Protein AF-A0A8J2NCC2-F1 (afdb_monomer)

Sequence (632 aa):
MDQHWTREHFDKNLDCQYCGQIFTTTHARRKHEFRHEYPFECHKPCCYQRFKTLSEALTHSAGDDGHDFAENPVFICPLQNCRAAVIERPMPEGKLRQHWERHVSNGHIVPGTELTLIPATIPPLHLFPLFERIAKYEANRISDPAGEETDPAEEQSTSASYDMDDAEQDYNEEFEEMDPAEEYSFSESDDMDDAEQDNEEFEEDLGQIQGTEEELERLQEEFYAELVIDDPKDFFFREKPLGVRDWIFEPCRWQSRIDLDTAYIKRTPICQGKKLPNTLSNVCAGCEPVKKGRLVVAKWSGFAKMADFHFRTLEKHFLESAKRTWKASQAYDEVRRRMTEIEQGSRRGTDLIVLDTEFTMVTAQVMEVAAVERLSGKTVINTLLKHSKGISHVSSTRKTSRFETIRSQIHAAGVYAASRTIDRMNVREFAASIVESGITPDTMILVWHWYDRDLELIRRYLASAKQGYEDLLPPKENCIPLIKFFNATLGHIRIQVDGKKRRYPLKLEILFQVMFPRSALVGRNHQALVDSEQTRLVMTAFDWLCEPVEHRGSEWKPDQFEKPIYPSIVDFYGPKSSAEADPSKAQIDSPNAGGEPSTASSVTVNKKRSPQTMDEYPSEPIGKRVRFSHES

Secondary structure (DSSP, 8-state):
--HHHHHHHS----B-TTT--B-SSHHHHHHHHHHHHS-EEPSSTT---EESSHHHHHHHHHSSTT--TTTS-EEE-S-TTSHHHHTT--EEHHHHHHHHHHHHHTTSS-TTPPPP-EEPPPPSSSS-HHHHHHHHHHHHHHT--TT------------------------------------------------SSSSSSSSSS-S-----HHHHHHHHHHHHHTT--S-TTTT---PPP----PEE----TT---EETTT--EE----STT-----EEPSS-TTTHHHHHHHHHHHHHSSHHHHTT-BHHHHHHHHHHHHTSPPPPPHHHHHHHHHHHHHHTTSS-GGGEEEEEEEE-TTT--EEEEEEEETTT--EEEEEEEPPTT----S-SSS---HHHHHHHHHHHHHHT-TT----EE-HHHHHHHHHHTT--TT-EEEESSSSSHHHHHHHHHHHTSSS--GGGSPPGGGEEETHHHHHHHHTTPEEEETTEEEEPP--HHHHHHHH-TT-TTTT--S-HHHHHHHHHHHHHHHHHHTS-GGGS-GGGSTTTPPPPS-SBHHHHTS--------GGG------------------------PPP----PPPPP-----------

Mean predicted aligned error: 19.2 Å

Solvent-accessible surface area (backbone atoms only — not comparable to full-atom values): 39905 Å² total; per-residue (Å²): 135,61,71,64,56,56,68,74,74,52,84,74,83,35,42,27,95,85,49,62,53,75,44,98,43,68,68,63,25,50,61,50,48,50,43,66,65,23,62,27,58,34,42,35,77,95,47,84,55,60,20,73,40,66,64,56,16,49,54,48,46,73,42,73,74,89,66,61,46,85,85,54,56,34,24,27,53,73,51,72,88,37,71,51,26,68,68,54,43,67,26,47,60,74,56,44,50,59,54,47,50,52,36,34,76,71,64,77,37,67,82,88,66,79,85,66,85,39,78,38,78,78,58,87,48,68,51,62,79,63,52,54,50,50,50,50,49,51,52,52,57,71,70,53,83,84,74,80,82,81,79,84,85,85,90,79,90,84,88,84,88,79,89,82,81,89,80,90,80,90,79,90,78,88,81,83,88,81,87,89,82,81,92,81,89,85,87,85,82,87,89,84,93,86,88,86,78,93,80,83,83,80,81,77,82,85,76,81,83,85,72,52,72,68,57,53,50,49,52,49,51,54,55,53,61,72,61,66,71,83,68,99,66,87,84,69,86,76,70,77,63,80,77,72,90,55,75,47,84,56,94,46,100,76,76,56,78,46,49,63,70,71,59,60,68,40,76,66,74,70,68,66,72,45,85,68,76,75,41,71,59,97,49,56,84,84,49,41,62,54,50,53,45,50,53,50,42,57,74,64,68,52,49,68,75,41,42,64,45,39,41,61,60,55,37,52,55,47,42,60,58,49,71,45,62,45,78,78,51,76,76,48,51,54,51,53,51,53,49,54,35,31,77,72,62,78,41,58,59,46,43,37,27,22,42,30,56,35,56,29,85,57,56,54,50,57,40,29,43,11,29,24,21,52,84,85,59,49,75,64,43,68,35,32,50,53,51,96,87,53,86,63,49,61,37,92,88,47,92,60,51,74,63,56,27,50,53,28,49,54,50,49,51,61,73,67,31,86,88,57,95,60,54,74,31,40,62,67,57,43,54,49,49,43,53,76,50,56,43,36,51,83,19,33,37,36,28,92,29,88,48,58,58,57,60,53,35,52,47,53,53,33,54,68,43,101,52,95,46,69,73,54,54,39,53,74,90,37,39,45,35,47,44,58,60,52,36,74,71,42,43,79,43,67,45,78,42,95,90,40,77,38,63,49,72,80,50,62,81,54,44,47,36,57,77,42,44,82,44,92,64,64,91,50,65,97,33,23,56,51,45,18,52,51,48,39,52,54,49,57,50,48,56,46,40,43,34,56,70,89,75,33,59,70,70,69,31,63,92,52,54,74,74,59,79,49,69,28,51,46,66,70,68,41,86,80,75,91,67,87,72,71,79,88,73,80,74,83,88,75,92,79,83,89,85,86,89,82,85,88,81,90,83,91,78,93,76,92,79,81,90,79,85,85,79,83,82,85,81,81,81,85,82,83,84,84,83,86,80,84,87,134

Nearest PDB structures (foldseek):
  8ssu-assembly1_A  TM=2.458E-01  e=2.927E-02  Homo sapiens

Structure (mmCIF, N/CA/C/O backbone):
data_AF-A0A8J2NCC2-F1
#
_entry.id   AF-A0A8J2NCC2-F1
#
loop_
_atom_site.group_PDB
_atom_site.id
_atom_site.type_symbol
_atom_site.label_atom_id
_atom_site.label_alt_id
_atom_site.label_comp_id
_atom_site.label_asym_id
_atom_site.label_entity_id
_atom_site.label_seq_id
_atom_site.pdbx_PDB_ins_code
_atom_site.Cartn_x
_atom_site.Cartn_y
_atom_site.Cartn_z
_atom_site.occupancy
_atom_site.B_iso_or_equiv
_atom_site.auth_seq_id
_atom_site.auth_comp_id
_atom_site.auth_asym_id
_atom_site.auth_atom_id
_atom_site.pdbx_PDB_model_num
ATOM 1 N N . MET A 1 1 ? -0.842 45.279 -33.300 1.00 49.09 1 MET A N 1
ATOM 2 C CA . MET A 1 1 ? 0.046 44.101 -33.381 1.00 49.09 1 MET A CA 1
ATOM 3 C C . MET A 1 1 ? 1.169 44.458 -34.323 1.00 49.09 1 MET A C 1
ATOM 5 O O . MET A 1 1 ? 0.896 44.909 -35.429 1.00 49.09 1 MET A O 1
ATOM 9 N N . ASP A 1 2 ? 2.385 44.407 -33.803 1.00 60.56 2 ASP A N 1
ATOM 10 C CA . ASP A 1 2 ? 3.553 45.108 -34.322 1.00 60.56 2 ASP A CA 1
ATOM 11 C C . ASP A 1 2 ? 4.180 44.368 -35.515 1.00 60.56 2 ASP A C 1
ATOM 13 O O . ASP A 1 2 ? 4.437 43.166 -35.434 1.00 60.56 2 ASP A O 1
ATOM 17 N N . GLN A 1 3 ? 4.430 45.069 -36.626 1.00 57.09 3 GLN A N 1
ATOM 18 C CA . GLN A 1 3 ? 4.996 44.482 -37.855 1.00 57.09 3 GLN A CA 1
ATOM 19 C C . GLN A 1 3 ? 6.423 43.943 -37.646 1.00 57.09 3 GLN A C 1
ATOM 21 O O . GLN A 1 3 ? 6.880 43.100 -38.419 1.00 57.09 3 GLN A O 1
ATOM 26 N N . HIS A 1 4 ? 7.102 44.387 -36.584 1.00 64.88 4 HIS A N 1
ATOM 27 C CA . HIS A 1 4 ? 8.379 43.838 -36.135 1.00 64.88 4 HIS A CA 1
ATOM 28 C C . HIS A 1 4 ? 8.238 42.388 -35.653 1.00 64.88 4 HIS A C 1
ATOM 30 O O . HIS A 1 4 ? 9.049 41.537 -36.010 1.00 64.88 4 HIS A O 1
ATOM 36 N N . TRP A 1 5 ? 7.178 42.068 -34.900 1.00 55.81 5 TRP A N 1
ATOM 37 C CA . TRP A 1 5 ? 6.979 40.720 -34.363 1.00 55.81 5 TRP A CA 1
ATOM 38 C C . TRP A 1 5 ? 6.757 39.706 -35.490 1.00 55.81 5 TRP A C 1
ATOM 40 O O . TRP A 1 5 ? 7.332 38.623 -35.490 1.00 55.81 5 TRP A O 1
ATOM 50 N N . THR A 1 6 ? 5.985 40.082 -36.511 1.00 59.69 6 THR A N 1
ATOM 51 C CA . THR A 1 6 ? 5.725 39.214 -37.667 1.00 59.69 6 THR A CA 1
ATOM 52 C C . THR A 1 6 ? 6.920 39.117 -38.624 1.00 59.69 6 THR A C 1
ATOM 54 O O . THR A 1 6 ? 7.069 38.098 -39.283 1.00 59.69 6 THR A O 1
ATOM 57 N N . ARG A 1 7 ? 7.797 40.128 -38.718 1.00 57.47 7 ARG A N 1
ATOM 58 C CA . ARG A 1 7 ? 9.012 40.036 -39.560 1.00 57.47 7 ARG A CA 1
ATOM 59 C C . ARG A 1 7 ? 10.167 39.296 -38.893 1.00 57.47 7 ARG A C 1
ATOM 61 O O . ARG A 1 7 ? 10.974 38.718 -39.612 1.00 57.47 7 ARG A O 1
ATOM 68 N N . GLU A 1 8 ? 10.247 39.302 -37.564 1.00 56.97 8 GLU A N 1
ATOM 69 C CA . GLU A 1 8 ? 11.369 38.686 -36.840 1.00 56.97 8 GLU A CA 1
ATOM 70 C C . GLU A 1 8 ? 11.044 37.314 -36.232 1.00 56.97 8 GLU A C 1
ATOM 72 O O . GLU A 1 8 ? 11.956 36.518 -36.003 1.00 56.97 8 GLU A O 1
ATOM 77 N N . HIS A 1 9 ? 9.763 36.990 -36.016 1.00 57.88 9 HIS A N 1
ATOM 78 C CA . HIS A 1 9 ? 9.350 35.726 -35.387 1.00 57.88 9 HIS A CA 1
ATOM 79 C C . HIS A 1 9 ? 8.479 34.824 -36.271 1.00 57.88 9 HIS A C 1
ATOM 81 O O . HIS A 1 9 ? 8.140 33.718 -35.850 1.00 57.88 9 HIS A O 1
ATOM 87 N N . PHE A 1 10 ? 8.147 35.250 -37.492 1.00 54.50 10 PHE A N 1
ATOM 88 C CA . PHE A 1 10 ? 7.401 34.446 -38.460 1.00 54.50 10 PHE A CA 1
ATOM 89 C C . PHE A 1 10 ? 8.332 33.985 -39.595 1.00 54.50 10 PHE A C 1
ATOM 91 O O . PHE A 1 10 ? 8.971 34.792 -40.264 1.00 54.50 10 PHE A O 1
ATOM 98 N N . ASP A 1 11 ? 8.402 32.666 -39.780 1.00 53.97 11 ASP A N 1
ATOM 99 C CA . ASP A 1 11 ? 9.029 31.943 -40.893 1.00 53.97 11 ASP A CA 1
ATOM 100 C C . ASP A 1 11 ? 10.552 32.030 -41.078 1.00 53.97 11 ASP A C 1
ATOM 102 O O . ASP A 1 11 ? 11.087 32.414 -42.119 1.00 53.97 11 ASP A O 1
ATOM 106 N N . LYS A 1 12 ? 11.271 31.401 -40.146 1.00 59.41 12 LYS A N 1
ATOM 107 C CA . LYS A 1 12 ? 12.227 30.383 -40.599 1.00 59.41 12 LYS A CA 1
ATOM 108 C C . LYS A 1 12 ? 11.679 29.041 -40.173 1.00 59.41 12 LYS A C 1
ATOM 110 O O . LYS A 1 12 ? 11.634 28.756 -38.986 1.00 59.41 12 LYS A O 1
ATOM 115 N N . ASN A 1 13 ? 11.269 28.246 -41.150 1.00 71.62 13 ASN A N 1
ATOM 116 C CA . ASN A 1 13 ? 10.997 26.825 -41.002 1.00 71.62 13 ASN A CA 1
ATOM 117 C C . ASN A 1 13 ? 12.128 26.188 -40.160 1.00 71.62 13 ASN A C 1
ATOM 119 O O . ASN A 1 13 ? 13.284 26.068 -40.587 1.00 71.62 13 ASN A O 1
ATOM 123 N N . LEU A 1 14 ? 11.834 25.949 -38.875 1.00 87.44 14 LEU A N 1
ATOM 124 C CA . LEU A 1 14 ? 12.762 25.366 -37.901 1.00 87.44 14 LEU A CA 1
ATOM 125 C C . LEU A 1 14 ? 12.674 23.836 -37.912 1.00 87.44 14 LEU A C 1
ATOM 127 O O . LEU A 1 14 ? 13.119 23.180 -36.972 1.00 87.44 14 LEU A O 1
ATOM 131 N N . ASP A 1 15 ? 12.096 23.261 -38.958 1.00 91.00 15 ASP A N 1
ATOM 132 C CA . ASP A 1 15 ? 12.148 21.845 -39.253 1.00 91.00 15 ASP A CA 1
ATOM 133 C C . ASP A 1 15 ? 13.527 21.461 -39.794 1.00 91.00 15 ASP A C 1
ATOM 135 O O . ASP A 1 15 ? 14.147 22.166 -40.585 1.00 91.00 15 ASP A O 1
ATOM 139 N N . CYS A 1 16 ? 14.053 20.335 -39.322 1.00 90.38 16 CYS A N 1
ATOM 140 C CA . CYS A 1 16 ? 15.276 19.771 -39.872 1.00 90.38 16 CYS A CA 1
ATOM 141 C C . CYS A 1 16 ? 15.051 19.334 -41.322 1.00 90.38 16 CYS A C 1
ATOM 143 O O . CYS A 1 16 ? 14.192 18.486 -41.573 1.00 90.38 16 CYS A O 1
ATOM 145 N N . GLN A 1 17 ? 15.912 19.786 -42.235 1.00 91.25 17 GLN A N 1
ATOM 146 C CA . GLN A 1 17 ? 15.827 19.439 -43.661 1.00 91.25 17 GLN A CA 1
ATOM 147 C C . GLN A 1 17 ? 15.919 17.930 -43.967 1.00 91.25 17 GLN A C 1
ATOM 149 O O . GLN A 1 17 ? 15.466 17.479 -45.014 1.00 91.25 17 GLN A O 1
ATOM 154 N N . TYR A 1 18 ? 16.491 17.134 -43.057 1.00 90.00 18 TYR A N 1
ATOM 155 C CA . TYR A 1 18 ? 16.682 15.693 -43.242 1.00 90.00 18 TYR A CA 1
ATOM 156 C C . TYR A 1 18 ? 15.531 14.839 -42.695 1.00 90.00 18 TYR A C 1
ATOM 158 O O . TYR A 1 18 ? 15.293 13.742 -43.195 1.00 90.00 18 TYR A O 1
ATOM 166 N N . CYS A 1 19 ? 14.835 15.282 -41.640 1.00 87.94 19 CYS A N 1
ATOM 167 C CA . CYS A 1 19 ? 13.831 14.444 -40.968 1.00 87.94 19 CYS A CA 1
ATOM 168 C C . CYS A 1 19 ? 12.530 15.145 -40.563 1.00 87.94 19 CYS A C 1
ATOM 170 O O . CYS A 1 19 ? 11.679 14.510 -39.937 1.00 87.94 19 CYS A O 1
ATOM 172 N N . GLY A 1 20 ? 12.376 16.435 -40.869 1.00 90.00 20 GLY A N 1
ATOM 173 C CA . GLY A 1 20 ? 11.175 17.216 -40.568 1.00 90.00 20 GLY A CA 1
ATOM 174 C C . GLY A 1 20 ? 10.938 17.484 -39.076 1.00 90.00 20 GLY A C 1
ATOM 175 O O . GLY A 1 20 ? 9.870 17.957 -38.697 1.00 90.00 20 GLY A O 1
ATOM 176 N N . GLN A 1 21 ? 11.894 17.166 -38.191 1.00 86.56 21 GLN A N 1
ATOM 177 C CA . GLN A 1 21 ? 11.752 17.444 -36.759 1.00 86.56 21 GLN A CA 1
ATOM 178 C C . GLN A 1 21 ? 11.760 18.961 -36.523 1.00 86.56 21 GLN A C 1
ATOM 180 O O . GLN A 1 21 ? 12.728 19.616 -36.892 1.00 86.56 21 GLN A O 1
ATOM 185 N N . ILE A 1 22 ? 10.721 19.495 -35.875 1.00 88.44 22 ILE A N 1
ATOM 186 C CA . ILE A 1 22 ? 10.568 20.930 -35.583 1.00 88.44 22 ILE A CA 1
ATOM 187 C C . ILE A 1 22 ? 11.352 21.304 -34.314 1.00 88.44 22 ILE A C 1
ATOM 189 O O . ILE A 1 22 ? 11.255 20.618 -33.291 1.00 88.44 22 ILE A O 1
ATOM 193 N N . PHE A 1 23 ? 12.117 22.396 -34.372 1.00 87.19 23 PHE A N 1
ATOM 194 C CA . PHE A 1 23 ? 12.907 22.937 -33.262 1.00 87.19 23 PHE A CA 1
ATOM 195 C C . PHE A 1 23 ? 12.400 24.307 -32.814 1.00 87.19 23 PHE A C 1
ATOM 197 O O . PHE A 1 23 ? 11.795 25.044 -33.581 1.00 87.19 23 PHE A O 1
ATOM 204 N N . THR A 1 24 ? 12.680 24.663 -31.561 1.00 85.69 24 THR A N 1
ATOM 205 C CA . THR A 1 24 ? 12.348 25.983 -31.001 1.00 85.69 24 THR A CA 1
ATOM 206 C C . THR A 1 24 ? 13.416 27.039 -31.283 1.00 85.69 24 THR A C 1
ATOM 208 O O . THR A 1 24 ? 13.147 28.224 -31.135 1.00 85.69 24 THR A O 1
ATOM 211 N N . THR A 1 25 ? 14.631 26.635 -31.683 1.00 86.69 25 THR A N 1
ATOM 212 C CA . THR A 1 25 ? 15.733 27.554 -32.009 1.00 86.69 25 THR A CA 1
ATOM 213 C C . THR A 1 25 ? 16.543 27.074 -33.218 1.00 86.69 25 THR A C 1
ATOM 215 O O . THR A 1 25 ? 16.772 25.874 -33.401 1.00 86.69 25 THR A O 1
ATOM 218 N N . THR A 1 26 ? 17.052 28.017 -34.020 1.00 88.12 26 THR A N 1
ATOM 219 C CA . THR A 1 26 ? 17.931 27.741 -35.176 1.00 88.12 26 THR A CA 1
ATOM 220 C C . THR A 1 26 ? 19.206 27.000 -34.770 1.00 88.12 26 THR A C 1
ATOM 222 O O . THR A 1 26 ? 19.658 26.110 -35.487 1.00 88.12 26 THR A O 1
ATOM 225 N N . HIS A 1 27 ? 19.777 27.322 -33.604 1.00 89.69 27 HIS A N 1
ATOM 226 C CA . HIS A 1 27 ? 20.968 26.641 -33.088 1.00 89.69 27 HIS A CA 1
ATOM 227 C C . HIS A 1 27 ? 20.699 25.153 -32.814 1.00 89.69 27 HIS A C 1
ATOM 229 O O . HIS A 1 27 ? 21.484 24.297 -33.224 1.00 89.69 27 HIS A O 1
ATOM 235 N N . ALA A 1 28 ? 19.571 24.821 -32.172 1.00 86.12 28 ALA A N 1
ATOM 236 C CA . ALA A 1 28 ? 19.197 23.432 -31.915 1.00 86.12 28 ALA A CA 1
ATOM 237 C C . ALA A 1 28 ? 18.952 22.653 -33.217 1.00 86.12 28 ALA A C 1
ATOM 239 O O . ALA A 1 28 ? 19.395 21.506 -33.324 1.00 86.12 28 ALA A O 1
ATOM 240 N N . ARG A 1 29 ? 18.320 23.293 -34.213 1.00 93.50 29 ARG A N 1
ATOM 241 C CA . ARG A 1 29 ? 18.125 22.729 -35.555 1.00 93.50 29 ARG A CA 1
ATOM 242 C C . ARG A 1 29 ? 19.458 22.440 -36.247 1.00 93.50 29 ARG A C 1
ATOM 244 O O . ARG A 1 29 ? 19.704 21.293 -36.596 1.00 93.50 29 ARG A O 1
ATOM 251 N N . ARG A 1 30 ? 20.358 23.427 -36.355 1.00 92.75 30 ARG A N 1
ATOM 252 C CA . ARG A 1 30 ? 21.686 23.259 -36.981 1.00 92.75 30 ARG A CA 1
ATOM 253 C C . ARG A 1 30 ? 22.509 22.168 -36.300 1.00 92.75 30 ARG A C 1
ATOM 255 O O . ARG A 1 30 ? 23.064 21.298 -36.958 1.00 92.75 30 ARG A O 1
ATOM 262 N N . LYS A 1 31 ? 22.536 22.155 -34.963 1.00 90.81 31 LYS A N 1
ATOM 263 C CA . LYS A 1 31 ? 23.226 21.115 -34.184 1.00 90.81 31 LYS A CA 1
ATOM 264 C C . LYS A 1 31 ? 22.644 19.723 -34.427 1.00 90.81 31 LYS A C 1
ATOM 266 O O . LYS A 1 31 ? 23.360 18.731 -34.318 1.00 90.81 31 LYS A O 1
ATOM 271 N N . HIS A 1 32 ? 21.348 19.633 -34.703 1.00 91.31 32 HIS A N 1
ATOM 272 C CA . HIS A 1 32 ? 20.704 18.390 -35.092 1.00 91.31 32 HIS A CA 1
ATOM 273 C C . HIS A 1 32 ? 21.033 18.003 -36.541 1.00 91.31 32 HIS A C 1
ATOM 275 O O . HIS A 1 32 ? 21.371 16.847 -36.775 1.00 91.31 32 HIS A O 1
ATOM 281 N N . GLU A 1 33 ? 20.966 18.943 -37.485 1.00 93.12 33 GLU A N 1
ATOM 282 C CA . GLU A 1 33 ? 21.312 18.758 -38.905 1.00 93.12 33 GLU A CA 1
ATOM 283 C C . GLU A 1 33 ? 22.751 18.262 -39.068 1.00 93.12 33 GLU A C 1
ATOM 285 O O . GLU A 1 33 ? 22.985 17.277 -39.764 1.00 93.12 33 GLU A O 1
ATOM 290 N N . PHE A 1 34 ? 23.682 18.815 -38.289 1.00 92.94 34 PHE A N 1
ATOM 291 C CA . PHE A 1 34 ? 25.067 18.348 -38.209 1.00 92.94 34 PHE A CA 1
ATOM 292 C C . PHE A 1 34 ? 25.187 16.850 -37.870 1.00 92.94 34 PHE A C 1
ATOM 294 O O . PHE A 1 34 ? 26.102 16.173 -38.325 1.00 92.94 34 PHE A O 1
ATOM 301 N N . ARG A 1 35 ? 24.253 16.281 -37.095 1.00 89.81 35 ARG A N 1
ATOM 302 C CA . ARG A 1 35 ? 24.268 14.842 -36.765 1.00 89.81 35 ARG A CA 1
ATOM 303 C C . ARG A 1 35 ? 23.764 13.955 -37.898 1.00 89.81 35 ARG A C 1
ATOM 305 O O . ARG A 1 35 ? 23.967 12.749 -37.818 1.00 89.81 35 ARG A O 1
ATOM 312 N N . HIS A 1 36 ? 23.078 14.512 -38.893 1.00 87.00 36 HIS A N 1
ATOM 313 C CA . HIS A 1 36 ? 22.722 13.782 -40.110 1.00 87.00 36 HIS A CA 1
ATOM 314 C C . HIS A 1 36 ? 23.883 13.772 -41.095 1.00 87.00 36 HIS A C 1
ATOM 316 O O . HIS A 1 36 ? 24.173 12.727 -41.665 1.00 87.00 36 HIS A O 1
ATOM 322 N N . GLU A 1 37 ? 24.573 14.904 -41.241 1.00 91.38 37 GLU A N 1
ATOM 323 C CA . GLU A 1 37 ? 25.755 15.026 -42.106 1.00 91.38 37 GLU A CA 1
ATOM 324 C C . GLU A 1 37 ? 26.941 14.213 -41.585 1.00 91.38 37 GLU A C 1
ATOM 326 O O . GLU A 1 37 ? 27.664 13.599 -42.365 1.00 91.38 37 GLU A O 1
ATOM 331 N N . TYR A 1 38 ? 27.096 14.158 -40.261 1.00 93.69 38 TYR A N 1
ATOM 332 C CA . TYR A 1 38 ? 28.166 13.432 -39.585 1.00 93.69 38 TYR A CA 1
ATOM 333 C C . TYR A 1 38 ? 27.559 12.428 -38.593 1.00 93.69 38 TYR A C 1
ATOM 335 O O . TYR A 1 38 ? 27.524 12.676 -37.381 1.00 93.69 38 TYR A O 1
ATOM 343 N N . PRO A 1 39 ? 26.991 11.307 -39.069 1.00 86.94 39 PRO A N 1
ATOM 344 C CA . PRO A 1 39 ? 26.219 10.414 -38.212 1.00 86.94 39 PRO A CA 1
ATOM 345 C C . PRO A 1 39 ? 27.085 9.592 -37.252 1.00 86.94 39 PRO A C 1
ATOM 347 O O . PRO A 1 39 ? 26.582 9.173 -36.205 1.00 86.94 39 PRO A O 1
ATOM 350 N N . PHE A 1 40 ? 28.372 9.404 -37.548 1.00 86.12 40 PHE A N 1
ATOM 351 C CA . PHE A 1 40 ? 29.271 8.554 -36.768 1.00 86.12 40 PHE A CA 1
ATOM 352 C C . PHE A 1 40 ? 30.064 9.382 -35.754 1.00 86.12 40 PHE A C 1
ATOM 354 O O . PHE A 1 40 ? 30.745 10.322 -36.130 1.00 86.12 40 PHE A O 1
ATOM 361 N N . GLU A 1 41 ? 29.969 9.063 -34.465 1.00 88.81 41 GLU A N 1
ATOM 362 C CA . GLU A 1 41 ? 30.757 9.712 -33.403 1.00 88.81 41 GLU A CA 1
ATOM 363 C C . GLU A 1 41 ? 32.065 8.954 -33.172 1.00 88.81 41 GLU A C 1
ATOM 365 O O . GLU A 1 41 ? 32.112 7.735 -33.349 1.00 88.81 41 GLU A O 1
ATOM 370 N N . CYS A 1 42 ? 33.108 9.657 -32.726 1.00 87.94 42 CYS A N 1
ATOM 371 C CA . CYS A 1 42 ? 34.312 8.998 -32.239 1.00 87.94 42 CYS A CA 1
ATOM 372 C C . CYS A 1 42 ? 33.976 8.000 -31.120 1.00 87.94 42 CYS A C 1
ATOM 374 O O . CYS A 1 42 ? 33.215 8.289 -30.196 1.00 87.94 42 CYS A O 1
ATOM 376 N N . HIS A 1 43 ? 34.592 6.821 -31.176 1.00 81.25 43 HIS A N 1
ATOM 377 C CA . HIS A 1 43 ? 34.434 5.788 -30.160 1.00 81.25 43 HIS A CA 1
ATOM 378 C C . HIS A 1 43 ? 35.350 5.968 -28.946 1.00 81.25 43 HIS A C 1
ATOM 380 O O . HIS A 1 43 ? 35.382 5.072 -28.114 1.00 81.25 43 HIS A O 1
ATOM 386 N N . LYS A 1 44 ? 36.110 7.054 -28.798 1.00 81.00 44 LYS A N 1
ATOM 387 C CA . LYS A 1 44 ? 36.886 7.301 -27.574 1.00 81.00 44 LYS A CA 1
ATOM 388 C C . LYS A 1 44 ? 36.058 8.131 -26.579 1.00 81.00 44 LYS A C 1
ATOM 390 O O . LYS A 1 44 ? 35.429 9.115 -26.976 1.00 81.00 44 LYS A O 1
ATOM 395 N N . PRO A 1 45 ? 36.020 7.762 -25.283 1.00 71.06 45 PRO A N 1
ATOM 396 C CA . PRO A 1 45 ? 35.352 8.559 -24.258 1.00 71.06 45 PRO A CA 1
ATOM 397 C C . PRO A 1 45 ? 35.798 10.020 -24.281 1.00 71.06 45 PRO A C 1
ATOM 399 O O . PRO A 1 45 ? 36.984 10.304 -24.375 1.00 71.06 45 PRO A O 1
ATOM 402 N N . CYS A 1 46 ? 34.838 10.936 -24.156 1.00 74.12 46 CYS A N 1
ATOM 403 C CA . CYS A 1 46 ? 35.056 12.388 -24.150 1.00 74.12 46 CYS A CA 1
ATOM 404 C C . CYS A 1 46 ? 35.498 13.012 -25.485 1.00 74.12 46 CYS A C 1
ATOM 406 O O . CYS A 1 46 ? 35.648 14.231 -25.534 1.00 74.12 46 CYS A O 1
ATOM 408 N N . CYS A 1 47 ? 35.609 12.239 -26.570 1.00 84.44 47 CYS A N 1
ATOM 409 C CA . CYS A 1 47 ? 35.716 12.798 -27.911 1.00 84.44 47 CYS A CA 1
ATOM 410 C C . CYS A 1 47 ? 34.319 13.006 -28.507 1.00 84.44 47 CYS A C 1
ATOM 412 O O . CYS A 1 47 ? 33.537 12.068 -28.641 1.00 84.44 47 CYS A O 1
ATOM 414 N N . TYR A 1 48 ? 33.997 14.251 -28.858 1.00 85.50 48 TYR A N 1
ATOM 415 C CA . TYR A 1 48 ? 32.709 14.615 -29.463 1.00 85.50 48 TYR A CA 1
ATOM 416 C C . TYR A 1 48 ? 32.802 14.828 -30.977 1.00 85.50 48 TYR A C 1
ATOM 418 O O . TYR A 1 48 ? 31.836 15.300 -31.584 1.00 85.50 48 TYR A O 1
ATOM 426 N N . GLN A 1 49 ? 33.952 14.506 -31.580 1.00 90.31 49 GLN A N 1
ATOM 427 C CA . GLN A 1 49 ? 34.122 14.594 -33.023 1.00 90.31 49 GLN A CA 1
ATOM 428 C C . GLN A 1 49 ? 33.175 13.622 -33.728 1.00 90.31 49 GLN A C 1
ATOM 430 O O . GLN A 1 49 ? 32.888 12.523 -33.236 1.00 90.31 49 GLN A O 1
ATOM 435 N N . ARG A 1 50 ? 32.655 14.063 -34.873 1.00 91.50 50 ARG A N 1
ATOM 436 C CA . ARG A 1 50 ? 31.738 13.295 -35.708 1.00 91.50 50 ARG A CA 1
ATOM 437 C C . ARG A 1 50 ? 32.264 13.230 -37.132 1.00 91.50 50 ARG A C 1
ATOM 439 O O . ARG A 1 50 ? 32.904 14.165 -37.596 1.00 91.50 50 ARG A O 1
ATOM 446 N N . PHE A 1 51 ? 31.922 12.153 -37.819 1.00 92.56 51 PHE A N 1
ATOM 447 C CA . PHE A 1 51 ? 32.461 11.784 -39.116 1.00 92.56 51 PHE A CA 1
ATOM 448 C C . PHE A 1 51 ? 31.341 11.409 -40.079 1.00 92.56 51 PHE A C 1
ATOM 450 O O . PHE A 1 51 ? 30.270 10.947 -39.658 1.00 92.56 51 PHE A O 1
ATOM 457 N N . LYS A 1 52 ? 31.592 11.612 -41.376 1.00 91.38 52 LYS A N 1
ATOM 458 C CA . LYS A 1 52 ? 30.633 11.284 -42.439 1.00 91.38 52 LYS A CA 1
ATOM 459 C C . LYS A 1 52 ? 30.529 9.778 -42.611 1.00 91.38 52 LYS A C 1
ATOM 461 O O . LYS A 1 52 ? 29.449 9.259 -42.888 1.00 91.38 52 LYS A O 1
ATOM 466 N N . THR A 1 53 ? 31.639 9.070 -42.399 1.00 86.50 53 THR A N 1
ATOM 467 C CA . THR A 1 53 ? 31.718 7.614 -42.532 1.00 86.50 53 THR A CA 1
ATOM 468 C C . THR A 1 53 ? 32.170 6.935 -41.238 1.00 86.50 53 THR A C 1
ATOM 470 O O . THR A 1 53 ? 32.864 7.514 -40.402 1.00 86.50 53 THR A O 1
ATOM 473 N N . LEU A 1 54 ? 31.778 5.668 -41.060 1.00 77.06 54 LEU A N 1
ATOM 474 C CA . LEU A 1 54 ? 32.238 4.853 -39.932 1.00 77.06 54 LEU A CA 1
ATOM 475 C C . LEU A 1 54 ? 33.756 4.628 -39.988 1.00 77.06 54 LEU A C 1
ATOM 477 O O . LEU A 1 54 ? 34.400 4.580 -38.946 1.00 77.06 54 LEU A O 1
ATOM 481 N N . SER A 1 55 ? 34.318 4.506 -41.195 1.00 81.62 55 SER A N 1
ATOM 482 C CA . SER A 1 55 ? 35.757 4.311 -41.389 1.00 81.62 55 SER A CA 1
ATOM 483 C C . SER A 1 55 ? 36.551 5.497 -40.851 1.00 81.62 55 SER A C 1
ATOM 485 O O . SER A 1 55 ? 37.482 5.288 -40.088 1.00 81.62 55 SER A O 1
ATOM 487 N N . GLU A 1 56 ? 36.147 6.729 -41.170 1.00 87.88 56 GLU A N 1
ATOM 488 C CA . GLU A 1 56 ? 36.767 7.946 -40.628 1.00 87.88 56 GLU A CA 1
ATOM 489 C C . GLU A 1 56 ? 36.713 7.985 -39.095 1.00 87.88 56 GLU A C 1
ATOM 491 O O . GLU A 1 56 ? 37.723 8.262 -38.451 1.00 87.88 56 GLU A O 1
ATOM 496 N N . ALA A 1 57 ? 35.563 7.642 -38.500 1.00 85.62 57 ALA A N 1
ATOM 497 C CA . ALA A 1 57 ? 35.417 7.593 -37.045 1.00 85.62 57 ALA A CA 1
ATOM 498 C C . ALA A 1 57 ? 36.343 6.553 -36.398 1.00 85.62 57 ALA A C 1
ATOM 500 O O . ALA A 1 57 ? 36.925 6.811 -35.342 1.00 85.62 57 ALA A O 1
ATOM 501 N N . LEU A 1 58 ? 36.494 5.385 -37.033 1.00 81.19 58 LEU A N 1
ATOM 502 C CA . LEU A 1 58 ? 37.390 4.327 -36.574 1.00 81.19 58 LEU A CA 1
ATOM 503 C C . LEU A 1 58 ? 38.858 4.732 -36.723 1.00 81.19 58 LEU A C 1
ATOM 505 O O . LEU A 1 58 ? 39.605 4.602 -35.755 1.00 81.19 58 LEU A O 1
ATOM 509 N N . THR A 1 59 ? 39.253 5.274 -37.875 1.00 84.38 59 THR A N 1
ATOM 510 C CA . THR A 1 59 ? 40.610 5.779 -38.123 1.00 84.38 59 THR A CA 1
ATOM 511 C C . THR A 1 59 ? 40.978 6.872 -37.126 1.00 84.38 59 THR A C 1
ATOM 513 O O . THR A 1 59 ? 42.033 6.789 -36.506 1.00 84.38 59 THR A O 1
ATOM 516 N N . HIS A 1 60 ? 40.088 7.837 -36.887 1.00 87.94 60 HIS A N 1
ATOM 517 C CA . HIS A 1 60 ? 40.297 8.862 -35.868 1.00 87.94 60 HIS A CA 1
ATOM 518 C C . HIS A 1 60 ? 40.431 8.255 -34.466 1.00 87.94 60 HIS A C 1
ATOM 520 O O . HIS A 1 60 ? 41.348 8.603 -33.731 1.00 87.94 60 HIS A O 1
ATOM 526 N N . SER A 1 61 ? 39.561 7.308 -34.092 1.00 83.94 61 SER A N 1
ATOM 527 C CA . SER A 1 61 ? 39.645 6.654 -32.778 1.00 83.94 61 SER A CA 1
ATOM 528 C C . SER A 1 61 ? 40.932 5.843 -32.585 1.00 83.94 61 SER A C 1
ATOM 530 O O . SER A 1 61 ? 41.433 5.755 -31.464 1.00 83.94 61 SER A O 1
ATOM 532 N N . ALA A 1 62 ? 41.469 5.272 -33.667 1.00 81.94 62 ALA A N 1
ATOM 533 C CA . ALA A 1 62 ? 42.712 4.510 -33.671 1.00 81.94 62 ALA A CA 1
ATOM 534 C C . ALA A 1 62 ? 43.957 5.410 -33.665 1.00 81.94 62 ALA A C 1
ATOM 536 O O . ALA A 1 62 ? 44.993 4.988 -33.159 1.00 81.94 62 ALA A O 1
ATOM 537 N N . GLY A 1 63 ? 43.853 6.633 -34.192 1.00 82.56 63 GLY A N 1
ATOM 538 C CA . GLY A 1 63 ? 44.905 7.639 -34.109 1.00 82.56 63 GLY A CA 1
ATOM 539 C C . GLY A 1 63 ? 45.098 8.178 -32.687 1.00 82.56 63 GLY A C 1
ATOM 540 O O . GLY A 1 63 ? 44.154 8.266 -31.886 1.00 82.56 63 GLY A O 1
ATOM 541 N N . ASP A 1 64 ? 46.339 8.563 -32.385 1.00 69.88 64 ASP A N 1
ATOM 542 C CA . ASP A 1 64 ? 46.670 9.378 -31.207 1.00 69.88 64 ASP A CA 1
ATOM 543 C C . ASP A 1 64 ? 46.341 10.867 -31.433 1.00 69.88 64 ASP A C 1
ATOM 545 O O . ASP A 1 64 ? 46.246 11.649 -30.488 1.00 69.88 64 ASP A O 1
ATOM 549 N N . ASP A 1 65 ? 46.057 11.244 -32.679 1.00 67.44 65 ASP A N 1
ATOM 550 C CA . ASP A 1 65 ? 45.810 12.617 -33.098 1.00 67.44 65 ASP A CA 1
ATOM 551 C C . ASP A 1 65 ? 44.432 13.098 -32.596 1.00 67.44 65 ASP A C 1
ATOM 553 O O . ASP A 1 65 ? 43.375 12.671 -33.069 1.00 67.44 65 ASP A O 1
ATOM 557 N N . GLY A 1 66 ? 44.431 13.993 -31.605 1.00 67.44 66 GLY A N 1
ATOM 558 C CA . GLY A 1 66 ? 43.225 14.663 -31.095 1.00 67.44 66 GLY A CA 1
ATOM 559 C C . GLY A 1 66 ? 42.557 14.009 -29.880 1.00 67.44 66 GLY A C 1
ATOM 560 O O . GLY A 1 66 ? 41.518 14.489 -29.427 1.00 67.44 66 GLY A O 1
ATOM 561 N N . HIS A 1 67 ? 43.159 12.956 -29.321 1.00 76.06 67 HIS A N 1
ATOM 562 C CA . HIS A 1 67 ? 42.721 12.311 -28.079 1.00 76.06 67 HIS A CA 1
ATOM 563 C C . HIS A 1 67 ? 43.711 12.544 -26.941 1.00 76.06 67 HIS A C 1
ATOM 565 O O . HIS A 1 67 ? 44.026 11.612 -26.201 1.00 76.06 67 HIS A O 1
ATOM 571 N N . ASP A 1 68 ? 44.231 13.767 -26.819 1.00 71.56 68 ASP A N 1
ATOM 572 C CA . ASP A 1 68 ? 45.215 14.071 -25.789 1.00 71.56 68 ASP A CA 1
ATOM 573 C C . ASP A 1 68 ? 44.562 14.115 -24.398 1.00 71.56 68 ASP A C 1
ATOM 575 O O . ASP A 1 68 ? 44.096 15.136 -23.884 1.00 71.56 68 ASP A O 1
ATOM 579 N N . PHE A 1 69 ? 44.500 12.938 -23.786 1.00 71.25 69 PHE A N 1
ATOM 580 C CA . PHE A 1 69 ? 44.071 12.757 -22.409 1.00 71.25 69 PHE A CA 1
ATOM 581 C C . PHE A 1 69 ? 45.144 13.188 -21.403 1.00 71.25 69 PHE A C 1
ATOM 583 O O . PHE A 1 69 ? 44.864 13.177 -20.204 1.00 71.25 69 PHE A O 1
ATOM 590 N N . ALA A 1 70 ? 46.347 13.573 -21.854 1.00 74.00 70 ALA A N 1
ATOM 591 C CA . ALA A 1 70 ? 47.318 14.243 -21.000 1.00 74.00 70 ALA A CA 1
ATOM 592 C C . ALA A 1 70 ? 46.883 15.689 -20.721 1.00 74.00 70 ALA A C 1
ATOM 594 O O . ALA A 1 70 ? 47.005 16.144 -19.585 1.00 74.00 70 ALA A O 1
ATOM 595 N N . GLU A 1 71 ? 46.300 16.380 -21.707 1.00 79.00 71 GLU A N 1
ATOM 596 C CA . GLU A 1 71 ? 45.731 17.723 -21.516 1.00 79.00 71 GLU A CA 1
ATOM 597 C C . GLU A 1 71 ? 44.363 17.694 -20.819 1.00 79.00 71 GLU A C 1
ATOM 599 O O . GLU A 1 71 ? 44.026 18.603 -20.062 1.00 79.00 71 GLU A O 1
ATOM 604 N N . ASN A 1 72 ? 43.578 16.633 -21.036 1.00 82.69 72 ASN A N 1
ATOM 605 C CA . ASN A 1 72 ? 42.244 16.475 -20.454 1.00 82.69 72 ASN A CA 1
ATOM 606 C C . ASN A 1 72 ? 42.107 15.140 -19.702 1.00 82.69 72 ASN A C 1
ATOM 608 O O . ASN A 1 72 ? 41.461 14.210 -20.205 1.00 82.69 72 ASN A O 1
ATOM 612 N N . PRO A 1 73 ? 42.685 15.021 -18.491 1.00 88.94 73 PRO A N 1
ATOM 613 C CA . PRO A 1 73 ? 42.618 13.791 -17.721 1.00 88.94 73 PRO A CA 1
ATOM 614 C C . PRO A 1 73 ? 41.174 13.456 -17.341 1.00 88.94 73 PRO A C 1
ATOM 616 O O . PRO A 1 73 ? 40.356 14.311 -16.981 1.00 88.94 73 PRO A O 1
ATOM 619 N N . VAL A 1 74 ? 40.864 12.165 -17.403 1.00 91.56 74 VAL A N 1
ATOM 620 C CA . VAL A 1 74 ? 39.578 11.607 -16.987 1.00 91.56 74 VAL A CA 1
ATOM 621 C C . VAL A 1 74 ? 39.754 10.755 -15.742 1.00 91.56 74 VAL A C 1
ATOM 623 O O . VAL A 1 74 ? 40.796 10.143 -15.514 1.00 91.56 74 VAL A O 1
ATOM 626 N N . PHE A 1 75 ? 38.705 10.709 -14.934 1.00 94.81 75 PHE A N 1
ATOM 627 C CA . PHE A 1 75 ? 38.717 10.134 -13.599 1.00 94.81 75 PHE A CA 1
ATOM 628 C C . PHE A 1 75 ? 37.524 9.199 -13.393 1.00 94.81 75 PHE A C 1
ATOM 630 O O . PHE A 1 75 ? 36.474 9.367 -14.019 1.00 94.81 75 PHE A O 1
ATOM 637 N N . ILE A 1 76 ? 37.669 8.229 -12.492 1.00 93.62 76 ILE A N 1
ATOM 638 C CA . ILE A 1 76 ? 36.568 7.378 -12.025 1.00 93.62 76 ILE A CA 1
ATOM 639 C C . ILE A 1 76 ? 36.048 7.854 -10.668 1.00 93.62 76 ILE A C 1
ATOM 641 O O . ILE A 1 76 ? 36.730 8.548 -9.915 1.00 93.62 76 ILE A O 1
ATOM 645 N N . CYS A 1 77 ? 34.812 7.474 -10.340 1.00 94.94 77 CYS A N 1
ATOM 646 C CA . CYS A 1 77 ? 34.258 7.737 -9.015 1.00 94.94 77 CYS A CA 1
ATOM 647 C C . CYS A 1 77 ? 35.025 6.928 -7.952 1.00 94.94 77 CYS A C 1
ATOM 649 O O . CYS A 1 77 ? 35.129 5.712 -8.109 1.00 94.94 77 CYS A O 1
ATOM 651 N N . PRO A 1 78 ? 35.516 7.544 -6.858 1.00 95.94 78 PRO A N 1
ATOM 652 C CA . PRO A 1 78 ? 36.270 6.812 -5.838 1.00 95.94 78 PRO A CA 1
ATOM 653 C C . PRO A 1 78 ? 35.376 5.986 -4.899 1.00 95.94 78 PRO A C 1
ATOM 655 O O . PRO A 1 78 ? 35.866 5.162 -4.129 1.00 95.94 78 PRO A O 1
ATOM 658 N N . LEU A 1 79 ? 34.054 6.172 -4.951 1.00 88.06 79 LEU A N 1
ATOM 659 C CA . LEU A 1 79 ? 33.118 5.421 -4.127 1.00 88.06 79 LEU A CA 1
ATOM 660 C C . LEU A 1 79 ? 32.887 4.020 -4.727 1.00 88.06 79 LEU A C 1
ATOM 662 O O . LEU A 1 79 ? 32.133 3.876 -5.686 1.00 88.06 79 LEU A O 1
ATOM 666 N N . GLN A 1 80 ? 33.503 2.983 -4.148 1.00 82.00 80 GLN A N 1
ATOM 667 C CA . GLN A 1 80 ? 33.551 1.622 -4.722 1.00 82.00 80 GLN A CA 1
ATOM 668 C C . GLN A 1 80 ? 32.184 0.974 -4.997 1.00 82.00 80 GLN A C 1
ATOM 670 O O . GLN A 1 80 ? 32.058 0.164 -5.911 1.00 82.00 80 GLN A O 1
ATOM 675 N N . ASN A 1 81 ? 31.144 1.323 -4.237 1.00 73.25 81 ASN A N 1
ATOM 676 C CA . ASN A 1 81 ? 29.788 0.806 -4.451 1.00 73.25 81 ASN A CA 1
ATOM 677 C C . ASN A 1 81 ? 28.970 1.640 -5.458 1.00 73.25 81 ASN A C 1
ATOM 679 O O . ASN A 1 81 ? 27.830 1.292 -5.776 1.00 73.25 81 ASN A O 1
ATOM 683 N N . CYS A 1 82 ? 29.524 2.736 -5.985 1.00 77.12 82 CYS A N 1
ATOM 684 C CA . CYS A 1 82 ? 28.887 3.507 -7.038 1.00 77.12 82 CYS A CA 1
ATOM 685 C C . CYS A 1 82 ? 28.922 2.725 -8.351 1.00 77.12 82 CYS A C 1
ATOM 687 O O . CYS A 1 82 ? 29.974 2.285 -8.804 1.00 77.12 82 CYS A O 1
ATOM 689 N N . ARG A 1 83 ? 27.782 2.641 -9.045 1.00 72.62 83 ARG A N 1
ATOM 690 C CA . ARG A 1 83 ? 27.707 1.997 -10.365 1.00 72.62 83 ARG A CA 1
ATOM 691 C C . ARG A 1 83 ? 28.739 2.545 -11.357 1.00 72.62 83 ARG A C 1
ATOM 693 O O . ARG A 1 83 ? 29.236 1.774 -12.164 1.00 72.62 83 ARG A O 1
ATOM 700 N N . ALA A 1 84 ? 29.026 3.849 -11.329 1.00 74.88 84 ALA A N 1
ATOM 701 C CA . ALA A 1 84 ? 30.017 4.462 -12.214 1.00 74.88 84 ALA A CA 1
ATOM 702 C C . ALA A 1 84 ? 31.446 3.994 -11.897 1.00 74.88 84 ALA A C 1
ATOM 704 O O . ALA A 1 84 ? 32.216 3.795 -12.828 1.00 74.88 84 ALA A O 1
ATOM 705 N N . ALA A 1 85 ? 31.765 3.776 -10.616 1.00 79.88 85 ALA A N 1
ATOM 706 C CA . ALA A 1 85 ? 33.031 3.189 -10.184 1.00 79.88 85 ALA A CA 1
ATOM 707 C C . ALA A 1 85 ? 33.129 1.713 -10.594 1.00 79.88 85 ALA A C 1
ATOM 709 O O . ALA A 1 85 ? 34.120 1.306 -11.181 1.00 79.88 85 ALA A O 1
ATOM 710 N N . VAL A 1 86 ? 32.062 0.934 -10.368 1.00 71.62 86 VAL A N 1
ATOM 711 C CA . VAL A 1 86 ? 32.006 -0.508 -10.680 1.00 71.62 86 VAL A CA 1
ATOM 712 C C . VAL A 1 86 ? 32.212 -0.801 -12.168 1.00 71.62 86 VAL A C 1
ATOM 714 O O . VAL A 1 86 ? 32.784 -1.826 -12.514 1.00 71.62 86 VAL A O 1
ATOM 717 N N . ILE A 1 87 ? 31.731 0.077 -13.052 1.00 75.25 87 ILE A N 1
ATOM 718 C CA . ILE A 1 87 ? 31.933 -0.059 -14.505 1.00 75.25 87 ILE A CA 1
ATOM 719 C C . ILE A 1 87 ? 33.148 0.731 -15.012 1.00 75.25 87 ILE A C 1
ATOM 721 O O . ILE A 1 87 ? 33.282 0.893 -16.221 1.00 75.25 87 ILE A O 1
ATOM 725 N N . GLU A 1 88 ? 33.955 1.288 -14.102 1.00 85.38 88 GLU A N 1
ATOM 726 C CA . GLU A 1 88 ? 35.142 2.102 -14.394 1.00 85.38 88 GLU A CA 1
ATOM 727 C C . GLU A 1 88 ? 34.871 3.225 -15.405 1.00 85.38 88 GLU A C 1
ATOM 729 O O . GLU A 1 88 ? 35.656 3.496 -16.310 1.00 85.38 88 GLU A O 1
ATOM 734 N N . ARG A 1 89 ? 33.717 3.892 -15.280 1.00 83.62 89 ARG A N 1
ATOM 735 C CA . ARG A 1 89 ? 33.294 4.915 -16.241 1.00 83.62 89 ARG A CA 1
ATOM 736 C C . ARG A 1 89 ? 34.218 6.140 -16.160 1.00 83.62 89 ARG A C 1
ATOM 738 O O . ARG A 1 89 ? 34.144 6.846 -15.150 1.00 83.62 89 ARG A O 1
ATOM 745 N N . PRO A 1 90 ? 34.971 6.478 -17.224 1.00 89.19 90 PRO A N 1
ATOM 746 C CA . PRO A 1 90 ? 35.793 7.681 -17.242 1.00 89.19 90 PRO A CA 1
ATOM 747 C C . PRO A 1 90 ? 34.912 8.935 -17.313 1.00 89.19 90 PRO A C 1
ATOM 749 O O . PRO A 1 90 ? 33.927 8.989 -18.059 1.00 89.19 90 PRO A O 1
ATOM 752 N N . MET A 1 91 ? 35.256 9.951 -16.523 1.00 91.62 91 MET A N 1
ATOM 753 C CA . MET A 1 91 ? 34.567 11.240 -16.470 1.00 91.62 91 MET A CA 1
ATOM 754 C C . MET A 1 91 ? 35.581 12.390 -16.412 1.00 91.62 91 MET A C 1
ATOM 756 O O . MET A 1 91 ? 36.524 12.309 -15.628 1.00 91.62 91 MET A O 1
ATOM 760 N N . PRO A 1 92 ? 35.375 13.492 -17.154 1.00 91.94 92 PRO A N 1
ATOM 761 C CA . PRO A 1 92 ? 36.137 14.719 -16.936 1.00 91.94 92 PRO A CA 1
ATOM 762 C C . PRO A 1 92 ? 35.954 15.225 -15.501 1.00 91.94 92 PRO A C 1
ATOM 764 O O . PRO A 1 92 ? 34.882 15.035 -14.915 1.00 91.94 92 PRO A O 1
ATOM 767 N N . GLU A 1 93 ? 36.950 15.922 -14.955 1.00 94.38 93 GLU A N 1
ATOM 768 C CA . GLU A 1 93 ? 36.952 16.368 -13.553 1.00 94.38 93 GLU A CA 1
ATOM 769 C C . GLU A 1 93 ? 35.665 17.107 -13.150 1.00 94.38 93 GLU A C 1
ATOM 771 O O . GLU A 1 93 ? 35.023 16.757 -12.159 1.00 94.38 93 GLU A O 1
ATOM 776 N N . GLY A 1 94 ? 35.215 18.074 -13.959 1.00 92.50 94 GLY A N 1
ATOM 777 C CA . GLY A 1 94 ? 33.989 18.829 -13.680 1.00 92.50 94 GLY A CA 1
ATOM 778 C C . GLY A 1 94 ? 32.733 17.949 -13.608 1.00 92.50 94 GLY A C 1
ATOM 779 O O . GLY A 1 94 ? 31.844 18.186 -12.790 1.00 92.50 94 GLY A O 1
ATOM 780 N N . LYS A 1 95 ? 32.665 16.878 -14.413 1.00 89.94 95 LYS A N 1
ATOM 781 C CA . LYS A 1 95 ? 31.570 15.896 -14.356 1.00 89.94 95 LYS A CA 1
ATOM 782 C C . LYS A 1 95 ? 31.686 14.986 -13.140 1.00 89.94 95 LYS A C 1
ATOM 784 O O . LYS A 1 95 ? 30.657 14.659 -12.549 1.00 89.94 95 LYS A O 1
ATOM 789 N N . LEU A 1 96 ? 32.904 14.607 -12.753 1.00 95.38 96 LEU A N 1
ATOM 790 C CA . LEU A 1 96 ? 33.133 13.835 -11.537 1.00 95.38 96 LEU A CA 1
ATOM 791 C C . LEU A 1 96 ? 32.756 14.645 -10.283 1.00 95.38 96 LEU A C 1
ATOM 793 O O . LEU A 1 96 ? 32.094 14.095 -9.409 1.00 95.38 96 LEU A O 1
ATOM 797 N N . ARG A 1 97 ? 33.068 15.948 -10.224 1.00 96.88 97 ARG A N 1
ATOM 798 C CA . ARG A 1 97 ? 32.644 16.845 -9.129 1.00 96.88 97 ARG A CA 1
ATOM 799 C C . ARG A 1 97 ? 31.120 16.925 -9.006 1.00 96.88 97 ARG A C 1
ATOM 801 O O . ARG A 1 97 ? 30.589 16.622 -7.943 1.00 96.88 97 ARG A O 1
ATOM 808 N N . GLN A 1 98 ? 30.406 17.183 -10.106 1.00 92.06 98 GLN A N 1
ATOM 809 C CA . GLN A 1 98 ? 28.929 17.177 -10.126 1.00 92.06 98 GLN A CA 1
ATOM 810 C C . GLN A 1 98 ? 28.339 15.823 -9.695 1.00 92.06 98 GLN A C 1
ATOM 812 O O . GLN A 1 98 ? 27.298 15.741 -9.040 1.00 92.06 98 GLN A O 1
ATOM 817 N N . HIS A 1 99 ? 28.982 14.726 -10.096 1.00 91.88 99 HIS A N 1
ATOM 818 C CA . HIS A 1 99 ? 28.580 13.385 -9.691 1.00 91.88 99 HIS A CA 1
ATOM 819 C C . HIS A 1 99 ? 28.817 13.141 -8.192 1.00 91.88 99 HIS A C 1
ATOM 821 O O . HIS A 1 99 ? 27.951 12.570 -7.530 1.00 91.88 99 HIS A O 1
ATOM 827 N N . TRP A 1 100 ? 29.948 13.598 -7.652 1.00 95.19 100 TRP A N 1
ATOM 828 C CA . TRP A 1 100 ? 30.302 13.511 -6.234 1.00 95.19 100 TRP A CA 1
ATOM 829 C C . TRP A 1 100 ? 29.358 14.316 -5.343 1.00 95.19 100 TRP A C 1
ATOM 831 O O . TRP A 1 100 ? 28.872 13.795 -4.343 1.00 95.19 100 TRP A O 1
ATOM 841 N N . GLU A 1 101 ? 29.007 15.540 -5.740 1.00 90.38 101 GLU A N 1
ATOM 842 C CA . GLU A 1 101 ? 28.020 16.371 -5.037 1.00 90.38 101 GLU A CA 1
ATOM 843 C C . GLU A 1 101 ? 26.675 15.659 -4.887 1.00 90.38 101 GLU A C 1
ATOM 845 O O . GLU A 1 101 ? 26.034 15.771 -3.847 1.00 90.38 101 GLU A O 1
ATOM 850 N N . ARG A 1 102 ? 26.279 14.842 -5.872 1.00 80.88 102 ARG A N 1
ATOM 851 C CA . ARG A 1 102 ? 25.078 14.001 -5.771 1.00 80.88 102 ARG A CA 1
ATOM 852 C C . ARG A 1 102 ? 25.212 12.900 -4.718 1.00 80.88 102 ARG A C 1
ATOM 854 O O . ARG A 1 102 ? 24.231 12.530 -4.082 1.00 80.88 102 ARG A O 1
ATOM 861 N N . HIS A 1 103 ? 26.406 12.342 -4.530 1.00 85.94 103 HIS A N 1
ATOM 862 C CA . HIS A 1 103 ? 26.645 11.403 -3.433 1.00 85.94 103 HIS A CA 1
ATOM 863 C C . HIS A 1 103 ? 26.584 12.106 -2.072 1.00 85.94 103 HIS A C 1
ATOM 865 O O . HIS A 1 103 ? 26.001 11.549 -1.142 1.00 85.94 103 HIS A O 1
ATOM 871 N N . VAL A 1 104 ? 27.106 13.331 -1.974 1.00 83.50 104 VAL A N 1
ATOM 872 C CA . VAL A 1 104 ? 27.004 14.161 -0.764 1.00 83.50 104 VAL A CA 1
ATOM 873 C C . VAL A 1 104 ? 25.546 14.532 -0.467 1.00 83.50 104 VAL A C 1
ATOM 875 O O . VAL A 1 104 ? 25.080 14.318 0.648 1.00 83.50 104 VAL A O 1
ATOM 878 N N . SER A 1 105 ? 24.787 15.010 -1.461 1.00 70.88 105 SER A N 1
ATOM 879 C CA . SER A 1 105 ? 23.377 15.399 -1.291 1.00 70.88 105 SER A CA 1
ATOM 880 C C . SER A 1 105 ? 22.490 14.232 -0.864 1.00 70.88 105 SER A C 1
ATOM 882 O O . SER A 1 105 ? 21.536 14.418 -0.117 1.00 70.88 105 SER A O 1
ATOM 884 N N . ASN A 1 106 ? 22.820 13.024 -1.325 1.00 66.75 106 ASN A N 1
ATOM 885 C CA . ASN A 1 106 ? 22.081 11.806 -1.009 1.00 66.75 106 ASN A CA 1
ATOM 886 C C . ASN A 1 106 ? 22.537 11.154 0.307 1.00 66.75 106 ASN A C 1
ATOM 888 O O . ASN A 1 106 ? 22.052 10.079 0.648 1.00 66.75 106 ASN A O 1
ATOM 892 N N . GLY A 1 107 ? 23.489 11.757 1.028 1.00 75.62 107 GLY A N 1
ATOM 893 C CA . GLY A 1 107 ? 24.005 11.222 2.288 1.00 75.62 107 GLY A CA 1
ATOM 894 C C . GLY A 1 107 ? 24.849 9.954 2.135 1.00 75.62 107 GLY A C 1
ATOM 895 O O . GLY A 1 107 ? 25.128 9.285 3.124 1.00 75.62 107 GLY A O 1
ATOM 896 N N . HIS A 1 108 ? 25.283 9.615 0.916 1.00 76.19 108 HIS A N 1
ATOM 897 C CA . HIS A 1 108 ? 26.229 8.517 0.696 1.00 76.19 108 HIS A CA 1
ATOM 898 C C . HIS A 1 108 ? 27.635 8.868 1.205 1.00 76.19 108 HIS A C 1
ATOM 900 O O . HIS A 1 108 ? 28.453 7.977 1.415 1.00 76.19 108 HIS A O 1
ATOM 906 N N . ILE A 1 109 ? 27.925 10.165 1.346 1.00 86.06 109 ILE A N 1
ATOM 907 C CA . ILE A 1 109 ? 29.216 10.719 1.751 1.00 86.06 109 ILE A CA 1
ATOM 908 C C . ILE A 1 109 ? 28.952 11.866 2.724 1.00 86.06 109 ILE A C 1
ATOM 910 O O . ILE A 1 109 ? 28.035 12.660 2.514 1.00 86.06 109 ILE A O 1
ATOM 914 N N . VAL A 1 110 ? 29.759 11.961 3.780 1.00 89.88 110 VAL A N 1
ATOM 915 C CA . VAL A 1 110 ? 29.654 13.033 4.775 1.00 89.88 110 VAL A CA 1
ATOM 916 C C . VAL A 1 110 ? 29.915 14.394 4.100 1.00 89.88 110 VAL A C 1
ATOM 918 O O . VAL A 1 110 ? 30.917 14.531 3.389 1.00 89.88 110 VAL A O 1
ATOM 921 N N . PRO A 1 111 ? 29.056 15.414 4.292 1.00 93.44 111 PRO A N 1
ATOM 922 C CA . PRO A 1 111 ? 29.301 16.761 3.780 1.00 93.44 111 PRO A CA 1
ATOM 923 C C . PRO A 1 111 ? 30.670 17.311 4.197 1.00 93.44 111 PRO A C 1
ATOM 925 O O . PRO A 1 111 ? 31.081 17.154 5.343 1.00 93.44 111 PRO A O 1
ATOM 928 N N . GLY A 1 112 ? 31.373 17.952 3.261 1.00 94.12 112 GLY A N 1
ATOM 929 C CA . GLY A 1 112 ? 32.739 18.452 3.467 1.00 94.12 112 GLY A CA 1
ATOM 930 C C . GLY A 1 112 ? 33.848 17.436 3.164 1.00 94.12 112 GLY A C 1
ATOM 931 O O . GLY A 1 112 ? 35.015 17.814 3.163 1.00 94.12 112 GLY A O 1
ATOM 932 N N . THR A 1 113 ? 33.514 16.176 2.855 1.00 95.44 113 THR A N 1
ATOM 933 C CA . THR A 1 113 ? 34.503 15.195 2.371 1.00 95.44 113 THR A CA 1
ATOM 934 C C . THR A 1 113 ? 35.041 15.607 0.999 1.00 95.44 113 THR A C 1
ATOM 936 O O . THR A 1 113 ? 34.277 15.727 0.034 1.00 95.44 113 THR A O 1
ATOM 939 N N . GLU A 1 114 ? 36.356 15.789 0.900 1.00 97.12 114 GLU A N 1
ATOM 940 C CA . GLU A 1 114 ? 37.024 16.157 -0.349 1.00 97.12 114 GLU A CA 1
ATOM 941 C C . GLU A 1 114 ? 37.003 15.002 -1.368 1.00 97.12 114 GLU A C 1
ATOM 943 O O . GLU A 1 114 ? 37.166 13.831 -1.023 1.00 97.12 114 GLU A O 1
ATOM 948 N N . LEU A 1 115 ? 36.773 15.332 -2.642 1.00 97.31 115 LEU A N 1
ATOM 949 C CA . LEU A 1 115 ? 36.788 14.367 -3.740 1.00 97.31 115 LEU A CA 1
ATOM 950 C C . LEU A 1 115 ? 38.230 13.949 -4.057 1.00 97.31 115 LEU A C 1
ATOM 952 O O . LEU A 1 115 ? 39.020 14.759 -4.535 1.00 97.31 115 LEU A O 1
ATOM 956 N N . THR A 1 116 ? 38.547 12.665 -3.892 1.00 97.62 116 THR A N 1
ATOM 957 C CA . THR A 1 116 ? 39.800 12.091 -4.403 1.00 97.62 116 THR A CA 1
ATOM 958 C C . THR A 1 116 ? 39.693 11.821 -5.904 1.00 97.62 116 THR A C 1
ATOM 960 O O . THR A 1 116 ? 38.820 11.074 -6.350 1.00 97.62 116 THR A O 1
ATOM 963 N N . LEU A 1 117 ? 40.598 12.405 -6.688 1.00 97.44 117 LEU A N 1
ATOM 964 C CA . LEU A 1 117 ? 40.679 12.188 -8.130 1.00 97.44 117 LEU A CA 1
ATOM 965 C C . LEU A 1 117 ? 41.471 10.908 -8.427 1.00 97.44 117 LEU A C 1
ATOM 967 O O . LEU A 1 117 ? 42.682 10.863 -8.230 1.00 97.44 117 LEU A O 1
ATOM 971 N N . ILE A 1 118 ? 40.784 9.864 -8.898 1.00 96.00 118 ILE A N 1
ATOM 972 C CA . ILE A 1 118 ? 41.409 8.604 -9.323 1.00 96.00 118 ILE A CA 1
ATOM 973 C C . ILE A 1 118 ? 41.472 8.591 -10.853 1.00 96.00 118 ILE A C 1
ATOM 975 O O . ILE A 1 118 ? 40.403 8.552 -11.472 1.00 96.00 118 ILE A O 1
ATOM 979 N N . PRO A 1 119 ? 42.666 8.638 -11.476 1.00 95.06 119 PRO A N 1
ATOM 980 C CA . PRO A 1 119 ? 42.798 8.585 -12.929 1.00 95.06 119 PRO A CA 1
ATOM 981 C C . PRO A 1 119 ? 42.127 7.336 -13.503 1.00 95.06 119 PRO A C 1
ATOM 983 O O . PRO A 1 119 ? 42.294 6.235 -12.978 1.00 95.06 119 PRO A O 1
ATOM 986 N N . ALA A 1 120 ? 41.356 7.506 -14.573 1.00 90.06 120 ALA A N 1
ATOM 987 C CA . ALA A 1 120 ? 40.721 6.401 -15.275 1.00 90.06 120 ALA A CA 1
ATOM 988 C C . ALA A 1 120 ? 41.637 5.888 -16.389 1.00 90.06 120 ALA A C 1
ATOM 990 O O . ALA A 1 120 ? 42.176 6.675 -17.168 1.00 90.06 120 ALA A O 1
ATOM 991 N N . THR A 1 121 ? 41.757 4.569 -16.526 1.00 85.44 121 THR A N 1
ATOM 992 C CA . THR A 1 121 ? 42.287 3.978 -17.756 1.00 85.44 121 THR A CA 1
ATOM 993 C C . THR A 1 121 ? 41.199 4.035 -18.815 1.00 85.44 121 THR A C 1
ATOM 995 O O . THR A 1 121 ? 40.083 3.564 -18.604 1.00 85.44 121 THR A O 1
ATOM 998 N N . ILE A 1 122 ? 41.505 4.645 -19.954 1.00 75.56 122 ILE A N 1
ATOM 999 C CA . ILE A 1 122 ? 40.527 4.816 -21.021 1.00 75.56 122 ILE A CA 1
ATOM 1000 C C . ILE A 1 122 ? 40.500 3.529 -21.832 1.00 75.56 122 ILE A C 1
ATOM 1002 O O . ILE A 1 122 ? 41.523 3.167 -22.418 1.00 75.56 122 ILE A O 1
ATOM 1006 N N . PRO A 1 123 ? 39.363 2.821 -21.875 1.00 68.56 123 PRO A N 1
ATOM 1007 C CA . PRO A 1 123 ? 39.258 1.667 -22.742 1.00 68.56 123 PRO A CA 1
ATOM 1008 C C . PRO A 1 123 ? 39.411 2.126 -24.200 1.00 68.56 123 PRO A C 1
ATOM 1010 O O . PRO A 1 123 ? 38.927 3.204 -24.556 1.00 68.56 123 PRO A O 1
ATOM 1013 N N . PRO A 1 124 ? 40.038 1.312 -25.066 1.00 62.72 124 PRO A N 1
ATOM 1014 C CA . PRO A 1 124 ? 40.281 1.671 -26.464 1.00 62.72 124 PRO A CA 1
ATOM 1015 C C . PRO A 1 124 ? 38.990 1.965 -27.247 1.00 62.72 124 PRO A C 1
ATOM 1017 O O . PRO A 1 124 ? 39.043 2.612 -28.289 1.00 62.72 124 PRO A O 1
ATOM 1020 N N . LEU A 1 125 ? 37.826 1.528 -26.745 1.00 60.69 125 LEU A N 1
ATOM 1021 C CA . LEU A 1 125 ? 36.508 1.794 -27.316 1.00 60.69 125 LEU A CA 1
ATOM 1022 C C . LEU A 1 125 ? 35.488 2.158 -26.219 1.00 60.69 125 LEU A C 1
ATOM 1024 O O . LEU A 1 125 ? 35.488 1.608 -25.121 1.00 60.69 125 LEU A O 1
ATOM 1028 N N . HIS A 1 126 ? 34.563 3.056 -26.556 1.00 52.81 126 HIS A N 1
ATOM 1029 C CA . HIS A 1 126 ? 33.522 3.645 -25.701 1.00 52.81 126 HIS A CA 1
ATOM 1030 C C . HIS A 1 126 ? 32.455 2.635 -25.245 1.00 52.81 126 HIS A C 1
ATOM 1032 O O . HIS A 1 126 ? 31.604 2.951 -24.411 1.00 52.81 126 HIS A O 1
ATOM 1038 N N . LEU A 1 127 ? 32.451 1.415 -25.781 1.00 51.16 127 LEU A N 1
ATOM 1039 C CA . LEU A 1 127 ? 31.427 0.420 -25.495 1.00 51.16 127 LEU A CA 1
ATOM 1040 C C . LEU A 1 127 ? 32.083 -0.908 -25.141 1.00 51.16 127 LEU A C 1
ATOM 1042 O O . LEU A 1 127 ? 32.959 -1.349 -25.868 1.00 51.16 127 LEU A O 1
ATOM 1046 N N . PHE A 1 128 ? 31.612 -1.472 -24.021 1.00 52.38 128 PHE A N 1
ATOM 1047 C CA . PHE A 1 128 ? 31.744 -2.830 -23.476 1.00 52.38 128 PHE A CA 1
ATOM 1048 C C . PHE A 1 128 ? 32.806 -3.756 -24.107 1.00 52.38 128 PHE A C 1
ATOM 1050 O O . PHE A 1 128 ? 32.835 -3.891 -25.325 1.00 52.38 128 PHE A O 1
ATOM 1057 N N . PRO A 1 129 ? 33.534 -4.568 -23.312 1.00 48.72 129 PRO A N 1
ATOM 1058 C CA . PRO A 1 129 ? 34.483 -5.584 -23.806 1.00 48.72 129 PRO A CA 1
ATOM 1059 C C . PRO A 1 129 ? 33.982 -6.460 -24.978 1.00 48.72 129 PRO A C 1
ATOM 1061 O O . PRO A 1 129 ? 34.769 -6.987 -25.761 1.00 48.72 129 PRO A O 1
ATOM 1064 N N . LEU A 1 130 ? 32.661 -6.603 -25.124 1.00 46.53 130 LEU A N 1
ATOM 1065 C CA . LEU A 1 130 ? 31.991 -7.245 -26.252 1.00 46.53 130 LEU A CA 1
ATOM 1066 C C . LEU A 1 130 ? 32.195 -6.532 -27.606 1.00 46.53 130 LEU A C 1
ATOM 1068 O O . LEU A 1 130 ? 32.465 -7.204 -28.593 1.00 46.53 130 LEU A O 1
ATOM 1072 N N . PHE A 1 131 ? 32.120 -5.201 -27.680 1.00 50.94 131 PHE A N 1
ATOM 1073 C CA . PHE A 1 131 ? 32.372 -4.463 -28.926 1.00 50.94 131 PHE A CA 1
ATOM 1074 C C . PHE A 1 131 ? 33.833 -4.541 -29.349 1.00 50.94 131 PHE A C 1
ATOM 1076 O O . PHE A 1 131 ? 34.105 -4.670 -30.534 1.00 50.94 131 PHE A O 1
ATOM 1083 N N . GLU A 1 132 ? 34.764 -4.532 -28.396 1.00 51.75 132 GLU A N 1
ATOM 1084 C CA . GLU A 1 132 ? 36.181 -4.753 -28.684 1.00 51.75 132 GLU A CA 1
ATOM 1085 C C . GLU A 1 132 ? 36.419 -6.146 -29.281 1.00 51.75 132 GLU A C 1
ATOM 1087 O O . GLU A 1 132 ? 37.197 -6.296 -30.218 1.00 51.75 132 GLU A O 1
ATOM 1092 N N . ARG A 1 133 ? 35.702 -7.169 -28.799 1.00 52.34 133 ARG A N 1
ATOM 1093 C CA . ARG A 1 133 ? 35.764 -8.524 -29.366 1.00 52.34 133 ARG A CA 1
ATOM 1094 C C . ARG A 1 133 ? 35.098 -8.626 -30.739 1.00 52.34 133 ARG A C 1
ATOM 1096 O O . ARG A 1 133 ? 35.664 -9.279 -31.607 1.00 52.34 133 ARG A O 1
ATOM 1103 N N . ILE A 1 134 ? 33.964 -7.956 -30.959 1.00 51.34 134 ILE A N 1
ATOM 1104 C CA . ILE A 1 134 ? 33.303 -7.876 -32.276 1.00 51.34 134 ILE A CA 1
ATOM 1105 C C . ILE A 1 134 ? 34.197 -7.131 -33.276 1.00 51.34 134 ILE A C 1
ATOM 1107 O O . ILE A 1 134 ? 34.399 -7.604 -34.385 1.00 51.34 134 ILE A O 1
ATOM 1111 N N . ALA A 1 135 ? 34.789 -6.007 -32.874 1.00 53.94 135 ALA A N 1
ATOM 1112 C CA . ALA A 1 135 ? 35.694 -5.228 -33.711 1.00 53.94 135 ALA A CA 1
ATOM 1113 C C . ALA A 1 135 ? 36.979 -6.000 -34.035 1.00 53.94 135 ALA A C 1
ATOM 1115 O O . ALA A 1 135 ? 37.400 -6.003 -35.185 1.00 53.94 135 ALA A O 1
ATOM 1116 N N . LYS A 1 136 ? 37.573 -6.708 -33.061 1.00 57.75 136 LYS A N 1
ATOM 1117 C CA . LYS A 1 136 ? 38.709 -7.615 -33.306 1.00 57.75 136 LYS A CA 1
ATOM 1118 C C . LYS A 1 136 ? 38.329 -8.757 -34.246 1.00 57.75 136 LYS A C 1
ATOM 1120 O O . LYS A 1 136 ? 39.115 -9.095 -35.120 1.00 57.75 136 LYS A O 1
ATOM 1125 N N . TYR A 1 137 ? 37.137 -9.331 -34.095 1.00 55.06 137 TYR A N 1
ATOM 1126 C CA . TYR A 1 137 ? 36.638 -10.377 -34.988 1.00 55.06 137 TYR A CA 1
ATOM 1127 C C . TYR A 1 137 ? 36.449 -9.866 -36.425 1.00 55.06 137 TYR A C 1
ATOM 1129 O O . TYR A 1 137 ? 36.943 -10.494 -37.354 1.00 55.06 137 TYR A O 1
ATOM 1137 N N . GLU A 1 138 ? 35.816 -8.706 -36.614 1.00 52.72 138 GLU A N 1
ATOM 1138 C CA . GLU A 1 138 ? 35.636 -8.088 -37.937 1.00 52.72 138 GLU A CA 1
ATOM 1139 C C . GLU A 1 138 ? 36.968 -7.649 -38.557 1.00 52.72 138 GLU A C 1
ATOM 1141 O O . GLU A 1 138 ? 37.204 -7.891 -39.737 1.00 52.72 138 GLU A O 1
ATOM 1146 N N . ALA A 1 139 ? 37.878 -7.073 -37.766 1.00 57.31 139 ALA A N 1
ATOM 1147 C CA . ALA A 1 139 ? 39.222 -6.731 -38.225 1.00 57.31 139 ALA A CA 1
ATOM 1148 C C . ALA A 1 139 ? 39.988 -7.984 -38.676 1.00 57.31 139 ALA A C 1
ATOM 1150 O O . ALA A 1 139 ? 40.582 -7.976 -39.752 1.00 57.31 139 ALA A O 1
ATOM 1151 N N . ASN A 1 140 ? 39.915 -9.081 -37.915 1.00 59.56 140 ASN A N 1
ATOM 1152 C CA . ASN A 1 140 ? 40.525 -10.357 -38.292 1.00 59.56 140 ASN A CA 1
ATOM 1153 C C . ASN A 1 140 ? 39.873 -10.956 -39.547 1.00 59.56 140 ASN A C 1
ATOM 1155 O O . ASN A 1 140 ? 40.580 -11.490 -40.390 1.00 59.56 140 ASN A O 1
ATOM 1159 N N . ARG A 1 141 ? 38.552 -10.811 -39.714 1.00 52.41 141 ARG A N 1
ATOM 1160 C CA . ARG A 1 141 ? 37.822 -11.260 -40.911 1.00 52.41 141 ARG A CA 1
ATOM 1161 C C . ARG A 1 141 ? 38.229 -10.490 -42.168 1.00 52.41 141 ARG A C 1
ATOM 1163 O O . ARG A 1 141 ? 38.343 -11.083 -43.230 1.00 52.41 141 ARG A O 1
ATOM 1170 N N . ILE A 1 142 ? 38.449 -9.181 -42.050 1.00 51.69 142 ILE A N 1
ATOM 1171 C CA . ILE A 1 142 ? 38.929 -8.322 -43.147 1.00 51.69 142 ILE A CA 1
ATOM 1172 C C . ILE A 1 142 ? 40.410 -8.602 -43.459 1.00 51.69 142 ILE A C 1
ATOM 1174 O O . ILE A 1 142 ? 40.847 -8.428 -44.592 1.00 51.69 142 ILE A O 1
ATOM 1178 N N . SER A 1 143 ? 41.176 -9.057 -42.464 1.00 50.69 143 SER A N 1
ATOM 1179 C CA . SER A 1 143 ? 42.607 -9.364 -42.596 1.00 50.69 143 SER A CA 1
ATOM 1180 C C . SER A 1 143 ? 42.902 -10.748 -43.183 1.00 50.69 143 SER A C 1
ATOM 1182 O O . SER A 1 143 ? 44.068 -11.032 -43.450 1.00 50.69 143 SER A O 1
ATOM 1184 N N . ASP A 1 144 ? 41.886 -11.595 -43.383 1.00 44.09 144 ASP A N 1
ATOM 1185 C CA . ASP A 1 144 ? 42.012 -12.927 -43.985 1.00 44.09 144 ASP A CA 1
ATOM 1186 C C . ASP A 1 144 ? 41.510 -12.893 -45.448 1.00 44.09 144 ASP A C 1
ATOM 1188 O O . ASP A 1 144 ? 40.333 -13.140 -45.712 1.00 44.09 144 ASP A O 1
ATOM 1192 N N . PRO A 1 145 ? 42.369 -12.601 -46.447 1.00 48.94 145 PRO A N 1
ATOM 1193 C CA . PRO A 1 145 ? 41.979 -12.580 -47.862 1.00 48.94 145 PRO A CA 1
ATOM 1194 C C . PRO A 1 145 ? 41.794 -13.985 -48.477 1.00 48.94 145 PRO A C 1
ATOM 1196 O O . PRO A 1 145 ? 41.762 -14.138 -49.696 1.00 48.94 145 PRO A O 1
ATOM 1199 N N . ALA A 1 146 ? 41.690 -15.042 -47.670 1.00 48.91 146 ALA A N 1
ATOM 1200 C CA . ALA A 1 146 ? 41.636 -16.419 -48.150 1.00 48.91 146 ALA A CA 1
ATOM 1201 C C . ALA A 1 146 ? 40.187 -16.907 -48.304 1.00 48.91 146 ALA A C 1
ATOM 1203 O O . ALA A 1 146 ? 39.683 -17.662 -47.474 1.00 48.91 146 ALA A O 1
ATOM 1204 N N . GLY A 1 147 ? 39.518 -16.492 -49.382 1.00 46.12 147 GLY A N 1
ATOM 1205 C CA . GLY A 1 147 ? 38.222 -17.073 -49.739 1.00 46.12 147 GLY A CA 1
ATOM 1206 C C . GLY A 1 147 ? 37.393 -16.341 -50.790 1.00 46.12 147 GLY A C 1
ATOM 1207 O O . GLY A 1 147 ? 36.172 -16.428 -50.722 1.00 46.12 147 GLY A O 1
ATOM 1208 N N . GLU A 1 148 ? 37.995 -15.624 -51.742 1.00 42.44 148 GLU A N 1
ATOM 1209 C CA . GLU A 1 148 ? 37.277 -15.263 -52.971 1.00 42.44 148 GLU A CA 1
ATOM 1210 C C . GLU A 1 148 ? 37.164 -16.510 -53.862 1.00 42.44 148 GLU A C 1
ATOM 1212 O O . GLU A 1 148 ? 38.047 -16.817 -54.665 1.00 42.44 148 GLU A O 1
ATOM 1217 N N . GLU A 1 149 ? 36.065 -17.254 -53.705 1.00 41.31 149 GLU A N 1
ATOM 1218 C CA . GLU A 1 149 ? 35.533 -18.049 -54.811 1.00 41.31 149 GLU A CA 1
ATOM 1219 C C . GLU A 1 149 ? 35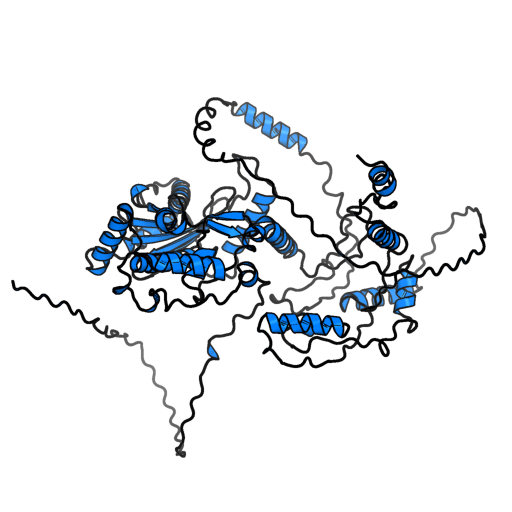.069 -17.066 -55.889 1.00 41.31 149 GLU A C 1
ATOM 1221 O O . GLU A 1 149 ? 34.142 -16.277 -55.715 1.00 41.31 149 GLU A O 1
ATOM 1226 N N . THR A 1 150 ? 35.817 -17.073 -56.984 1.00 39.03 150 THR A N 1
ATOM 1227 C CA . THR A 1 150 ? 35.604 -16.271 -58.179 1.00 39.03 150 THR A CA 1
ATOM 1228 C C . THR A 1 150 ? 34.461 -16.876 -58.989 1.00 39.03 150 THR A C 1
ATOM 1230 O O . THR A 1 150 ? 34.636 -17.922 -59.608 1.00 39.03 150 THR A O 1
ATOM 1233 N N . ASP A 1 151 ? 33.310 -16.203 -59.027 1.00 35.47 151 ASP A N 1
ATOM 1234 C CA . ASP A 1 151 ? 32.308 -16.408 -60.079 1.00 35.47 151 ASP A CA 1
ATOM 1235 C C . ASP A 1 151 ? 32.553 -15.385 -61.205 1.00 35.47 151 ASP A C 1
ATOM 1237 O O . ASP A 1 151 ? 32.724 -14.191 -60.927 1.00 35.47 151 ASP A O 1
ATOM 1241 N N . PRO A 1 152 ? 32.639 -15.811 -62.479 1.00 43.31 152 PRO A N 1
ATOM 1242 C CA . PRO A 1 152 ? 33.085 -14.944 -63.553 1.00 43.31 152 PRO A CA 1
ATOM 1243 C C . PRO A 1 152 ? 31.949 -14.099 -64.142 1.00 43.31 152 PRO A C 1
ATOM 1245 O O . PRO A 1 152 ? 30.879 -14.601 -64.467 1.00 43.31 152 PRO A O 1
ATOM 1248 N N . ALA A 1 153 ? 32.319 -12.849 -64.423 1.00 38.09 153 ALA A N 1
ATOM 1249 C CA . ALA A 1 153 ? 31.862 -12.008 -65.527 1.00 38.09 153 ALA A CA 1
ATOM 1250 C C . ALA A 1 153 ? 30.408 -11.500 -65.522 1.00 38.09 153 ALA A C 1
ATOM 1252 O O . ALA A 1 153 ? 29.493 -12.171 -65.983 1.00 38.09 153 ALA A O 1
ATOM 1253 N N . GLU A 1 154 ? 30.265 -10.201 -65.247 1.00 38.66 154 GLU A N 1
ATOM 1254 C CA . GLU A 1 154 ? 29.504 -9.329 -66.147 1.00 38.66 154 GLU A CA 1
ATOM 1255 C C . GLU A 1 154 ? 30.102 -7.910 -66.149 1.00 38.66 154 GLU A C 1
ATOM 1257 O O . GLU A 1 154 ? 30.068 -7.174 -65.164 1.00 38.66 154 GLU A O 1
ATOM 1262 N N . GLU A 1 155 ? 30.729 -7.563 -67.274 1.00 39.88 155 GLU A N 1
ATOM 1263 C CA . GLU A 1 155 ? 31.217 -6.226 -67.604 1.00 39.88 155 GLU A CA 1
ATOM 1264 C C . GLU A 1 155 ? 30.054 -5.324 -68.043 1.00 39.88 155 GLU A C 1
ATOM 1266 O O . GLU A 1 155 ? 29.300 -5.696 -68.941 1.00 39.88 155 GLU A O 1
ATOM 1271 N N . GLN A 1 156 ? 29.982 -4.107 -67.490 1.00 36.94 156 GLN A N 1
ATOM 1272 C CA . GLN A 1 156 ? 29.601 -2.854 -68.176 1.00 36.94 156 GLN A CA 1
ATOM 1273 C C . GLN A 1 156 ? 29.722 -1.694 -67.167 1.00 36.94 156 GLN A C 1
ATOM 1275 O O . GLN A 1 156 ? 28.963 -1.595 -66.213 1.00 36.94 156 GLN A O 1
ATOM 1280 N N . SER A 1 157 ? 30.820 -0.933 -67.183 1.00 38.22 157 SER A N 1
ATOM 1281 C CA . SER A 1 157 ? 31.001 0.319 -67.942 1.00 38.22 157 SER A CA 1
ATOM 1282 C C . SER A 1 157 ? 29.924 1.383 -67.679 1.00 38.22 157 SER A C 1
ATOM 1284 O O . SER A 1 157 ? 28.831 1.321 -68.228 1.00 38.22 157 SER A O 1
ATOM 1286 N N . THR A 1 158 ? 30.249 2.426 -66.908 1.00 32.16 158 THR A N 1
ATOM 1287 C CA . THR A 1 158 ? 30.541 3.765 -67.464 1.00 32.16 158 THR A CA 1
ATOM 1288 C C . THR A 1 158 ? 30.920 4.772 -66.375 1.00 32.16 158 THR A C 1
ATOM 1290 O O . THR A 1 158 ? 30.375 4.814 -65.277 1.00 32.16 158 THR A O 1
ATOM 1293 N N . SER A 1 159 ? 31.914 5.573 -66.735 1.00 36.06 159 SER A N 1
ATOM 1294 C CA . SER A 1 159 ? 32.562 6.662 -66.018 1.00 36.06 159 SER A CA 1
ATOM 1295 C C . SER A 1 159 ? 31.737 7.949 -65.973 1.00 36.06 159 SER A C 1
ATOM 1297 O O . SER A 1 159 ? 31.182 8.340 -66.999 1.00 36.06 159 SER A O 1
ATOM 1299 N N . ALA A 1 160 ? 31.824 8.695 -64.870 1.00 33.66 160 ALA A N 1
ATOM 1300 C CA . ALA A 1 160 ? 31.785 10.159 -64.897 1.00 33.66 160 ALA A CA 1
ATOM 1301 C C . ALA A 1 160 ? 32.445 10.728 -63.629 1.00 33.66 160 ALA A C 1
ATOM 1303 O O . ALA A 1 160 ? 31.888 10.667 -62.536 1.00 33.66 160 ALA A O 1
ATOM 1304 N N . SER A 1 161 ? 33.655 11.254 -63.799 1.00 36.38 161 SER A N 1
ATOM 1305 C CA . SER A 1 161 ? 34.384 12.089 -62.845 1.00 36.38 161 SER A CA 1
ATOM 1306 C C . SER A 1 161 ? 33.901 13.536 -62.947 1.00 36.38 161 SER A C 1
ATOM 1308 O O . SER A 1 161 ? 33.856 14.075 -64.053 1.00 36.38 161 SER A O 1
ATOM 1310 N N . TYR A 1 162 ? 33.622 14.176 -61.813 1.00 33.84 162 TYR A N 1
ATOM 1311 C CA . TYR A 1 162 ? 33.570 15.633 -61.715 1.00 33.84 162 TYR A CA 1
ATOM 1312 C C . TYR A 1 162 ? 34.392 16.086 -60.511 1.00 33.84 162 TYR A C 1
ATOM 1314 O O . TYR A 1 162 ? 34.025 15.826 -59.365 1.00 33.84 162 TYR A O 1
ATOM 1322 N N . ASP A 1 163 ? 35.505 16.742 -60.828 1.00 39.44 163 ASP A N 1
ATOM 1323 C CA . ASP A 1 163 ? 36.274 17.620 -59.954 1.00 39.44 163 ASP A CA 1
ATOM 1324 C C . ASP A 1 163 ? 35.440 18.862 -59.618 1.00 39.44 163 ASP A C 1
ATOM 1326 O O . ASP A 1 163 ? 34.813 19.448 -60.504 1.00 39.44 163 ASP A O 1
ATOM 1330 N N . MET A 1 164 ? 35.448 19.271 -58.351 1.00 43.31 164 MET A N 1
ATOM 1331 C CA . MET A 1 164 ? 35.006 20.596 -57.916 1.00 43.31 164 MET A CA 1
ATOM 1332 C C . MET A 1 164 ? 35.888 21.037 -56.749 1.00 43.31 164 MET A C 1
ATOM 1334 O O . MET A 1 164 ? 35.815 20.486 -55.649 1.00 43.31 164 MET A O 1
ATOM 1338 N N . ASP A 1 165 ? 36.723 22.017 -57.070 1.00 35.06 165 ASP A N 1
ATOM 1339 C CA . ASP A 1 165 ? 37.694 22.710 -56.237 1.00 35.06 165 ASP A CA 1
ATOM 1340 C C . ASP A 1 165 ? 37.079 23.523 -55.082 1.00 35.06 165 ASP A C 1
ATOM 1342 O O . ASP A 1 165 ? 35.936 23.984 -55.142 1.00 35.06 165 ASP A O 1
ATOM 1346 N N . ASP A 1 166 ? 37.919 23.698 -54.059 1.00 42.19 166 ASP A N 1
ATOM 1347 C CA . ASP A 1 166 ? 38.133 24.860 -53.187 1.00 42.19 166 ASP A CA 1
ATOM 1348 C C . ASP A 1 166 ? 37.044 25.937 -53.050 1.00 42.19 166 ASP A C 1
ATOM 1350 O O . ASP A 1 166 ? 36.761 26.712 -53.964 1.00 42.19 166 ASP A O 1
ATOM 1354 N N . ALA A 1 167 ? 36.610 26.134 -51.801 1.00 37.94 167 ALA A N 1
ATOM 1355 C CA . ALA A 1 167 ? 36.332 27.465 -51.263 1.00 37.94 167 ALA A CA 1
ATOM 1356 C C . ALA A 1 167 ? 36.426 27.449 -49.727 1.00 37.94 167 ALA A C 1
ATOM 1358 O O . ALA A 1 167 ? 35.465 27.127 -49.025 1.00 37.94 167 ALA A O 1
ATOM 1359 N N . GLU A 1 168 ? 37.597 27.820 -49.208 1.00 43.19 168 GLU A N 1
ATOM 1360 C CA . GLU A 1 168 ? 37.750 28.317 -47.842 1.00 43.19 168 GLU A CA 1
ATOM 1361 C C . GLU A 1 168 ? 36.999 29.648 -47.694 1.00 43.19 168 GLU A C 1
ATOM 1363 O O . GLU A 1 168 ? 37.233 30.580 -48.465 1.00 43.19 168 GLU A O 1
ATOM 1368 N N . GLN A 1 169 ? 36.131 29.770 -46.685 1.00 35.81 169 GLN A N 1
ATOM 1369 C CA . GLN A 1 169 ? 35.728 31.073 -46.153 1.00 35.81 169 GLN A CA 1
ATOM 1370 C C . GLN A 1 169 ? 35.706 31.045 -44.625 1.00 35.81 169 GLN A C 1
ATOM 1372 O O . GLN A 1 169 ? 34.833 30.460 -43.984 1.00 35.81 169 GLN A O 1
ATOM 1377 N N . ASP A 1 170 ? 36.731 31.705 -44.101 1.00 38.88 170 ASP A N 1
ATOM 1378 C CA . ASP A 1 170 ? 36.920 32.223 -42.756 1.00 38.88 170 ASP A CA 1
ATOM 1379 C C . ASP A 1 170 ? 35.879 33.317 -42.458 1.00 38.88 170 ASP A C 1
ATOM 1381 O O . ASP A 1 170 ? 35.747 34.270 -43.226 1.00 38.88 170 ASP A O 1
ATOM 1385 N N . TYR A 1 171 ? 35.130 33.177 -41.363 1.00 35.59 171 TYR A N 1
ATOM 1386 C CA . TYR A 1 171 ? 34.328 34.257 -40.781 1.00 35.59 171 TYR A CA 1
ATOM 1387 C C . TYR A 1 171 ? 34.306 34.110 -39.254 1.00 35.59 171 TYR A C 1
ATOM 1389 O O . TYR A 1 171 ? 33.496 33.380 -38.678 1.00 35.59 171 TYR A O 1
ATOM 1397 N N . ASN A 1 172 ? 35.230 34.829 -38.617 1.00 36.88 172 ASN A N 1
ATOM 1398 C CA . ASN A 1 172 ? 35.150 35.270 -37.229 1.00 36.88 172 ASN A CA 1
ATOM 1399 C C . ASN A 1 172 ? 34.170 36.447 -37.131 1.00 36.88 172 ASN A C 1
ATOM 1401 O O . ASN A 1 172 ? 34.415 37.474 -37.757 1.00 36.88 172 ASN A O 1
ATOM 1405 N N . GLU A 1 173 ? 33.137 36.347 -36.294 1.00 37.31 173 GLU A N 1
ATOM 1406 C CA . GLU A 1 173 ? 32.471 37.530 -35.735 1.00 37.31 173 GLU A CA 1
ATOM 1407 C C . GLU A 1 173 ? 32.236 37.346 -34.231 1.00 37.31 173 GLU A C 1
ATOM 1409 O O . GLU A 1 173 ? 31.663 36.354 -33.769 1.00 37.31 173 GLU A O 1
ATOM 1414 N N . GLU A 1 174 ? 32.766 38.321 -33.493 1.00 39.59 174 GLU A N 1
ATOM 1415 C CA . GLU A 1 174 ? 32.651 38.553 -32.059 1.00 39.59 174 GLU A CA 1
ATOM 1416 C C . GLU A 1 174 ? 31.183 38.743 -31.652 1.00 39.59 174 GLU A C 1
ATOM 1418 O O . GLU A 1 174 ? 30.402 39.381 -32.357 1.00 39.59 174 GLU A O 1
ATOM 1423 N N . PHE A 1 175 ? 30.803 38.196 -30.497 1.00 31.91 175 PHE A N 1
ATOM 1424 C CA . PHE A 1 175 ? 29.462 38.343 -29.937 1.00 31.91 175 PHE A CA 1
ATOM 1425 C C . PHE A 1 175 ? 29.538 39.203 -28.673 1.00 31.91 175 PHE A C 1
ATOM 1427 O O . PHE A 1 175 ? 30.134 38.787 -27.678 1.00 31.91 175 PHE A O 1
ATOM 1434 N N . GLU A 1 176 ? 28.950 40.398 -28.737 1.00 38.88 176 GLU A N 1
ATOM 1435 C CA . GLU A 1 176 ? 28.787 41.310 -27.604 1.00 38.88 176 GLU A CA 1
ATOM 1436 C C . GLU A 1 176 ? 27.726 40.788 -26.621 1.00 38.88 176 GLU A C 1
ATOM 1438 O O . GLU A 1 176 ? 26.657 40.301 -26.999 1.00 38.88 176 GLU A O 1
ATOM 1443 N N . GLU A 1 177 ? 28.052 40.889 -25.334 1.00 42.69 177 GLU A N 1
ATOM 1444 C CA . GLU A 1 177 ? 27.188 40.581 -24.198 1.00 42.69 177 GLU A CA 1
ATOM 1445 C C . GLU A 1 177 ? 26.002 41.556 -24.128 1.00 42.69 177 GLU A C 1
ATOM 1447 O O . GLU A 1 177 ? 26.179 42.770 -24.216 1.00 42.69 177 GLU A O 1
ATOM 1452 N N . MET A 1 178 ? 24.792 41.036 -23.902 1.00 36.97 178 MET A N 1
ATOM 1453 C CA . MET A 1 178 ? 23.626 41.857 -23.574 1.00 36.97 178 MET A CA 1
ATOM 1454 C C . MET A 1 178 ? 22.945 41.329 -22.305 1.00 36.97 178 MET A C 1
ATOM 1456 O O . MET A 1 178 ? 22.533 40.169 -22.229 1.00 36.97 178 MET A O 1
ATOM 1460 N N . ASP A 1 179 ? 22.899 42.212 -21.307 1.00 38.47 179 ASP A N 1
ATOM 1461 C CA . ASP A 1 179 ? 22.445 42.023 -19.924 1.00 38.47 179 ASP A CA 1
ATOM 1462 C C . ASP A 1 179 ? 20.910 41.848 -19.807 1.00 38.47 179 ASP A C 1
ATOM 1464 O O . ASP A 1 179 ? 20.168 42.361 -20.653 1.00 38.47 179 ASP A O 1
ATOM 1468 N N . PRO A 1 180 ? 20.391 41.178 -18.755 1.00 45.19 180 PRO A N 1
ATOM 1469 C CA . PRO A 1 180 ? 18.978 40.864 -18.614 1.00 45.19 180 PRO A CA 1
ATOM 1470 C C . PRO A 1 180 ? 18.272 41.795 -17.620 1.00 45.19 180 PRO A C 1
ATOM 1472 O O . PRO A 1 180 ? 18.606 41.834 -16.438 1.00 45.19 180 PRO A O 1
ATOM 1475 N N . ALA A 1 181 ? 17.200 42.450 -18.053 1.00 37.75 181 ALA A N 1
ATOM 1476 C CA . ALA A 1 181 ? 16.139 42.890 -17.155 1.00 37.75 181 ALA A CA 1
ATOM 1477 C C . ALA A 1 181 ? 14.865 43.138 -17.963 1.00 37.75 181 ALA A C 1
ATOM 1479 O O . ALA A 1 181 ? 14.867 43.978 -18.853 1.00 37.75 181 ALA A O 1
ATOM 1480 N N . GLU A 1 182 ? 13.793 42.407 -17.661 1.00 38.94 182 GLU A N 1
ATOM 1481 C CA . GLU A 1 182 ? 12.548 43.025 -17.194 1.00 38.94 182 GLU A CA 1
ATOM 1482 C C . GLU A 1 182 ? 11.524 41.950 -16.804 1.00 38.94 182 GLU A C 1
ATOM 1484 O O . GLU A 1 182 ? 11.181 41.039 -17.560 1.00 38.94 182 GLU A O 1
ATOM 1489 N N . GLU A 1 183 ? 11.083 42.057 -15.553 1.00 41.91 183 GLU A N 1
ATOM 1490 C CA . GLU A 1 183 ? 9.964 41.333 -14.968 1.00 41.91 183 GLU A CA 1
ATOM 1491 C C . GLU A 1 183 ? 8.663 41.747 -15.659 1.00 41.91 183 GLU A C 1
ATOM 1493 O O . GLU A 1 183 ? 8.383 42.936 -15.809 1.00 41.91 183 GLU A O 1
ATOM 1498 N N . TYR A 1 184 ? 7.813 40.777 -15.997 1.00 39.00 184 TYR A N 1
ATOM 1499 C CA . TYR A 1 184 ? 6.426 41.071 -16.342 1.00 39.00 184 TYR A CA 1
ATOM 1500 C C . TYR A 1 184 ? 5.477 40.106 -15.632 1.00 39.00 184 TYR A C 1
ATOM 1502 O O . TYR A 1 184 ? 5.412 38.912 -15.927 1.00 39.00 184 TYR A O 1
ATOM 1510 N N . SER A 1 185 ? 4.767 40.645 -14.640 1.00 37.25 185 SER A N 1
ATOM 1511 C CA . SER A 1 185 ? 3.757 39.965 -13.836 1.00 37.25 185 SER A CA 1
ATOM 1512 C C . SER A 1 185 ? 2.431 39.884 -14.589 1.00 37.25 185 SER A C 1
ATOM 1514 O O . SER A 1 185 ? 1.852 40.917 -14.926 1.00 37.25 185 SER A O 1
ATOM 1516 N N . PHE A 1 186 ? 1.912 38.675 -14.787 1.00 31.73 186 PHE A N 1
ATOM 1517 C CA . PHE A 1 186 ? 0.575 38.453 -15.331 1.00 31.73 186 PHE A CA 1
ATOM 1518 C C . PHE A 1 186 ? -0.333 37.880 -14.239 1.00 31.73 186 PHE A C 1
ATOM 1520 O O . PHE A 1 186 ? -0.091 36.787 -13.726 1.00 31.73 186 PHE A O 1
ATOM 1527 N N . SER A 1 187 ? -1.349 38.649 -13.852 1.00 42.62 187 SER A N 1
ATOM 1528 C CA . SER A 1 187 ? -2.432 38.231 -12.966 1.00 42.62 187 SER A CA 1
ATOM 1529 C C . SER A 1 187 ? -3.687 38.003 -13.799 1.00 42.62 187 SER A C 1
ATOM 1531 O O . SER A 1 187 ? -4.222 38.969 -14.339 1.00 42.62 187 SER A O 1
ATOM 1533 N N . GLU A 1 188 ? -4.189 36.773 -13.847 1.00 38.84 188 GLU A N 1
ATOM 1534 C CA . GLU A 1 188 ? -5.564 36.513 -14.270 1.00 38.84 188 GLU A CA 1
ATOM 1535 C C . GLU A 1 188 ? -6.255 35.566 -13.293 1.00 38.84 188 GLU A C 1
ATOM 1537 O O . GLU A 1 188 ? -5.694 34.582 -12.804 1.00 38.84 188 GLU A O 1
ATOM 1542 N N . SER A 1 189 ? -7.464 35.993 -12.970 1.00 37.31 189 SER A N 1
ATOM 1543 C CA . SER A 1 189 ? -8.414 35.496 -11.999 1.00 37.31 189 SER A CA 1
ATOM 1544 C C . SER A 1 189 ? -9.478 34.624 -12.667 1.00 37.31 189 SER A C 1
ATOM 1546 O O . SER A 1 189 ? -9.805 34.825 -13.831 1.00 37.31 189 SER A O 1
ATOM 1548 N N . ASP A 1 190 ? -10.045 33.759 -11.830 1.00 36.84 190 ASP A N 1
ATOM 1549 C CA . ASP A 1 190 ? -11.413 33.235 -11.842 1.00 36.84 190 ASP A CA 1
ATOM 1550 C C . ASP A 1 190 ? -11.856 32.144 -12.841 1.00 36.84 190 ASP A C 1
ATOM 1552 O O . ASP A 1 190 ? -11.536 32.120 -14.025 1.00 36.84 190 ASP A O 1
ATOM 1556 N N . ASP A 1 191 ? -12.658 31.256 -12.239 1.00 38.38 191 ASP A N 1
ATOM 1557 C CA . ASP A 1 191 ? -13.650 30.324 -12.780 1.00 38.38 191 ASP A CA 1
ATOM 1558 C C . ASP A 1 191 ? -13.199 28.952 -13.311 1.00 38.38 191 ASP A C 1
ATOM 1560 O O . ASP A 1 191 ? -12.635 28.804 -14.392 1.00 38.38 191 ASP A O 1
ATOM 1564 N N . MET A 1 192 ? -13.520 27.907 -12.527 1.00 36.25 192 MET A N 1
ATOM 1565 C CA . MET A 1 192 ? -14.458 26.831 -12.911 1.00 36.25 192 MET A CA 1
ATOM 1566 C C . MET A 1 192 ? -14.549 25.777 -11.788 1.00 36.25 192 MET A C 1
ATOM 1568 O O . MET A 1 192 ? -13.724 24.864 -11.678 1.00 36.25 192 MET A O 1
ATOM 1572 N N . ASP A 1 193 ? -15.569 25.944 -10.944 1.00 45.91 193 ASP A N 1
ATOM 1573 C CA . ASP A 1 193 ? -16.222 24.878 -10.182 1.00 45.91 193 ASP A CA 1
ATOM 1574 C C . ASP A 1 193 ? -17.122 24.101 -11.157 1.00 45.91 193 ASP A C 1
ATOM 1576 O O . ASP A 1 193 ? -18.071 24.694 -11.642 1.00 45.91 193 ASP A O 1
ATOM 1580 N N . ASP A 1 194 ? -16.823 22.831 -11.473 1.00 46.16 194 ASP A N 1
ATOM 1581 C CA . ASP A 1 194 ? -17.782 21.876 -12.079 1.00 46.16 194 ASP A CA 1
ATOM 1582 C C . ASP A 1 194 ? -17.173 20.462 -12.191 1.00 46.16 194 ASP A C 1
ATOM 1584 O O . ASP A 1 194 ? -16.557 20.090 -13.190 1.00 46.16 194 ASP A O 1
ATOM 1588 N N . ALA A 1 195 ? -17.301 19.647 -11.138 1.00 42.00 195 ALA A N 1
ATOM 1589 C CA . ALA A 1 195 ? -16.954 18.218 -11.205 1.00 42.00 195 ALA A CA 1
ATOM 1590 C C . ALA A 1 195 ? -17.744 17.331 -10.221 1.00 42.00 195 ALA A C 1
ATOM 1592 O O . ALA A 1 195 ? -17.226 16.308 -9.769 1.00 42.00 195 ALA A O 1
ATOM 1593 N N . GLU A 1 196 ? -18.977 17.707 -9.859 1.00 47.81 196 GLU A N 1
ATOM 1594 C CA . GLU A 1 196 ? -19.826 16.915 -8.947 1.00 47.81 196 GLU A CA 1
ATOM 1595 C C . GLU A 1 196 ? -21.196 16.503 -9.537 1.00 47.81 196 GLU A C 1
ATOM 1597 O O . GLU A 1 196 ? -22.071 16.124 -8.767 1.00 47.81 196 GLU A O 1
ATOM 1602 N N . GLN A 1 197 ? -21.396 16.484 -10.868 1.00 40.22 197 GLN A N 1
ATOM 1603 C CA . GLN A 1 197 ? -22.715 16.142 -11.452 1.00 40.22 197 GLN A CA 1
ATOM 1604 C C . GLN A 1 197 ? -22.812 15.041 -12.528 1.00 40.22 197 GLN A C 1
ATOM 1606 O O . GLN A 1 197 ? -23.922 14.766 -12.961 1.00 40.22 197 GLN A O 1
ATOM 1611 N N . ASP A 1 198 ? -21.751 14.300 -12.867 1.00 35.22 198 ASP A N 1
ATOM 1612 C CA . ASP A 1 198 ? -21.832 13.257 -13.920 1.00 35.22 198 ASP A CA 1
ATOM 1613 C C . ASP A 1 198 ? -21.731 11.816 -13.386 1.00 35.22 198 ASP A C 1
ATOM 1615 O O . ASP A 1 198 ? -20.894 11.033 -13.831 1.00 35.22 198 ASP A O 1
ATOM 1619 N N . ASN A 1 199 ? -22.547 11.433 -12.399 1.00 42.59 199 ASN A N 1
ATOM 1620 C CA . ASN A 1 199 ? -22.600 10.024 -11.962 1.00 42.59 199 ASN A CA 1
ATOM 1621 C C . ASN A 1 199 ? -24.002 9.477 -11.646 1.00 42.59 199 ASN A C 1
ATOM 1623 O O . ASN A 1 199 ? -24.095 8.337 -11.200 1.00 42.59 199 ASN A O 1
ATOM 1627 N N . GLU A 1 200 ? -25.078 10.230 -11.899 1.00 39.72 200 GLU A N 1
ATOM 1628 C CA . GLU A 1 200 ? -26.456 9.754 -11.665 1.00 39.72 200 GLU A CA 1
ATOM 1629 C C . GLU A 1 200 ? -27.244 9.430 -12.954 1.00 39.72 200 GLU A C 1
ATOM 1631 O O . GLU A 1 200 ? -28.335 8.884 -12.859 1.00 39.72 200 GLU A O 1
ATOM 1636 N N . GLU A 1 201 ? -26.692 9.650 -14.158 1.00 37.06 201 GLU A N 1
ATOM 1637 C CA . GLU A 1 201 ? -27.408 9.426 -15.438 1.00 37.06 201 GLU A CA 1
ATOM 1638 C C . GLU A 1 201 ? -26.934 8.182 -16.230 1.00 37.06 201 GLU A C 1
ATOM 1640 O O . GLU A 1 201 ? -27.273 8.007 -17.394 1.00 37.06 201 GLU A O 1
ATOM 1645 N N . PHE A 1 202 ? -26.139 7.285 -15.627 1.00 35.91 202 PHE A N 1
ATOM 1646 C CA . PHE A 1 202 ? -25.547 6.136 -16.344 1.00 35.91 202 PHE A CA 1
ATOM 1647 C C . PHE A 1 202 ? -26.196 4.769 -16.043 1.00 35.91 202 PHE A C 1
ATOM 1649 O O . PHE A 1 202 ? -25.663 3.737 -16.452 1.00 35.91 202 PHE A O 1
ATOM 1656 N N . GLU A 1 203 ? -27.338 4.727 -15.344 1.00 40.75 203 GLU A N 1
ATOM 1657 C CA . GLU A 1 203 ? -28.039 3.467 -15.024 1.00 40.75 203 GLU A CA 1
ATOM 1658 C C . GLU A 1 203 ? -29.254 3.147 -15.921 1.00 40.75 203 GLU A C 1
ATOM 1660 O O . GLU A 1 203 ? -29.756 2.026 -15.855 1.00 40.75 203 GLU A O 1
ATOM 1665 N N . GLU A 1 204 ? -29.690 4.039 -16.822 1.00 39.50 204 GLU A N 1
ATOM 1666 C CA . GLU A 1 204 ? -30.906 3.799 -17.631 1.00 39.50 204 GLU A CA 1
ATOM 1667 C C . GLU A 1 204 ? -30.672 3.216 -19.043 1.00 39.50 204 GLU A C 1
ATOM 1669 O O . GLU A 1 204 ? -31.611 2.681 -19.628 1.00 39.50 204 GLU A O 1
ATOM 1674 N N . ASP A 1 205 ? -29.438 3.182 -19.565 1.00 37.12 205 ASP A N 1
ATOM 1675 C CA . ASP A 1 205 ? -29.178 2.825 -20.981 1.00 37.12 205 ASP A CA 1
ATOM 1676 C C . ASP A 1 205 ? -28.618 1.400 -21.219 1.00 37.12 205 ASP A C 1
ATOM 1678 O O . ASP A 1 205 ? -28.157 1.055 -22.307 1.00 37.12 205 ASP A O 1
ATOM 1682 N N . LEU A 1 206 ? -28.672 0.514 -20.213 1.00 35.03 206 LEU A N 1
ATOM 1683 C CA . LEU A 1 206 ? -28.263 -0.902 -20.341 1.00 35.03 206 LEU A CA 1
ATOM 1684 C C . LEU A 1 206 ? -29.402 -1.852 -20.760 1.00 35.03 206 LEU A C 1
ATOM 1686 O O . LEU A 1 206 ? -29.223 -3.074 -20.804 1.00 35.03 206 LEU A O 1
ATOM 1690 N N . GLY A 1 207 ? -30.573 -1.316 -21.096 1.00 36.09 207 GLY A N 1
ATOM 1691 C CA . GLY A 1 207 ? -31.696 -2.088 -21.611 1.00 36.09 207 GLY A CA 1
ATOM 1692 C C . GLY A 1 207 ? -31.717 -2.127 -23.138 1.00 36.09 207 GLY A C 1
ATOM 1693 O O . GLY A 1 207 ? -32.141 -1.160 -23.747 1.00 36.09 207 GLY A O 1
ATOM 1694 N N . GLN A 1 208 ? -31.399 -3.293 -23.719 1.00 40.91 208 GLN A N 1
ATOM 1695 C CA . GLN A 1 208 ? -31.621 -3.711 -25.125 1.00 40.91 208 GLN A CA 1
ATOM 1696 C C . GLN A 1 208 ? -30.407 -3.672 -26.068 1.00 40.91 208 GLN A C 1
ATOM 1698 O O . GLN A 1 208 ? -30.367 -2.929 -27.042 1.00 40.91 208 GLN A O 1
ATOM 1703 N N . ILE A 1 209 ? -29.497 -4.633 -25.898 1.00 38.91 209 ILE A N 1
ATOM 1704 C CA . ILE A 1 209 ? -28.860 -5.284 -27.055 1.00 38.91 209 ILE A CA 1
ATOM 1705 C C . ILE A 1 209 ? -29.017 -6.796 -26.865 1.00 38.91 209 ILE A C 1
ATOM 1707 O O . ILE A 1 209 ? -28.157 -7.466 -26.300 1.00 38.91 209 ILE A O 1
ATOM 1711 N N . GLN A 1 210 ? -30.165 -7.337 -27.281 1.00 39.31 210 GLN A N 1
ATOM 1712 C CA . GLN A 1 210 ? -30.333 -8.778 -27.486 1.00 39.31 210 GLN A CA 1
ATOM 1713 C C . GLN A 1 210 ? -29.849 -9.110 -28.901 1.00 39.31 210 GLN A C 1
ATOM 1715 O O . GLN A 1 210 ? -30.648 -9.203 -29.827 1.00 39.31 210 GLN A O 1
ATOM 1720 N N . GLY A 1 211 ? -28.534 -9.244 -29.073 1.00 49.12 211 GLY A N 1
ATOM 1721 C CA . GLY A 1 211 ? -27.995 -9.962 -30.227 1.00 49.12 211 GLY A CA 1
ATOM 1722 C C . GLY A 1 211 ? -28.260 -11.452 -30.034 1.00 49.12 211 GLY A C 1
ATOM 1723 O O . GLY A 1 211 ? -28.055 -11.976 -28.936 1.00 49.12 211 GLY A O 1
ATOM 1724 N N . THR A 1 212 ? -28.765 -12.127 -31.063 1.00 64.19 212 THR A N 1
ATOM 1725 C CA . THR A 1 212 ? -28.941 -13.586 -31.016 1.00 64.19 212 THR A CA 1
ATOM 1726 C C . THR A 1 212 ? -27.572 -14.274 -30.968 1.00 64.19 212 THR A C 1
ATOM 1728 O O . THR A 1 212 ? -26.583 -13.734 -31.461 1.00 64.19 212 THR A O 1
ATOM 1731 N N . GLU A 1 213 ? -27.488 -15.452 -30.345 1.00 50.22 213 GLU A N 1
ATOM 1732 C CA . GLU A 1 213 ? -26.237 -16.222 -30.219 1.00 50.22 213 GLU A CA 1
ATOM 1733 C C . GLU A 1 213 ? -25.602 -16.502 -31.599 1.00 50.22 213 GLU A C 1
ATOM 1735 O O . GLU A 1 213 ? -24.389 -16.387 -31.754 1.00 50.22 213 GLU A O 1
ATOM 1740 N N . GLU A 1 214 ? -26.436 -16.697 -32.629 1.00 55.28 214 GLU A N 1
ATOM 1741 C CA . GLU A 1 214 ? -26.022 -16.825 -34.035 1.00 55.28 214 GLU A CA 1
ATOM 1742 C C . GLU A 1 214 ? -25.389 -15.544 -34.608 1.00 55.28 214 GLU A C 1
ATOM 1744 O O . GLU A 1 214 ? -24.491 -15.610 -35.443 1.00 55.28 214 GLU A O 1
ATOM 1749 N N . GLU A 1 215 ? -25.817 -14.361 -34.167 1.00 62.56 215 GLU A N 1
ATOM 1750 C CA . GLU A 1 215 ? -25.276 -13.080 -34.638 1.00 62.56 215 GLU A CA 1
ATOM 1751 C C . GLU A 1 215 ? -23.913 -12.774 -33.999 1.00 62.56 215 GLU A C 1
ATOM 1753 O O . GLU A 1 215 ? -23.027 -12.211 -34.647 1.00 62.56 215 GLU A O 1
ATOM 1758 N N . LEU A 1 216 ? -23.715 -13.228 -32.757 1.00 53.47 216 LEU A N 1
ATOM 1759 C CA . LEU A 1 216 ? -22.424 -13.229 -32.067 1.00 53.47 216 LEU A CA 1
ATOM 1760 C C . LEU A 1 216 ? -21.446 -14.238 -32.684 1.00 53.47 216 LEU A C 1
ATOM 1762 O O . LEU A 1 216 ? -20.290 -13.878 -32.904 1.00 53.47 216 LEU A O 1
ATOM 1766 N N . GLU A 1 217 ? -21.896 -15.450 -33.025 1.00 58.88 217 GLU A N 1
ATOM 1767 C CA . GLU A 1 217 ? -21.071 -16.433 -33.742 1.00 58.88 217 GLU A CA 1
ATOM 1768 C C . GLU A 1 217 ? -20.696 -15.943 -35.147 1.00 58.88 217 GLU A C 1
ATOM 1770 O O . GLU A 1 217 ? -19.531 -16.035 -35.529 1.00 58.88 217 GLU A O 1
ATOM 1775 N N . ARG A 1 218 ? -21.625 -15.315 -35.882 1.00 67.38 218 ARG A N 1
ATOM 1776 C CA . ARG A 1 218 ? -21.354 -14.746 -37.215 1.00 67.38 218 ARG A CA 1
ATOM 1777 C C . ARG A 1 218 ? -20.321 -13.617 -37.174 1.00 67.38 218 ARG A C 1
ATOM 1779 O O . ARG A 1 218 ? -19.421 -13.586 -38.008 1.00 67.38 218 ARG A O 1
ATOM 1786 N N . LEU A 1 219 ? -20.416 -12.708 -36.199 1.00 64.06 219 LEU A N 1
ATOM 1787 C CA . LEU A 1 219 ? -19.433 -11.631 -36.007 1.00 64.06 219 LEU A CA 1
ATOM 1788 C C . LEU A 1 219 ? -18.076 -12.163 -35.533 1.00 64.06 219 LEU A C 1
ATOM 1790 O O . LEU A 1 219 ? -17.034 -11.606 -35.875 1.00 64.06 219 LEU A O 1
ATOM 1794 N N . GLN A 1 220 ? -18.077 -13.246 -34.756 1.00 49.34 220 GLN A N 1
ATOM 1795 C CA . GLN A 1 220 ? -16.861 -13.925 -34.334 1.00 49.34 220 GLN A CA 1
ATOM 1796 C C . GLN A 1 220 ? -16.179 -14.616 -35.528 1.00 49.34 220 GLN A C 1
ATOM 1798 O O . GLN A 1 220 ? -14.968 -14.477 -35.685 1.00 49.34 220 GLN A O 1
ATOM 1803 N N . GLU A 1 221 ? -16.930 -15.280 -36.410 1.00 53.31 221 GLU A N 1
ATOM 1804 C CA . GLU A 1 221 ? -16.403 -15.870 -37.649 1.00 53.31 221 GLU A CA 1
ATOM 1805 C C . GLU A 1 221 ? -15.927 -14.816 -38.663 1.00 53.31 221 GLU A C 1
ATOM 1807 O O . GLU A 1 221 ? -14.846 -14.987 -39.226 1.00 53.31 221 GLU A O 1
ATOM 1812 N N . GLU A 1 222 ? -16.641 -13.696 -38.843 1.00 56.84 222 GLU A N 1
ATOM 1813 C CA . GLU A 1 222 ? -16.184 -12.565 -39.677 1.00 56.84 222 GLU A CA 1
ATOM 1814 C C . GLU A 1 222 ? -14.876 -11.954 -39.132 1.00 56.84 222 GLU A C 1
ATOM 1816 O O . GLU A 1 222 ? -13.951 -11.678 -39.897 1.00 56.84 222 GLU A O 1
ATOM 1821 N N . PHE A 1 223 ? -14.738 -11.838 -37.806 1.00 44.03 223 PHE A N 1
ATOM 1822 C CA . PHE A 1 223 ? -13.512 -11.363 -37.155 1.00 44.03 223 PHE A CA 1
ATOM 1823 C C . PHE A 1 223 ? -12.335 -12.346 -37.294 1.00 44.03 223 PHE A C 1
ATOM 1825 O O . PHE A 1 223 ? -11.190 -11.919 -37.449 1.00 44.03 223 PHE A O 1
ATOM 1832 N N . TYR A 1 224 ? -12.585 -13.662 -37.273 1.00 43.81 224 TYR A N 1
ATOM 1833 C CA . TYR A 1 224 ? -11.548 -14.671 -37.529 1.00 43.81 224 TYR A CA 1
ATOM 1834 C C . TYR A 1 224 ? -11.186 -14.790 -39.016 1.00 43.81 224 TYR A C 1
ATOM 1836 O O . TYR A 1 224 ? -10.033 -15.094 -39.326 1.00 43.81 224 TYR A O 1
ATOM 1844 N N . ALA A 1 225 ? -12.119 -14.499 -39.925 1.00 39.44 225 ALA A N 1
ATOM 1845 C CA . ALA A 1 225 ? -11.872 -14.456 -41.363 1.00 39.44 225 ALA A CA 1
ATOM 1846 C C . ALA A 1 225 ? -11.011 -13.245 -41.777 1.00 39.44 225 ALA A C 1
ATOM 1848 O O . ALA A 1 225 ? -10.156 -13.389 -42.647 1.00 39.44 225 ALA A O 1
ATOM 1849 N N . GLU A 1 226 ? -11.145 -12.091 -41.109 1.00 39.56 226 GLU A N 1
ATOM 1850 C CA . GLU A 1 226 ? -10.227 -10.944 -41.277 1.00 39.56 226 GLU A CA 1
ATOM 1851 C C . GLU A 1 226 ? -8.850 -11.151 -40.614 1.00 39.56 226 GLU A C 1
ATOM 1853 O O . GLU A 1 226 ? -7.891 -10.445 -40.928 1.00 39.56 226 GLU A O 1
ATOM 1858 N N . LEU A 1 227 ? -8.721 -12.135 -39.716 1.00 31.75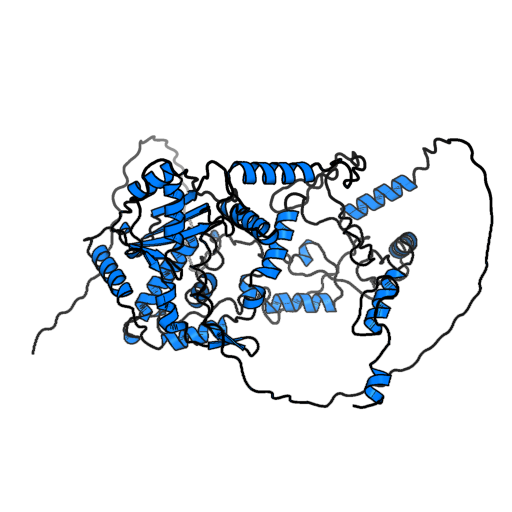 227 LEU A N 1
ATOM 1859 C CA . LEU A 1 227 ? -7.476 -12.481 -39.017 1.00 31.75 227 LEU A CA 1
ATOM 1860 C C . LEU A 1 227 ? -6.673 -13.605 -39.687 1.00 31.75 227 LEU A C 1
ATOM 1862 O O . LEU A 1 227 ? -5.667 -14.052 -39.124 1.00 31.75 227 LEU A O 1
ATOM 1866 N N . VAL A 1 228 ? -7.044 -14.016 -40.906 1.00 29.98 228 VAL A N 1
ATOM 1867 C CA . VAL A 1 228 ? -6.152 -14.781 -41.789 1.00 29.98 228 VAL A CA 1
ATOM 1868 C C . VAL A 1 228 ? -5.057 -13.836 -42.289 1.00 29.98 228 VAL A C 1
ATOM 1870 O O . VAL A 1 228 ? -5.099 -13.285 -43.383 1.00 29.98 228 VAL A O 1
ATOM 1873 N N . ILE A 1 229 ? -4.075 -13.613 -41.419 1.00 30.44 229 ILE A N 1
ATOM 1874 C CA . ILE A 1 229 ? -2.787 -13.034 -41.772 1.00 30.44 229 ILE A CA 1
ATOM 1875 C C . ILE A 1 229 ? -2.076 -14.072 -42.638 1.00 30.44 229 ILE A C 1
ATOM 1877 O O . ILE A 1 229 ? -1.626 -15.108 -42.140 1.00 30.44 229 ILE A O 1
ATOM 1881 N N . ASP A 1 230 ? -1.981 -13.774 -43.930 1.00 30.88 230 ASP A N 1
ATOM 1882 C CA . ASP A 1 230 ? -0.971 -14.351 -44.803 1.00 30.88 230 ASP A CA 1
ATOM 1883 C C . ASP A 1 230 ? 0.423 -14.100 -44.190 1.00 30.88 230 ASP A C 1
ATOM 1885 O O . ASP A 1 230 ? 0.851 -12.967 -43.986 1.00 30.88 230 ASP A O 1
ATOM 1889 N N . ASP A 1 231 ? 1.092 -15.211 -43.879 1.00 30.86 231 ASP A N 1
ATOM 1890 C CA . ASP A 1 231 ? 2.515 -15.406 -43.567 1.00 30.86 231 ASP A CA 1
ATOM 1891 C C . ASP A 1 231 ? 3.127 -14.779 -42.276 1.00 30.86 231 ASP A C 1
ATOM 1893 O O . ASP A 1 231 ? 3.428 -13.587 -42.209 1.00 30.86 231 ASP A O 1
ATOM 1897 N N . PRO A 1 232 ? 3.482 -15.588 -41.250 1.00 31.42 232 PRO A N 1
ATOM 1898 C CA . PRO A 1 232 ? 4.286 -15.146 -40.106 1.00 31.42 232 PRO A CA 1
ATOM 1899 C C . PRO A 1 232 ? 5.807 -15.087 -40.387 1.00 31.42 232 PRO A C 1
ATOM 1901 O O . PRO A 1 232 ? 6.604 -15.148 -39.443 1.00 31.42 232 PRO A O 1
ATOM 1904 N N . LYS A 1 233 ? 6.250 -14.983 -41.648 1.00 32.47 233 LYS A N 1
ATOM 1905 C CA . LYS A 1 233 ? 7.682 -14.899 -41.999 1.00 32.47 233 LYS A CA 1
ATOM 1906 C C . LYS A 1 233 ? 8.237 -13.497 -42.223 1.00 32.47 233 LYS A C 1
ATOM 1908 O O . LYS A 1 233 ? 9.450 -13.332 -42.095 1.00 32.47 233 LYS A O 1
ATOM 1913 N N . ASP A 1 234 ? 7.415 -12.475 -42.408 1.00 34.00 234 ASP A N 1
ATOM 1914 C CA . ASP A 1 234 ? 7.930 -11.140 -42.720 1.00 34.00 234 ASP A CA 1
ATOM 1915 C C . ASP A 1 234 ? 7.939 -10.225 -41.494 1.00 34.00 234 ASP A C 1
ATOM 1917 O O . ASP A 1 234 ? 6.981 -9.519 -41.212 1.00 34.00 234 ASP A O 1
ATOM 1921 N N . PHE A 1 235 ? 9.038 -10.297 -40.729 1.00 29.14 235 PHE A N 1
ATOM 1922 C CA . PHE A 1 235 ? 9.749 -9.155 -40.102 1.00 29.14 235 PHE A CA 1
ATOM 1923 C C . PHE A 1 235 ? 10.930 -9.585 -39.205 1.00 29.14 235 PHE A C 1
ATOM 1925 O O . PHE A 1 235 ? 11.582 -8.745 -38.579 1.00 29.14 235 PHE A O 1
ATOM 1932 N N . PHE A 1 236 ? 11.263 -10.878 -39.154 1.00 28.48 236 PHE A N 1
ATOM 1933 C CA . PHE A 1 236 ? 12.472 -11.366 -38.494 1.00 28.48 236 PHE A CA 1
ATOM 1934 C C . PHE A 1 236 ? 13.505 -11.770 -39.543 1.00 28.48 236 PHE A C 1
ATOM 1936 O O . PHE A 1 236 ? 13.501 -12.901 -40.023 1.00 28.48 236 PHE A O 1
ATOM 1943 N N . PHE A 1 237 ? 14.444 -10.875 -39.855 1.00 27.66 237 PHE A N 1
ATOM 1944 C CA . PHE A 1 237 ? 15.712 -11.302 -40.443 1.00 27.66 237 PHE A CA 1
ATOM 1945 C C . PHE A 1 237 ? 16.430 -12.188 -39.415 1.00 27.66 237 PHE A C 1
ATOM 1947 O O . PHE A 1 237 ? 17.105 -11.698 -38.511 1.00 27.66 237 PHE A O 1
ATOM 1954 N N . ARG A 1 238 ? 16.238 -13.507 -39.517 1.00 32.38 238 ARG A N 1
ATOM 1955 C CA . ARG A 1 238 ? 17.146 -14.496 -38.935 1.00 32.38 238 ARG A CA 1
ATOM 1956 C C . ARG A 1 238 ? 18.369 -14.557 -39.840 1.00 32.38 238 ARG A C 1
ATOM 1958 O O . ARG A 1 238 ? 18.437 -15.395 -40.736 1.00 32.38 238 ARG A O 1
ATOM 1965 N N . GLU A 1 239 ? 19.326 -13.663 -39.625 1.00 33.97 239 GLU A N 1
ATOM 1966 C CA . GLU A 1 239 ? 20.689 -13.987 -40.038 1.00 33.97 239 GLU A CA 1
ATOM 1967 C C . GLU A 1 239 ? 21.141 -15.227 -39.254 1.00 33.97 239 GLU A C 1
ATOM 1969 O O . GLU A 1 239 ? 20.695 -15.468 -38.126 1.00 33.97 239 GLU A O 1
ATOM 1974 N N . LYS A 1 240 ? 21.943 -16.078 -39.904 1.00 33.50 240 LYS A N 1
ATOM 1975 C CA . LYS A 1 240 ? 22.455 -17.319 -39.314 1.00 33.50 240 LYS A CA 1
ATOM 1976 C C . LYS A 1 240 ? 23.074 -17.016 -37.936 1.00 33.50 240 LYS A C 1
ATOM 1978 O O . LYS A 1 240 ? 23.752 -15.998 -37.811 1.00 33.50 240 LYS A O 1
ATOM 1983 N N . PRO A 1 241 ? 22.867 -17.878 -36.920 1.00 38.03 241 PRO A N 1
ATOM 1984 C CA . PRO A 1 241 ? 23.558 -17.739 -35.641 1.00 38.03 241 PRO A CA 1
ATOM 1985 C C . PRO A 1 241 ? 25.064 -17.636 -35.896 1.00 38.03 241 PRO A C 1
ATOM 1987 O O . PRO A 1 241 ? 25.590 -18.351 -36.754 1.00 38.03 241 PRO A O 1
ATOM 1990 N N . LEU A 1 242 ? 25.740 -16.740 -35.170 1.00 40.34 242 LEU A N 1
ATOM 1991 C CA . LEU A 1 242 ? 27.177 -16.487 -35.321 1.00 40.34 242 LEU A CA 1
ATOM 1992 C C . LEU A 1 242 ? 28.010 -17.759 -35.063 1.00 40.34 242 LEU A C 1
ATOM 1994 O O . LEU A 1 242 ? 29.177 -17.816 -35.438 1.00 40.34 242 LEU A O 1
ATOM 1998 N N . GLY A 1 243 ? 27.415 -18.796 -34.458 1.00 38.75 243 GLY A N 1
ATOM 1999 C CA . GLY A 1 243 ? 27.993 -20.139 -34.373 1.00 38.75 243 GLY A CA 1
ATOM 2000 C C . GLY A 1 243 ? 29.172 -20.213 -33.409 1.00 38.75 243 GLY A C 1
ATOM 2001 O O . GLY A 1 243 ? 29.908 -21.198 -33.400 1.00 38.75 243 GLY A O 1
ATOM 2002 N N . VAL A 1 244 ? 29.344 -19.172 -32.593 1.00 43.72 244 VAL A N 1
ATOM 2003 C CA . VAL A 1 244 ? 30.564 -18.920 -31.822 1.00 43.72 244 VAL A CA 1
ATOM 2004 C C . VAL A 1 244 ? 30.661 -19.824 -30.594 1.00 43.72 244 VAL A C 1
ATOM 2006 O O . VAL A 1 244 ? 31.750 -20.001 -30.067 1.00 43.72 244 VAL A O 1
ATOM 2009 N N . ARG A 1 245 ? 29.545 -20.418 -30.126 1.00 41.78 245 ARG A N 1
ATOM 2010 C CA . ARG A 1 245 ? 29.458 -21.235 -28.888 1.00 41.78 245 ARG A CA 1
ATOM 2011 C C . ARG A 1 245 ? 30.096 -20.579 -27.647 1.00 41.78 245 ARG A C 1
ATOM 2013 O O . ARG A 1 245 ? 30.369 -21.266 -26.660 1.00 41.78 245 ARG A O 1
ATOM 2020 N N . ASP A 1 246 ? 30.289 -19.265 -27.678 1.00 39.97 246 ASP A N 1
ATOM 2021 C CA . ASP A 1 246 ? 30.941 -18.498 -26.627 1.00 39.97 246 ASP A CA 1
ATOM 2022 C C . ASP A 1 246 ? 29.901 -17.914 -25.669 1.00 39.97 246 ASP A C 1
ATOM 2024 O O . ASP A 1 246 ? 28.939 -17.252 -26.063 1.00 39.97 246 ASP A O 1
ATOM 2028 N N . TRP A 1 247 ? 30.114 -18.158 -24.378 1.00 41.06 247 TRP A N 1
ATOM 2029 C CA . TRP A 1 247 ? 29.265 -17.669 -23.297 1.00 41.06 247 TRP A CA 1
ATOM 2030 C C . TRP A 1 247 ? 29.906 -16.444 -22.659 1.00 41.06 247 TRP A C 1
ATOM 2032 O O . TRP A 1 247 ? 31.080 -16.482 -22.284 1.00 41.06 247 TRP A O 1
ATOM 2042 N N . ILE A 1 248 ? 29.128 -15.383 -22.447 1.00 42.19 248 ILE A N 1
ATOM 2043 C CA . ILE A 1 248 ? 29.568 -14.278 -21.592 1.00 42.19 248 ILE A CA 1
ATOM 2044 C C . ILE A 1 248 ? 28.972 -14.467 -20.204 1.00 42.19 248 ILE A C 1
ATOM 2046 O O . ILE A 1 248 ? 27.754 -14.440 -20.008 1.00 42.19 248 ILE A O 1
ATOM 2050 N N . PHE A 1 249 ? 29.862 -14.636 -19.229 1.00 38.34 249 PHE A N 1
ATOM 2051 C CA . PHE A 1 249 ? 29.538 -14.535 -17.815 1.00 38.34 249 PHE A CA 1
ATOM 2052 C C . PHE A 1 249 ? 29.651 -13.070 -17.404 1.00 38.34 249 PHE A C 1
ATOM 2054 O O . PHE A 1 249 ? 30.709 -12.615 -16.979 1.00 38.34 249 PHE A O 1
ATOM 2061 N N . GLU A 1 250 ? 28.568 -12.311 -17.537 1.00 35.66 250 GLU A N 1
ATOM 2062 C CA . GLU A 1 250 ? 28.475 -11.065 -16.780 1.00 35.66 250 GLU A CA 1
ATOM 2063 C C . GLU A 1 250 ? 28.061 -11.387 -15.338 1.00 35.66 250 GLU A C 1
ATOM 2065 O O . GLU A 1 250 ? 27.231 -12.282 -15.127 1.00 35.66 250 GLU A O 1
ATOM 2070 N N . PRO A 1 251 ? 28.559 -10.648 -14.330 1.00 37.06 251 PRO A N 1
ATOM 2071 C CA . PRO A 1 251 ? 28.047 -10.705 -12.967 1.00 37.06 251 PRO A CA 1
ATOM 2072 C C . PRO A 1 251 ? 26.672 -10.019 -12.912 1.00 37.06 251 PRO A C 1
ATOM 2074 O O . PRO A 1 251 ? 26.456 -8.985 -12.286 1.00 37.06 251 PRO A O 1
ATOM 2077 N N . CYS A 1 252 ? 25.707 -10.594 -13.618 1.00 38.91 252 CYS A N 1
ATOM 2078 C CA . CYS A 1 252 ? 24.304 -10.279 -13.484 1.00 38.91 252 CYS A CA 1
ATOM 2079 C C . CYS A 1 252 ? 23.816 -10.883 -12.162 1.00 38.91 252 CYS A C 1
ATOM 2081 O O . CYS A 1 252 ? 24.056 -12.058 -11.882 1.00 38.91 252 CYS A O 1
ATOM 2083 N N . ARG A 1 253 ? 23.073 -10.103 -11.368 1.00 37.41 253 ARG A N 1
ATOM 2084 C CA . ARG A 1 253 ? 22.553 -10.458 -10.028 1.00 37.41 253 ARG A CA 1
ATOM 2085 C C . ARG A 1 253 ? 21.705 -11.744 -9.930 1.00 37.41 253 ARG A C 1
ATOM 2087 O O . ARG A 1 253 ? 21.258 -12.083 -8.843 1.00 37.41 253 ARG A O 1
ATOM 2094 N N . TRP A 1 254 ? 21.454 -12.426 -11.048 1.00 34.31 254 TRP A N 1
ATOM 2095 C CA . TRP A 1 254 ? 20.696 -13.679 -11.147 1.00 34.31 254 TRP A CA 1
ATOM 2096 C C . TRP A 1 254 ? 21.472 -14.821 -11.826 1.00 34.31 254 TRP A C 1
ATOM 2098 O O . TRP A 1 254 ? 20.854 -15.790 -12.258 1.00 34.31 254 TRP A O 1
ATOM 2108 N N . GLN A 1 255 ? 22.799 -14.708 -11.980 1.00 36.94 255 GLN A N 1
ATOM 2109 C CA . GLN A 1 255 ? 23.654 -15.727 -12.620 1.00 36.94 255 GLN A CA 1
ATOM 2110 C C . GLN A 1 255 ? 23.180 -16.160 -14.025 1.00 36.94 255 GLN A C 1
ATOM 2112 O O . GLN A 1 255 ? 23.360 -17.304 -14.443 1.00 36.94 255 GLN A O 1
ATOM 2117 N N . SER A 1 256 ? 22.531 -15.262 -14.768 1.00 37.66 256 SER A N 1
ATOM 2118 C CA . SER A 1 256 ? 21.994 -15.589 -16.090 1.00 37.66 256 SER A CA 1
ATOM 2119 C C . SER A 1 256 ? 23.098 -15.592 -17.148 1.00 37.66 256 SER A C 1
ATOM 2121 O O . SER A 1 256 ? 23.915 -14.675 -17.200 1.00 37.66 256 SER A O 1
ATOM 2123 N N . ARG A 1 257 ? 23.092 -16.617 -18.007 1.00 39.41 257 ARG A N 1
ATOM 2124 C CA . ARG A 1 257 ? 24.006 -16.762 -19.147 1.00 39.41 257 ARG A CA 1
ATOM 2125 C C . ARG A 1 257 ? 23.549 -15.857 -20.292 1.00 39.41 257 ARG A C 1
ATOM 2127 O O . ARG A 1 257 ? 22.381 -15.923 -20.675 1.00 39.41 257 ARG A O 1
ATOM 2134 N N . ILE A 1 258 ? 24.442 -15.025 -20.830 1.00 42.75 258 ILE A N 1
ATOM 2135 C CA . ILE A 1 258 ? 24.192 -14.320 -22.092 1.00 42.75 258 ILE A CA 1
ATOM 2136 C C . ILE A 1 258 ? 24.693 -15.232 -23.207 1.00 42.75 258 ILE A C 1
ATOM 2138 O O . ILE A 1 258 ? 25.896 -15.448 -23.349 1.00 42.75 258 ILE A O 1
ATOM 2142 N N . ASP A 1 259 ? 23.748 -15.800 -23.946 1.00 45.66 259 ASP A N 1
ATOM 2143 C CA . ASP A 1 259 ? 24.008 -16.548 -25.168 1.00 45.66 259 ASP A CA 1
ATOM 2144 C C . ASP A 1 259 ? 24.176 -15.547 -26.322 1.00 45.66 259 ASP A C 1
ATOM 2146 O O . ASP A 1 259 ? 23.239 -14.815 -26.656 1.00 45.66 259 ASP A O 1
ATOM 2150 N N . LEU A 1 260 ? 25.379 -15.487 -26.897 1.00 47.00 260 LEU A N 1
ATOM 2151 C CA . LEU A 1 260 ? 25.717 -14.588 -28.002 1.00 47.00 260 LEU A CA 1
ATOM 2152 C C . LEU A 1 260 ? 24.971 -14.919 -29.299 1.00 47.00 260 LEU A C 1
ATOM 2154 O O . LEU A 1 260 ? 24.781 -14.017 -30.111 1.00 47.00 260 LEU A O 1
ATOM 2158 N N . ASP A 1 261 ? 24.467 -16.147 -29.457 1.00 38.72 261 ASP A N 1
ATOM 2159 C CA . ASP A 1 261 ? 23.602 -16.513 -30.581 1.00 38.72 261 ASP A CA 1
ATOM 2160 C C . ASP A 1 261 ? 22.176 -15.936 -30.416 1.00 38.72 261 ASP A C 1
ATOM 2162 O O . ASP A 1 261 ? 21.413 -15.879 -31.381 1.00 38.72 261 ASP A O 1
ATOM 2166 N N . THR A 1 262 ? 21.807 -15.458 -29.213 1.00 39.31 262 THR A N 1
ATOM 2167 C CA . THR A 1 262 ? 20.488 -14.850 -28.913 1.00 39.31 262 THR A CA 1
ATOM 2168 C C . THR A 1 262 ? 20.552 -13.398 -28.422 1.00 39.31 262 THR A C 1
ATOM 2170 O O . THR A 1 262 ? 19.512 -12.778 -28.167 1.00 39.31 262 THR A O 1
ATOM 2173 N N . ALA A 1 263 ? 21.752 -12.825 -28.286 1.00 38.88 263 ALA A N 1
ATOM 2174 C CA . ALA A 1 263 ? 21.946 -11.434 -27.903 1.00 38.88 263 ALA A CA 1
ATOM 2175 C C . ALA A 1 263 ? 21.413 -10.508 -29.009 1.00 38.88 263 ALA A C 1
ATOM 2177 O O . ALA A 1 263 ? 21.982 -10.387 -30.090 1.00 38.88 263 ALA A O 1
ATOM 2178 N N . TYR A 1 264 ? 20.294 -9.834 -28.741 1.00 43.78 264 TYR A N 1
ATOM 2179 C CA . TYR A 1 264 ? 19.692 -8.927 -29.712 1.00 43.78 264 TYR A CA 1
ATOM 2180 C C . TYR A 1 264 ? 20.505 -7.636 -29.832 1.00 43.78 264 TYR A C 1
ATOM 2182 O O . TYR A 1 264 ? 20.529 -6.804 -28.919 1.00 43.78 264 TYR A O 1
ATOM 2190 N N . ILE A 1 265 ? 21.072 -7.415 -31.016 1.00 41.50 265 ILE A N 1
ATOM 2191 C CA . ILE A 1 265 ? 21.394 -6.073 -31.484 1.00 41.50 265 ILE A CA 1
ATOM 2192 C C . ILE A 1 265 ? 20.066 -5.359 -31.735 1.00 41.50 265 ILE A C 1
ATOM 2194 O O . ILE A 1 265 ? 19.301 -5.707 -32.636 1.00 41.50 265 ILE A O 1
ATOM 2198 N N . LYS A 1 266 ? 19.757 -4.348 -30.922 1.00 37.28 266 LYS A N 1
ATOM 2199 C CA . LYS A 1 266 ? 18.556 -3.550 -31.135 1.00 37.28 266 LYS A CA 1
ATOM 2200 C C . LYS A 1 266 ? 18.795 -2.614 -32.319 1.00 37.28 266 LYS A C 1
ATOM 2202 O O . LYS A 1 266 ? 19.351 -1.529 -32.147 1.00 37.28 266 LYS A O 1
ATOM 2207 N N . ARG A 1 267 ? 18.306 -2.992 -33.505 1.00 38.00 267 ARG A N 1
ATOM 2208 C CA . ARG A 1 267 ? 17.952 -2.004 -34.533 1.00 38.00 267 ARG A CA 1
ATOM 2209 C C . ARG A 1 267 ? 16.732 -1.255 -34.011 1.00 38.00 267 ARG A C 1
ATOM 2211 O O . ARG A 1 267 ? 15.615 -1.767 -34.010 1.00 38.00 267 ARG A O 1
ATOM 2218 N N . THR A 1 268 ? 16.954 -0.074 -33.449 1.00 37.69 268 THR A N 1
ATOM 2219 C CA . THR A 1 268 ? 15.843 0.808 -33.080 1.00 37.69 268 THR A CA 1
ATOM 2220 C C . THR A 1 268 ? 15.093 1.139 -34.375 1.00 37.69 268 THR A C 1
ATOM 2222 O O . THR A 1 268 ? 15.770 1.452 -35.357 1.00 37.69 268 THR A O 1
ATOM 2225 N N . PRO A 1 269 ? 13.748 1.042 -34.432 1.00 33.97 269 PRO A N 1
ATOM 2226 C CA . PRO A 1 269 ? 13.026 1.459 -35.624 1.00 33.97 269 PRO A CA 1
ATOM 2227 C C . PRO A 1 269 ? 13.442 2.882 -35.983 1.00 33.97 269 PRO A C 1
ATOM 2229 O O . PRO A 1 269 ? 13.719 3.684 -35.084 1.00 33.97 269 PRO A O 1
ATOM 2232 N N . ILE A 1 270 ? 13.499 3.166 -37.284 1.00 42.09 270 ILE A N 1
ATOM 2233 C CA . ILE A 1 270 ? 13.766 4.493 -37.840 1.00 42.09 270 ILE A CA 1
ATOM 2234 C C . ILE A 1 270 ? 12.584 5.391 -37.452 1.00 42.09 270 ILE A C 1
ATOM 2236 O O . ILE A 1 270 ? 11.685 5.664 -38.235 1.00 42.09 270 ILE A O 1
ATOM 2240 N N . CYS A 1 271 ? 12.536 5.815 -36.196 1.00 36.31 271 CYS A N 1
ATOM 2241 C CA . CYS A 1 271 ? 11.640 6.862 -35.760 1.00 36.31 271 CYS A CA 1
ATOM 2242 C C . CYS A 1 271 ? 12.340 8.172 -36.112 1.00 36.31 271 CYS A C 1
ATOM 2244 O O . CYS A 1 271 ? 13.356 8.511 -35.505 1.00 36.31 271 CYS A O 1
ATOM 2246 N N . GLN A 1 272 ? 11.795 8.894 -37.095 1.00 41.22 272 GLN A N 1
ATOM 2247 C CA . GLN A 1 272 ? 12.236 10.243 -37.481 1.00 41.22 272 GLN A CA 1
ATOM 2248 C C . GLN A 1 272 ? 13.640 10.304 -38.120 1.00 41.22 272 GLN A C 1
ATOM 2250 O O . GLN A 1 272 ? 14.465 11.131 -37.735 1.00 41.22 272 GLN A O 1
ATOM 2255 N N . GLY A 1 273 ? 13.945 9.413 -39.072 1.00 41.78 273 GLY A N 1
ATOM 2256 C CA . GLY A 1 273 ? 15.142 9.521 -39.928 1.00 41.78 273 GLY A CA 1
ATOM 2257 C C . GLY A 1 273 ? 16.499 9.302 -39.239 1.00 41.78 273 GLY A C 1
ATOM 2258 O O . GLY A 1 273 ? 17.530 9.332 -39.897 1.00 41.78 273 GLY A O 1
ATOM 2259 N N . LYS A 1 274 ? 16.533 9.038 -37.928 1.00 38.66 274 LYS A N 1
ATOM 2260 C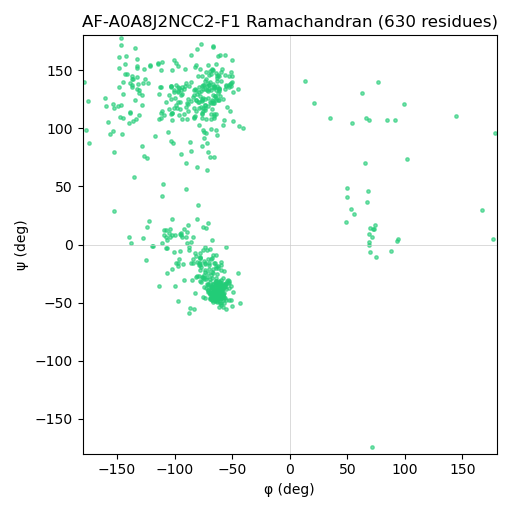 CA . LYS A 1 274 ? 17.771 8.772 -37.183 1.00 38.66 274 LYS A CA 1
ATOM 2261 C C . LYS A 1 274 ? 18.077 7.278 -37.146 1.00 38.66 274 LYS A C 1
ATOM 2263 O O . LYS A 1 274 ? 17.404 6.522 -36.444 1.00 38.66 274 LYS A O 1
ATOM 2268 N N . LYS A 1 275 ? 19.149 6.857 -37.820 1.00 41.06 275 LYS A N 1
ATOM 2269 C CA . LYS A 1 275 ? 19.836 5.599 -37.490 1.00 41.06 275 LYS A CA 1
ATOM 2270 C C . LYS A 1 275 ? 20.632 5.829 -36.203 1.00 41.06 275 LYS A C 1
ATOM 2272 O O . LYS A 1 275 ? 21.724 6.381 -36.237 1.00 41.06 275 LYS A O 1
ATOM 2277 N N . LEU A 1 276 ? 20.073 5.458 -35.053 1.00 43.00 276 LEU A N 1
ATOM 2278 C CA . LEU A 1 276 ? 20.883 5.334 -33.836 1.00 43.00 276 LEU A CA 1
ATOM 2279 C C . LEU A 1 276 ? 21.810 4.115 -33.980 1.00 43.00 276 LEU A C 1
ATOM 2281 O O . LEU A 1 276 ? 21.386 3.124 -34.584 1.00 43.00 276 LEU A O 1
ATOM 2285 N N . PRO A 1 277 ? 23.039 4.154 -33.430 1.00 43.62 277 PRO A N 1
ATOM 2286 C CA . PRO A 1 277 ? 23.936 3.009 -33.468 1.00 43.62 277 PRO A CA 1
ATOM 2287 C C . PRO A 1 277 ? 23.263 1.784 -32.847 1.00 43.62 277 PRO A C 1
ATOM 2289 O O . PRO A 1 277 ? 22.467 1.889 -31.908 1.00 43.62 277 PRO A O 1
ATOM 2292 N N . ASN A 1 278 ? 23.588 0.618 -33.400 1.00 41.12 278 ASN A N 1
ATOM 2293 C CA . ASN A 1 278 ? 23.227 -0.686 -32.862 1.00 41.12 278 ASN A CA 1
ATOM 2294 C C . ASN A 1 278 ? 23.584 -0.723 -31.370 1.00 41.12 278 ASN A C 1
ATOM 2296 O O . ASN A 1 278 ? 24.755 -0.766 -31.006 1.00 41.12 278 ASN A O 1
ATOM 2300 N N . THR A 1 279 ? 22.579 -0.661 -30.497 1.00 40.81 279 THR A N 1
ATOM 2301 C CA . THR A 1 279 ? 22.799 -0.723 -29.049 1.00 40.81 279 THR A CA 1
ATOM 2302 C C . THR A 1 279 ? 22.514 -2.139 -28.578 1.00 40.81 279 THR A C 1
ATOM 2304 O O . THR A 1 279 ? 21.442 -2.695 -28.831 1.00 40.81 279 THR A O 1
ATOM 2307 N N . LEU A 1 280 ? 23.481 -2.735 -27.884 1.00 40.38 280 LEU A N 1
ATOM 2308 C CA . LEU A 1 280 ? 23.242 -3.937 -27.097 1.00 40.38 280 LEU A CA 1
ATOM 2309 C C . LEU A 1 280 ? 22.307 -3.554 -25.952 1.00 40.38 280 LEU A C 1
ATOM 2311 O O . LEU A 1 280 ? 22.603 -2.644 -25.170 1.00 40.38 280 LEU A O 1
ATOM 2315 N N . SER A 1 281 ? 21.148 -4.212 -25.866 1.00 42.38 281 SER A N 1
ATOM 2316 C CA . SER A 1 281 ? 20.319 -4.040 -24.678 1.00 42.38 281 SER A CA 1
ATOM 2317 C C . SER A 1 281 ? 21.099 -4.584 -23.491 1.00 42.38 281 SER A C 1
ATOM 2319 O O . SER A 1 281 ? 21.474 -5.751 -23.468 1.00 42.38 281 SER A O 1
ATOM 2321 N N . ASN A 1 282 ? 21.296 -3.757 -22.467 1.00 45.12 282 ASN A N 1
ATOM 2322 C CA . ASN A 1 282 ? 21.906 -4.173 -21.204 1.00 45.12 282 ASN A CA 1
ATOM 2323 C C . ASN A 1 282 ? 20.982 -5.077 -20.358 1.00 45.12 282 ASN A C 1
ATOM 2325 O O . ASN A 1 282 ? 21.114 -5.141 -19.137 1.00 45.12 282 ASN A O 1
ATOM 2329 N N . VAL A 1 283 ? 19.967 -5.672 -20.987 1.00 41.88 283 VAL A N 1
ATOM 2330 C CA . VAL A 1 283 ? 18.910 -6.475 -20.386 1.00 41.88 283 VAL A CA 1
ATOM 2331 C C . VAL A 1 283 ? 18.562 -7.591 -21.367 1.00 41.88 283 VAL A C 1
ATOM 2333 O O . VAL A 1 283 ? 18.315 -7.326 -22.542 1.00 41.88 283 VAL A O 1
ATOM 2336 N N . CYS A 1 284 ? 18.538 -8.838 -20.892 1.00 45.38 284 CYS A N 1
ATOM 2337 C CA . CYS A 1 284 ? 18.228 -9.994 -21.733 1.00 45.38 284 CYS A CA 1
ATOM 2338 C C . CYS A 1 284 ? 16.800 -9.933 -22.309 1.00 45.38 284 CYS A C 1
ATOM 2340 O O . CYS A 1 284 ? 15.928 -9.240 -21.775 1.00 45.38 284 CYS A O 1
ATOM 2342 N N . ALA A 1 285 ? 16.537 -10.713 -23.364 1.00 42.22 285 ALA A N 1
ATOM 2343 C CA . ALA A 1 285 ? 15.241 -10.751 -24.050 1.00 42.22 285 ALA A CA 1
ATOM 2344 C C . ALA A 1 285 ? 14.048 -11.030 -23.110 1.00 42.22 285 ALA A C 1
ATOM 2346 O O . ALA A 1 285 ? 12.978 -10.461 -23.304 1.00 42.22 285 ALA A O 1
ATOM 2347 N N . GLY A 1 286 ? 14.239 -11.828 -22.051 1.00 42.88 286 GLY A N 1
ATOM 2348 C CA . GLY A 1 286 ? 13.204 -12.086 -21.039 1.00 42.88 286 GLY A CA 1
ATOM 2349 C C . GLY A 1 286 ? 12.950 -10.919 -20.073 1.00 42.88 286 GLY A C 1
ATOM 2350 O O . GLY A 1 286 ? 11.829 -10.721 -19.612 1.00 42.88 286 GLY A O 1
ATOM 2351 N N . CYS A 1 287 ? 13.963 -10.099 -19.789 1.00 45.03 287 CYS A N 1
ATOM 2352 C CA . CYS A 1 287 ? 13.861 -8.974 -18.855 1.00 45.03 287 CYS A CA 1
ATOM 2353 C C . CYS A 1 287 ? 13.495 -7.646 -19.549 1.00 45.03 287 CYS A C 1
ATOM 2355 O O . CYS A 1 287 ? 13.055 -6.702 -18.887 1.00 45.03 287 CYS A O 1
ATOM 2357 N N . GLU A 1 288 ? 13.650 -7.549 -20.873 1.00 50.41 288 GLU A N 1
ATOM 2358 C CA . GLU A 1 288 ? 13.335 -6.346 -21.655 1.00 50.41 288 GLU A CA 1
ATOM 2359 C C . GLU A 1 288 ? 11.834 -5.970 -21.608 1.00 50.41 288 GLU A C 1
ATOM 2361 O O . GLU A 1 288 ? 11.541 -4.792 -21.370 1.00 50.41 288 GLU A O 1
ATOM 2366 N N . PRO A 1 289 ? 10.862 -6.904 -21.733 1.00 49.50 289 PRO A N 1
ATOM 2367 C CA . PRO A 1 289 ? 9.441 -6.602 -21.539 1.00 49.50 289 PRO A CA 1
ATOM 2368 C C . PRO A 1 289 ? 9.145 -6.052 -20.140 1.00 49.50 289 PRO A C 1
ATOM 2370 O O . PRO A 1 289 ? 8.389 -5.092 -20.004 1.00 49.50 289 PRO A O 1
ATOM 2373 N N . VAL A 1 290 ? 9.804 -6.589 -19.107 1.00 49.19 290 VAL A N 1
ATOM 2374 C CA . VAL A 1 290 ? 9.659 -6.131 -17.715 1.00 49.19 290 VAL A CA 1
ATOM 2375 C C . VAL A 1 290 ? 10.237 -4.726 -17.535 1.00 49.19 290 VAL A C 1
ATOM 2377 O O . VAL A 1 290 ? 9.607 -3.879 -16.906 1.00 49.19 290 VAL A O 1
ATOM 2380 N N . LYS A 1 291 ? 11.413 -4.433 -18.107 1.00 55.91 291 LYS A N 1
ATOM 2381 C CA . LYS A 1 291 ? 12.027 -3.093 -18.071 1.00 55.91 291 LYS A CA 1
ATOM 2382 C C . LYS A 1 291 ? 11.189 -2.061 -18.820 1.00 55.91 291 LYS A C 1
ATOM 2384 O O . LYS A 1 291 ? 10.930 -0.993 -18.268 1.00 55.91 291 LYS A O 1
ATOM 2389 N N . LYS A 1 292 ? 10.742 -2.365 -20.045 1.00 58.56 292 LYS A N 1
ATOM 2390 C CA . LYS A 1 292 ? 9.821 -1.500 -20.803 1.00 58.56 292 LYS A CA 1
ATOM 2391 C C . LYS A 1 292 ? 8.536 -1.283 -20.019 1.00 58.56 292 LYS A C 1
ATOM 2393 O O . LYS A 1 292 ? 8.112 -0.148 -19.853 1.00 58.56 292 LYS A O 1
ATOM 2398 N N . GLY A 1 293 ? 7.998 -2.356 -19.456 1.00 54.47 293 GLY A N 1
ATOM 2399 C CA . GLY A 1 293 ? 6.886 -2.330 -18.530 1.00 54.47 293 GLY A CA 1
ATOM 2400 C C . GLY A 1 293 ? 7.080 -1.346 -17.382 1.00 54.47 293 GLY A C 1
ATOM 2401 O O . GLY A 1 293 ? 6.257 -0.462 -17.198 1.00 54.47 293 GLY A O 1
ATOM 2402 N N . ARG A 1 294 ? 8.201 -1.429 -16.659 1.00 56.53 294 ARG A N 1
ATOM 2403 C CA . ARG A 1 294 ? 8.537 -0.514 -15.556 1.00 56.53 294 ARG A CA 1
ATOM 2404 C C . ARG A 1 294 ? 8.712 0.932 -16.000 1.00 56.53 294 ARG A C 1
ATOM 2406 O O . ARG A 1 294 ? 8.275 1.815 -15.282 1.00 56.53 294 ARG A O 1
ATOM 2413 N N . LEU A 1 295 ? 9.331 1.184 -17.153 1.00 58.56 295 LEU A N 1
ATOM 2414 C CA . LEU A 1 295 ? 9.508 2.542 -17.680 1.00 58.56 295 LEU A CA 1
ATOM 2415 C C . LEU A 1 295 ? 8.174 3.168 -18.090 1.00 58.56 295 LEU A C 1
ATOM 2417 O O . LEU A 1 295 ? 7.932 4.341 -17.818 1.00 58.56 295 LEU A O 1
ATOM 2421 N N . VAL A 1 296 ? 7.297 2.382 -18.716 1.00 57.25 296 VAL A N 1
ATOM 2422 C CA . VAL A 1 296 ? 5.940 2.818 -19.047 1.00 57.25 296 VAL A CA 1
ATOM 2423 C C . VAL A 1 296 ? 5.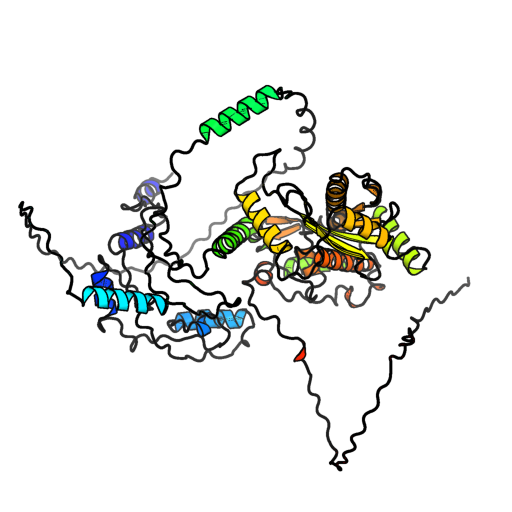145 3.002 -17.751 1.00 57.25 296 VAL A C 1
ATOM 2425 O O . VAL A 1 296 ? 4.569 4.059 -17.549 1.00 57.25 296 VAL A O 1
ATOM 2428 N N . VAL A 1 297 ? 5.174 2.058 -16.811 1.00 52.88 297 VAL A N 1
ATOM 2429 C CA . VAL A 1 297 ? 4.520 2.240 -15.508 1.00 52.88 297 VAL A CA 1
ATOM 2430 C C . VAL A 1 297 ? 5.037 3.514 -14.841 1.00 52.88 297 VAL A C 1
ATOM 2432 O O . VAL A 1 297 ? 4.230 4.397 -14.637 1.00 52.88 297 VAL A O 1
ATOM 2435 N N . ALA A 1 298 ? 6.341 3.706 -14.640 1.00 57.16 298 ALA A N 1
ATOM 2436 C CA . ALA A 1 298 ? 6.907 4.902 -14.003 1.00 57.16 298 ALA A CA 1
ATOM 2437 C C . ALA A 1 298 ? 6.508 6.230 -14.676 1.00 57.16 298 ALA A C 1
ATOM 2439 O O . ALA A 1 298 ? 6.251 7.216 -13.989 1.00 57.16 298 ALA A O 1
ATOM 2440 N N . LYS A 1 299 ? 6.422 6.263 -16.012 1.00 58.00 299 LYS A N 1
ATOM 2441 C CA . LYS A 1 299 ? 6.002 7.458 -16.759 1.00 58.00 299 LYS A CA 1
ATOM 2442 C C . LYS A 1 299 ? 4.505 7.768 -16.595 1.00 58.00 299 LYS A C 1
ATOM 2444 O O . LYS A 1 299 ? 4.111 8.919 -16.746 1.00 58.00 299 LYS A O 1
ATOM 2449 N N . TRP A 1 300 ? 3.680 6.766 -16.286 1.00 53.62 300 TRP A N 1
ATOM 2450 C CA . TRP A 1 300 ? 2.218 6.849 -16.399 1.00 53.62 300 TRP A CA 1
ATOM 2451 C C . TRP A 1 300 ? 1.445 6.518 -15.115 1.00 53.62 300 TRP A C 1
ATOM 2453 O O . TRP A 1 300 ? 0.260 6.824 -15.022 1.00 53.62 300 TRP A O 1
ATOM 2463 N N . SER A 1 301 ? 2.073 5.937 -14.094 1.00 53.34 301 SER A N 1
ATOM 2464 C CA . SER A 1 301 ? 1.437 5.440 -12.865 1.00 53.34 301 SER A CA 1
ATOM 2465 C C . SER A 1 301 ? 0.965 6.544 -11.911 1.00 53.34 301 SER A C 1
ATOM 2467 O O . SER A 1 301 ? 0.678 6.283 -10.747 1.00 53.34 301 SER A O 1
ATOM 2469 N N . GLY A 1 302 ? 0.886 7.795 -12.369 1.00 54.84 302 GLY A N 1
ATOM 2470 C CA . GLY A 1 302 ? 0.584 8.945 -11.523 1.00 54.84 302 GLY A CA 1
ATOM 2471 C C . GLY A 1 302 ? 1.709 9.293 -10.547 1.00 54.84 302 GLY A C 1
ATOM 2472 O O . GLY A 1 302 ? 1.641 10.356 -9.947 1.00 54.84 302 GLY A O 1
ATOM 2473 N N . PHE A 1 303 ? 2.769 8.482 -10.441 1.00 55.00 303 PHE A N 1
ATOM 2474 C CA . PHE A 1 303 ? 3.928 8.773 -9.595 1.00 55.00 303 PHE A CA 1
ATOM 2475 C C . PHE A 1 303 ? 4.640 10.056 -10.019 1.00 55.00 303 PHE A C 1
ATOM 2477 O O . PHE A 1 303 ? 5.073 10.801 -9.155 1.00 55.00 303 PHE A O 1
ATOM 2484 N N . ALA A 1 304 ? 4.656 10.390 -11.314 1.00 56.91 304 ALA A N 1
ATOM 2485 C CA . ALA A 1 304 ? 5.124 11.699 -11.773 1.00 56.91 304 ALA A CA 1
ATOM 2486 C C . ALA A 1 304 ? 4.287 12.866 -11.213 1.00 56.91 304 ALA A C 1
ATOM 2488 O O . ALA A 1 304 ? 4.843 13.914 -10.953 1.00 56.91 304 ALA A O 1
ATOM 2489 N N . LYS A 1 305 ? 2.978 12.679 -10.972 1.00 60.50 305 LYS A N 1
ATOM 2490 C CA . LYS A 1 305 ? 2.108 13.676 -10.309 1.00 60.50 305 LYS A CA 1
ATOM 2491 C C . LYS A 1 305 ? 2.185 13.620 -8.780 1.00 60.50 305 LYS A C 1
ATOM 2493 O O . LYS A 1 305 ? 1.592 14.463 -8.108 1.00 60.50 305 LYS A O 1
ATOM 2498 N N . MET A 1 306 ? 2.784 12.558 -8.237 1.00 61.94 306 MET A N 1
ATOM 2499 C CA . MET A 1 306 ? 3.002 12.375 -6.802 1.00 61.94 306 MET A CA 1
ATOM 2500 C C . MET A 1 306 ? 4.406 12.795 -6.379 1.00 61.94 306 MET A C 1
ATOM 2502 O O . MET A 1 306 ? 4.621 13.059 -5.202 1.00 61.94 306 MET A O 1
ATOM 2506 N N . ALA A 1 307 ? 5.329 12.883 -7.336 1.00 61.12 307 ALA A N 1
ATOM 2507 C CA . ALA A 1 307 ? 6.660 13.432 -7.170 1.00 61.12 307 ALA A CA 1
ATOM 2508 C C . ALA A 1 307 ? 6.634 14.816 -6.516 1.00 61.12 307 ALA A C 1
ATOM 2510 O O . ALA A 1 307 ? 7.473 15.128 -5.676 1.00 61.12 307 ALA A O 1
ATOM 2511 N N . ASP A 1 308 ? 5.600 15.575 -6.858 1.00 66.44 308 ASP A N 1
ATOM 2512 C CA . ASP A 1 308 ? 5.353 16.932 -6.400 1.00 66.44 308 ASP A CA 1
ATOM 2513 C C . ASP A 1 308 ? 4.965 17.000 -4.902 1.00 66.44 308 ASP A C 1
ATOM 2515 O O . ASP A 1 308 ? 5.006 18.065 -4.283 1.00 66.44 308 ASP A O 1
ATOM 2519 N N . PHE A 1 309 ? 4.579 15.878 -4.272 1.00 74.94 309 PHE A N 1
ATOM 2520 C CA . PHE A 1 309 ? 4.310 15.861 -2.833 1.00 74.94 309 PHE A CA 1
ATOM 2521 C C . PHE A 1 309 ? 5.607 15.682 -2.038 1.00 74.94 309 PHE A C 1
ATOM 2523 O O . PHE A 1 309 ? 6.180 14.593 -1.934 1.00 74.94 309 PHE A O 1
ATOM 2530 N N . HIS A 1 310 ? 6.020 16.759 -1.377 1.00 84.19 310 HIS A N 1
ATOM 2531 C CA . HIS A 1 310 ? 7.053 16.706 -0.352 1.00 84.19 310 HIS A CA 1
ATOM 2532 C C . HIS A 1 310 ? 6.490 16.136 0.953 1.00 84.19 310 HIS A C 1
ATOM 2534 O O . HIS A 1 310 ? 5.532 16.679 1.514 1.00 84.19 310 HIS A O 1
ATOM 2540 N N . PHE A 1 311 ? 7.120 15.085 1.487 1.00 84.50 311 PHE A N 1
ATOM 2541 C CA . PHE A 1 311 ? 6.685 14.465 2.744 1.00 84.50 311 PHE A CA 1
ATOM 2542 C C . PHE A 1 311 ? 6.692 15.447 3.909 1.00 84.50 311 PHE A C 1
ATOM 2544 O O . PHE A 1 311 ? 5.793 15.390 4.735 1.00 84.50 311 PHE A O 1
ATOM 2551 N N . ARG A 1 312 ? 7.620 16.411 3.931 1.00 85.81 312 ARG A N 1
ATOM 2552 C CA . ARG A 1 312 ? 7.651 17.472 4.953 1.00 85.81 312 ARG A CA 1
ATOM 2553 C C . ARG A 1 312 ? 6.385 18.331 4.960 1.00 85.81 312 ARG A C 1
ATOM 2555 O O . ARG A 1 312 ? 5.911 18.732 6.019 1.00 85.81 312 ARG A O 1
ATOM 2562 N N . THR A 1 313 ? 5.820 18.615 3.786 1.00 90.38 313 THR A N 1
ATOM 2563 C CA . THR A 1 313 ? 4.562 19.366 3.677 1.00 90.38 313 THR A CA 1
ATOM 2564 C C . THR A 1 313 ? 3.404 18.527 4.207 1.00 90.38 313 THR A C 1
ATOM 2566 O O . THR A 1 313 ? 2.606 19.008 5.010 1.00 90.38 313 THR A O 1
ATOM 2569 N N . LEU A 1 314 ? 3.339 17.254 3.808 1.00 91.62 314 LEU A N 1
ATOM 2570 C CA . LEU A 1 314 ? 2.312 16.319 4.272 1.00 91.62 314 LEU A CA 1
ATOM 2571 C C . LEU A 1 314 ? 2.378 16.080 5.784 1.00 91.62 314 LEU A C 1
ATOM 2573 O O . LEU A 1 314 ? 1.345 16.094 6.448 1.00 91.62 314 LEU A O 1
ATOM 2577 N N . GLU A 1 315 ? 3.581 15.907 6.321 1.00 91.88 315 GLU A N 1
ATOM 2578 C CA . GLU A 1 315 ? 3.866 15.782 7.746 1.00 91.88 315 GLU A CA 1
ATOM 2579 C C . GLU A 1 315 ? 3.401 17.029 8.491 1.00 91.88 315 GLU A C 1
ATOM 2581 O O . GLU A 1 315 ? 2.603 16.916 9.412 1.00 91.88 315 GLU A O 1
ATOM 2586 N N . LYS A 1 316 ? 3.804 18.230 8.058 1.00 93.00 316 LYS A N 1
ATOM 2587 C CA . LYS A 1 316 ? 3.384 19.486 8.695 1.00 93.00 316 LYS A CA 1
ATOM 2588 C C . LYS A 1 316 ? 1.862 19.578 8.827 1.00 93.00 316 LYS A C 1
ATOM 2590 O O . LYS A 1 316 ? 1.350 19.911 9.893 1.00 93.00 316 LYS A O 1
ATOM 2595 N N . HIS A 1 317 ? 1.137 19.291 7.748 1.00 94.19 317 HIS A N 1
ATOM 2596 C CA . HIS A 1 317 ? -0.324 19.332 7.754 1.00 94.19 317 HIS A CA 1
ATOM 2597 C C . HIS A 1 317 ? -0.949 18.230 8.613 1.00 94.19 317 HIS A C 1
ATOM 2599 O O . HIS A 1 317 ? -1.945 18.473 9.296 1.00 94.19 317 HIS A O 1
ATOM 2605 N N . PHE A 1 318 ? -0.359 17.036 8.603 1.00 95.25 318 PHE A N 1
ATOM 2606 C CA . PHE A 1 318 ? -0.776 15.948 9.472 1.00 95.25 318 PHE A CA 1
ATOM 2607 C C . PHE A 1 318 ? -0.573 16.303 10.951 1.00 95.25 318 PHE A C 1
ATOM 2609 O O . PHE A 1 318 ? -1.523 16.191 11.719 1.00 95.25 318 PHE A O 1
ATOM 2616 N N . LEU A 1 319 ? 0.602 16.812 11.336 1.00 94.12 319 LEU A N 1
ATOM 2617 C CA . LEU A 1 319 ? 0.918 17.238 12.703 1.00 94.12 319 LEU A CA 1
ATOM 2618 C C . LEU A 1 319 ? -0.015 18.343 13.185 1.00 94.12 319 LEU A C 1
ATOM 2620 O O . LEU A 1 319 ? -0.485 18.298 14.318 1.00 94.12 319 LEU A O 1
ATOM 2624 N N . GLU A 1 320 ? -0.334 19.310 12.323 1.00 94.69 320 GLU A N 1
ATOM 2625 C CA . GLU A 1 320 ? -1.320 20.339 12.649 1.00 94.69 320 GLU A CA 1
ATOM 2626 C C . GLU A 1 320 ? -2.693 19.721 12.937 1.00 94.69 320 GLU A C 1
ATOM 2628 O O . GLU A 1 320 ? -3.330 20.042 13.938 1.00 94.69 320 GLU A O 1
ATOM 2633 N N . SER A 1 321 ? -3.124 18.756 12.119 1.00 95.50 321 SER A N 1
ATOM 2634 C CA . SER A 1 321 ? -4.356 18.013 12.384 1.00 95.50 321 SER A CA 1
ATOM 2635 C C . SER A 1 321 ? -4.255 17.116 13.622 1.00 95.50 321 SER A C 1
ATOM 2637 O O . SER A 1 321 ? -5.266 16.866 14.272 1.00 95.50 321 SER A O 1
ATOM 2639 N N . ALA A 1 322 ? -3.070 16.624 13.975 1.00 95.38 322 ALA A N 1
ATOM 2640 C CA . ALA A 1 322 ? -2.847 15.809 15.163 1.00 95.38 322 ALA A CA 1
ATOM 2641 C C . ALA A 1 322 ? -2.889 16.638 16.458 1.00 95.38 322 ALA A C 1
ATOM 2643 O O . ALA A 1 322 ? -3.099 16.070 17.521 1.00 95.38 322 ALA A O 1
ATOM 2644 N N . LYS A 1 323 ? -2.779 17.972 16.417 1.00 95.62 323 LYS A N 1
ATOM 2645 C CA . LYS A 1 323 ? -2.932 18.827 17.616 1.00 95.62 323 LYS A CA 1
ATOM 2646 C C . LYS A 1 323 ? -4.351 18.874 18.183 1.00 95.62 323 LYS A C 1
ATOM 2648 O O . LYS A 1 323 ? -4.548 19.370 19.286 1.00 95.62 323 LYS A O 1
ATOM 2653 N N . ARG A 1 324 ? -5.341 18.382 17.440 1.00 95.81 324 ARG A N 1
ATOM 2654 C CA . ARG A 1 324 ? -6.742 18.286 17.870 1.00 95.81 324 ARG A CA 1
ATOM 2655 C C . ARG A 1 324 ? -7.145 16.830 18.069 1.00 95.81 324 ARG A C 1
ATOM 2657 O O . ARG A 1 324 ? -6.565 15.923 17.470 1.00 95.81 324 ARG A O 1
ATOM 2664 N N . THR A 1 325 ? -8.174 16.610 18.877 1.00 96.94 325 THR A N 1
ATOM 2665 C CA . THR A 1 325 ? -8.848 15.312 18.985 1.00 96.94 325 THR A CA 1
ATOM 2666 C C . THR A 1 325 ? -9.648 15.033 17.722 1.00 96.94 325 THR A C 1
ATOM 2668 O O . THR A 1 325 ? -10.450 15.861 17.281 1.00 96.94 325 THR A O 1
ATOM 2671 N N . TRP A 1 326 ? -9.398 13.881 17.110 1.00 96.81 326 TRP A N 1
ATOM 2672 C CA . TRP A 1 326 ? -10.133 13.428 15.937 1.00 96.81 326 TRP A CA 1
ATOM 2673 C C . TRP A 1 326 ? -11.489 12.877 16.365 1.00 96.81 326 TRP A C 1
ATOM 2675 O O . TRP A 1 326 ? -11.657 12.392 17.482 1.00 96.81 326 TRP A O 1
ATOM 2685 N N . LYS A 1 327 ? -12.480 12.977 15.480 1.00 95.00 327 LYS A N 1
ATOM 2686 C CA . LYS A 1 327 ? -13.816 12.445 15.746 1.00 95.00 327 LYS A CA 1
ATOM 2687 C C . LYS A 1 327 ? -13.960 11.088 15.076 1.00 95.00 327 LYS A C 1
ATOM 2689 O O . LYS A 1 327 ? -13.864 10.991 13.853 1.00 95.00 327 LYS A O 1
ATOM 2694 N N . ALA A 1 328 ? -14.220 10.067 15.882 1.00 92.06 328 ALA A N 1
ATOM 2695 C CA . ALA A 1 328 ? -14.703 8.787 15.396 1.00 92.06 328 ALA A CA 1
ATOM 2696 C C . ALA A 1 328 ? -16.135 8.948 14.857 1.00 92.06 328 ALA A C 1
ATOM 2698 O O . ALA A 1 328 ? -16.912 9.769 15.346 1.00 92.06 328 ALA A O 1
ATOM 2699 N N . SER A 1 329 ? -16.474 8.184 13.821 1.00 92.94 329 SER A N 1
ATOM 2700 C CA . SER A 1 329 ? -17.863 8.065 13.369 1.00 92.94 329 SER A CA 1
ATOM 2701 C C . SER A 1 329 ? -18.586 6.979 14.168 1.00 92.94 329 SER A C 1
ATOM 2703 O O . SER A 1 329 ? -17.934 6.094 14.718 1.00 92.94 329 SER A O 1
ATOM 2705 N N . GLN A 1 330 ? -19.919 6.965 14.130 1.00 92.94 330 GLN A N 1
ATOM 2706 C CA . GLN A 1 330 ? -20.718 5.913 14.769 1.00 92.94 330 GLN A CA 1
ATOM 2707 C C . GLN A 1 330 ? -20.349 4.500 14.278 1.00 92.94 330 GLN A C 1
ATOM 2709 O O . GLN A 1 330 ? -20.315 3.556 15.060 1.00 92.94 330 GLN A O 1
ATOM 2714 N N . ALA A 1 331 ? -20.015 4.347 12.991 1.00 92.31 331 ALA A N 1
ATOM 2715 C CA . ALA A 1 331 ? -19.552 3.067 12.452 1.00 92.31 331 ALA A CA 1
ATOM 2716 C C . ALA A 1 331 ? -18.216 2.622 13.074 1.00 92.31 331 ALA A C 1
ATOM 2718 O O . ALA A 1 331 ? -17.947 1.431 13.184 1.00 92.31 331 ALA A O 1
ATOM 2719 N N . TYR A 1 332 ? -17.381 3.573 13.499 1.00 96.12 332 TYR A N 1
ATOM 2720 C CA . TYR A 1 332 ? -16.124 3.278 14.177 1.00 96.12 332 TYR A CA 1
ATOM 2721 C C . TYR A 1 332 ? -16.304 2.960 15.668 1.00 96.12 332 TYR A C 1
ATOM 2723 O O . TYR A 1 332 ? -15.521 2.197 16.229 1.00 96.12 332 TYR A O 1
ATOM 2731 N N . ASP A 1 333 ? -17.352 3.475 16.312 1.00 95.94 333 ASP A N 1
ATOM 2732 C CA . ASP A 1 333 ? -17.682 3.093 17.692 1.00 95.94 333 ASP A CA 1
ATOM 2733 C C . ASP A 1 333 ? -18.002 1.596 17.798 1.00 95.94 333 ASP A C 1
ATOM 2735 O O . ASP A 1 333 ? -17.628 0.939 18.767 1.00 95.94 333 ASP A O 1
ATOM 2739 N N . GLU A 1 334 ? -18.611 1.027 16.760 1.00 97.00 334 GLU A N 1
ATOM 2740 C CA . GLU A 1 334 ? -18.865 -0.409 16.649 1.00 97.00 334 GLU A CA 1
ATOM 2741 C C . GLU A 1 334 ? -17.561 -1.221 16.504 1.00 97.00 334 GLU A C 1
ATOM 2743 O O . GLU A 1 334 ? -17.419 -2.275 17.128 1.00 97.00 334 GLU A O 1
ATOM 2748 N N . VAL A 1 335 ? -16.556 -0.691 15.791 1.00 97.88 335 VAL A N 1
ATOM 2749 C CA . VAL A 1 335 ? -15.194 -1.263 15.758 1.00 97.88 335 VAL A CA 1
ATOM 2750 C C . VAL A 1 335 ? -14.583 -1.262 17.161 1.00 97.88 335 VAL A C 1
ATOM 2752 O O . VAL A 1 335 ? -14.097 -2.294 17.622 1.00 97.88 335 VAL A O 1
ATOM 2755 N N . ARG A 1 336 ? -14.651 -0.130 17.875 1.00 97.88 336 ARG A N 1
ATOM 2756 C CA . ARG A 1 336 ? -14.126 0.012 19.245 1.00 97.88 336 ARG A CA 1
ATOM 2757 C C . ARG A 1 336 ? -14.820 -0.924 20.230 1.00 97.88 336 ARG A C 1
ATOM 2759 O O . ARG A 1 336 ? -14.146 -1.571 21.027 1.00 97.88 336 ARG A O 1
ATOM 2766 N N . ARG A 1 337 ? -16.146 -1.062 20.139 1.00 98.12 337 ARG A N 1
ATOM 2767 C CA . ARG A 1 337 ? -16.910 -2.033 20.935 1.00 98.12 337 ARG A CA 1
ATOM 2768 C C . ARG A 1 337 ? -16.399 -3.454 20.695 1.00 98.12 337 ARG A C 1
ATOM 2770 O O . ARG A 1 337 ? -16.120 -4.170 21.655 1.00 98.12 337 ARG A O 1
ATOM 2777 N N . ARG A 1 338 ? -16.217 -3.842 19.426 1.00 98.25 338 ARG A N 1
ATOM 2778 C CA . ARG A 1 338 ? -15.687 -5.161 19.047 1.00 98.25 338 ARG A CA 1
ATOM 2779 C C . ARG A 1 338 ? -14.260 -5.370 19.577 1.00 98.25 338 ARG A C 1
ATOM 2781 O O . ARG A 1 338 ? -13.953 -6.462 20.045 1.00 98.25 338 ARG A O 1
ATOM 2788 N N . MET A 1 339 ? -13.417 -4.332 19.581 1.00 98.50 339 MET A N 1
ATOM 2789 C CA . MET A 1 339 ? -12.081 -4.379 20.197 1.00 98.50 339 MET A CA 1
ATOM 2790 C C . MET A 1 339 ? -12.155 -4.665 21.700 1.00 98.50 339 MET A C 1
ATOM 2792 O O . MET A 1 339 ? -11.516 -5.604 22.166 1.00 98.50 339 MET A O 1
ATOM 2796 N N . THR A 1 340 ? -12.978 -3.920 22.443 1.00 98.44 340 THR A N 1
ATOM 2797 C CA . THR A 1 340 ? -13.155 -4.121 23.890 1.00 98.44 340 THR A CA 1
ATOM 2798 C C . THR A 1 340 ? -13.648 -5.532 24.227 1.00 98.44 340 THR A C 1
ATOM 2800 O O . THR A 1 340 ? -13.175 -6.138 25.185 1.00 98.44 340 THR A O 1
ATOM 2803 N N . GLU A 1 341 ? -14.565 -6.087 23.433 1.00 98.56 341 GLU A N 1
ATOM 2804 C CA . GLU A 1 341 ? -15.051 -7.464 23.604 1.00 98.56 341 GLU A CA 1
ATOM 2805 C C . GLU A 1 341 ? -13.940 -8.507 23.409 1.00 98.56 341 GLU A C 1
ATOM 2807 O O . GLU A 1 341 ? -13.818 -9.455 24.188 1.00 98.56 341 GLU A O 1
ATOM 2812 N N . ILE A 1 342 ? -13.072 -8.306 22.415 1.00 98.50 342 ILE A N 1
ATOM 2813 C CA . ILE A 1 342 ? -11.915 -9.178 22.179 1.00 98.50 342 ILE A CA 1
ATOM 2814 C C . ILE A 1 342 ? -10.911 -9.081 23.336 1.00 98.50 342 ILE A C 1
ATOM 2816 O O . ILE A 1 342 ? -10.445 -10.107 23.829 1.00 98.50 342 ILE A O 1
ATOM 2820 N N . GLU A 1 343 ? -10.608 -7.877 23.826 1.00 98.19 343 GLU A N 1
ATOM 2821 C CA . GLU A 1 343 ? -9.691 -7.670 24.963 1.00 98.19 343 GLU A CA 1
ATOM 2822 C C . GLU A 1 343 ? -10.205 -8.295 26.263 1.00 98.19 343 GLU A C 1
ATOM 2824 O O . GLU A 1 343 ? -9.424 -8.776 27.086 1.00 98.19 343 GLU A O 1
ATOM 2829 N N . GLN A 1 344 ? -11.525 -8.306 26.453 1.00 98.25 344 GLN A N 1
ATOM 2830 C CA . GLN A 1 344 ? -12.180 -8.960 27.585 1.00 98.25 344 GLN A CA 1
ATOM 2831 C C . GLN A 1 344 ? -12.276 -10.484 27.422 1.00 98.25 344 GLN A C 1
ATOM 2833 O O . GLN A 1 344 ? -12.687 -11.168 28.359 1.00 98.25 344 GLN A O 1
ATOM 2838 N N . GLY A 1 345 ? -11.910 -11.021 26.254 1.00 97.94 345 GLY A N 1
ATOM 2839 C CA . GLY A 1 345 ? -12.017 -12.441 25.930 1.00 97.94 345 GLY A CA 1
ATOM 2840 C C . GLY A 1 345 ? -13.448 -12.915 25.671 1.00 97.94 345 GLY A C 1
ATOM 2841 O O . GLY A 1 345 ? -13.680 -14.122 25.633 1.00 97.94 345 GLY A O 1
ATOM 2842 N N . SER A 1 346 ? -14.415 -12.004 25.495 1.00 98.31 346 SER A N 1
ATOM 2843 C CA . SER A 1 346 ? -15.793 -12.368 25.133 1.00 98.31 346 SER A CA 1
ATOM 2844 C C . SER A 1 346 ? -15.941 -12.691 23.643 1.00 98.31 346 SER A C 1
ATOM 2846 O O . SER A 1 346 ? -16.902 -13.352 23.250 1.00 98.31 346 SER A O 1
ATOM 2848 N N . ARG A 1 347 ? -14.968 -12.276 22.822 1.00 98.19 347 ARG A N 1
ATOM 2849 C CA . ARG A 1 347 ? -14.858 -12.580 21.390 1.00 98.19 347 ARG A CA 1
ATOM 2850 C C . ARG A 1 347 ? -13.454 -13.039 21.011 1.00 98.19 347 ARG A C 1
ATOM 2852 O O . ARG A 1 347 ? -12.483 -12.775 21.717 1.00 98.19 347 ARG A O 1
ATOM 2859 N N . ARG A 1 348 ? -13.342 -13.726 19.871 1.00 98.19 348 ARG A N 1
ATOM 2860 C CA . ARG A 1 348 ? -12.052 -14.161 19.308 1.00 98.19 348 ARG A CA 1
ATOM 2861 C C . ARG A 1 348 ? -11.401 -13.016 18.536 1.00 98.19 348 ARG A C 1
ATOM 2863 O O . ARG A 1 348 ? -12.103 -12.200 17.951 1.00 98.19 348 ARG A O 1
ATOM 2870 N N . GLY A 1 349 ? -10.071 -13.006 18.439 1.00 98.25 349 GLY A N 1
ATOM 2871 C CA . GLY A 1 349 ? -9.346 -12.015 17.628 1.00 98.25 349 GLY A CA 1
ATOM 2872 C C . GLY A 1 349 ? -9.795 -11.978 16.160 1.00 98.25 349 GLY A C 1
ATOM 2873 O O . GLY A 1 349 ? -9.871 -10.911 15.559 1.00 98.25 349 GLY A O 1
ATOM 2874 N N . THR A 1 350 ? -10.193 -13.128 15.614 1.00 98.38 350 THR A N 1
ATOM 2875 C CA . THR A 1 350 ? -10.701 -13.300 14.242 1.00 98.38 350 THR A CA 1
ATOM 2876 C C . THR A 1 350 ? -12.101 -12.721 14.013 1.00 98.38 350 THR A C 1
ATOM 2878 O O . THR A 1 350 ? -12.578 -12.719 12.879 1.00 98.38 350 THR A O 1
ATOM 2881 N N . ASP A 1 351 ? -12.775 -12.218 15.053 1.00 98.44 351 ASP A N 1
ATOM 2882 C CA . ASP A 1 351 ? -14.039 -11.486 14.908 1.00 98.44 351 ASP A CA 1
ATOM 2883 C C . ASP A 1 351 ? -13.813 -10.034 14.441 1.00 98.44 351 ASP A C 1
ATOM 2885 O O . ASP A 1 351 ? -14.771 -9.370 14.049 1.00 98.44 351 ASP A O 1
ATOM 2889 N N . LEU A 1 352 ? -12.569 -9.535 14.456 1.00 98.75 352 LEU A N 1
ATOM 2890 C CA . LEU A 1 352 ? -12.200 -8.226 13.918 1.00 98.75 352 LEU A CA 1
ATOM 2891 C C . LEU A 1 352 ? -10.859 -8.301 13.177 1.00 98.75 352 LEU A C 1
ATOM 2893 O O . LEU A 1 352 ? -9.787 -8.333 13.790 1.00 98.75 352 LEU A O 1
ATOM 2897 N N . ILE A 1 353 ? -10.918 -8.288 11.848 1.00 98.81 353 ILE A N 1
ATOM 2898 C CA . ILE A 1 353 ? -9.744 -8.444 10.981 1.00 98.81 353 ILE A CA 1
ATOM 2899 C C . ILE A 1 353 ? -9.550 -7.242 10.060 1.00 98.81 353 ILE A C 1
ATOM 2901 O O . ILE A 1 353 ? -10.495 -6.540 9.711 1.00 98.81 353 ILE A O 1
ATOM 2905 N N . VAL A 1 354 ? -8.308 -7.026 9.647 1.00 98.81 354 VAL A N 1
ATOM 2906 C CA . VAL A 1 354 ? -7.943 -6.133 8.546 1.00 98.81 354 VAL A CA 1
ATOM 2907 C C . VAL A 1 354 ? -7.692 -6.993 7.316 1.00 98.81 354 VAL A C 1
ATOM 2909 O O . VAL A 1 354 ? -6.975 -7.986 7.425 1.00 98.81 354 VAL A O 1
ATOM 2912 N N . LEU A 1 355 ? -8.289 -6.626 6.186 1.00 98.75 355 LEU A N 1
ATOM 2913 C CA . LEU A 1 355 ? -8.235 -7.364 4.927 1.00 98.75 355 LEU A CA 1
ATOM 2914 C C . LEU A 1 355 ? -7.678 -6.471 3.820 1.00 98.75 355 LEU A C 1
ATOM 2916 O O . LEU A 1 355 ? -8.081 -5.314 3.700 1.00 98.75 355 LEU A O 1
ATOM 2920 N N . ASP A 1 356 ? -6.829 -7.051 2.980 1.00 98.75 356 ASP A N 1
ATOM 2921 C CA . ASP A 1 356 ? -6.373 -6.441 1.734 1.00 98.75 356 ASP A CA 1
ATOM 2922 C C . ASP A 1 356 ? -6.221 -7.509 0.636 1.00 98.75 356 ASP A C 1
ATOM 2924 O O . ASP A 1 356 ? -6.059 -8.707 0.924 1.00 98.75 356 ASP A O 1
ATOM 2928 N N . THR A 1 357 ? -6.313 -7.091 -0.628 1.00 98.62 357 THR A N 1
ATOM 2929 C CA . THR A 1 357 ? -6.162 -7.979 -1.782 1.00 98.62 357 THR A CA 1
ATOM 2930 C C . THR A 1 357 ? -5.313 -7.369 -2.890 1.00 98.62 357 THR A C 1
ATOM 2932 O O . THR A 1 357 ? -5.472 -6.209 -3.257 1.00 98.62 357 THR A O 1
ATOM 2935 N N . GLU A 1 358 ? -4.497 -8.204 -3.539 1.00 97.88 358 GLU A N 1
ATOM 2936 C CA . GLU A 1 358 ? -3.922 -7.857 -4.842 1.00 97.88 358 GLU A CA 1
ATOM 2937 C C . GLU A 1 358 ? -4.780 -8.458 -5.946 1.00 97.88 358 GLU A C 1
ATOM 2939 O O . GLU A 1 358 ? -5.139 -9.637 -5.897 1.00 97.88 358 GLU A O 1
ATOM 2944 N N . PHE A 1 359 ? -5.087 -7.683 -6.985 1.00 96.88 359 PHE A N 1
ATOM 2945 C CA . PHE A 1 359 ? -5.963 -8.125 -8.067 1.00 96.88 359 PHE A CA 1
ATOM 2946 C C . PHE A 1 359 ? -5.588 -7.503 -9.412 1.00 96.88 359 PHE A C 1
ATOM 2948 O O . PHE A 1 359 ? -4.905 -6.484 -9.523 1.00 96.88 359 PHE A O 1
ATOM 2955 N N . THR A 1 360 ? -6.047 -8.116 -10.497 1.00 94.25 360 THR A N 1
ATOM 2956 C CA . THR A 1 360 ? -5.857 -7.547 -11.832 1.00 94.25 360 THR A CA 1
ATOM 2957 C C . THR A 1 360 ? -6.770 -6.344 -12.049 1.00 94.25 360 THR A C 1
ATOM 2959 O O . THR A 1 360 ? -7.991 -6.479 -11.998 1.00 94.25 360 THR A O 1
ATOM 2962 N N . MET A 1 361 ? -6.223 -5.190 -12.424 1.00 86.50 361 MET A N 1
ATOM 2963 C CA . MET A 1 361 ? -7.054 -4.007 -12.714 1.00 86.50 361 MET A CA 1
ATOM 2964 C C . MET A 1 361 ? -7.995 -4.181 -13.918 1.00 86.50 361 MET A C 1
ATOM 2966 O O . MET A 1 361 ? -8.956 -3.430 -14.051 1.00 86.50 361 MET A O 1
ATOM 2970 N N . VAL A 1 362 ? -7.718 -5.137 -14.812 1.00 90.75 362 VAL A N 1
ATOM 2971 C CA . VAL A 1 362 ? -8.518 -5.345 -16.028 1.00 90.75 362 VAL A CA 1
ATOM 2972 C C . VAL A 1 362 ? -9.759 -6.183 -15.749 1.00 90.75 362 VAL A C 1
ATOM 2974 O O . VAL A 1 362 ? -10.866 -5.754 -16.062 1.00 90.75 362 VAL A O 1
ATOM 2977 N N . THR A 1 363 ? -9.574 -7.372 -15.176 1.00 93.31 363 THR A N 1
ATOM 2978 C CA . THR A 1 363 ? -10.642 -8.368 -15.001 1.00 93.31 363 THR A CA 1
ATOM 2979 C C . THR A 1 363 ? -11.114 -8.487 -13.561 1.00 93.31 363 THR A C 1
ATOM 2981 O O . THR A 1 363 ? -12.041 -9.241 -13.286 1.00 93.31 363 THR A O 1
ATOM 2984 N N . ALA A 1 364 ? -10.495 -7.744 -12.637 1.00 94.81 364 ALA A N 1
ATOM 2985 C CA . ALA A 1 364 ? -10.774 -7.827 -11.210 1.00 94.81 364 ALA A CA 1
ATOM 2986 C C . ALA A 1 364 ? -10.611 -9.252 -10.632 1.00 94.81 364 ALA A C 1
ATOM 2988 O O . ALA A 1 364 ? -11.228 -9.588 -9.628 1.00 94.81 364 ALA A O 1
ATOM 2989 N N . GLN A 1 365 ? -9.776 -10.100 -11.243 1.00 96.50 365 GLN A N 1
ATOM 2990 C CA . GLN A 1 365 ? -9.408 -11.387 -10.663 1.00 96.50 365 GLN A CA 1
ATOM 2991 C C . GLN A 1 365 ? -8.436 -11.171 -9.503 1.00 96.50 365 GLN A C 1
ATOM 2993 O O . GLN A 1 365 ? -7.350 -10.618 -9.687 1.00 96.50 365 GLN A O 1
ATOM 2998 N N . VAL A 1 366 ? -8.836 -11.617 -8.314 1.00 98.00 366 VAL A N 1
ATOM 2999 C CA . VAL A 1 366 ? -8.003 -11.592 -7.108 1.00 98.00 366 VAL A CA 1
ATOM 3000 C C . VAL A 1 366 ? -6.838 -12.574 -7.237 1.00 98.00 366 VAL A C 1
ATOM 3002 O O . VAL A 1 366 ? -7.011 -13.712 -7.661 1.00 98.00 366 VAL A O 1
ATOM 3005 N N . MET A 1 367 ? -5.637 -12.126 -6.909 1.00 98.25 367 MET A N 1
ATOM 3006 C CA . MET A 1 367 ? -4.386 -12.871 -7.058 1.00 98.25 367 MET A CA 1
ATOM 3007 C C . MET A 1 367 ? -3.760 -13.207 -5.709 1.00 98.25 367 MET A C 1
ATOM 3009 O O . MET A 1 367 ? -3.188 -14.283 -5.562 1.00 98.25 367 MET A O 1
ATOM 3013 N N . GLU A 1 368 ? -3.879 -12.309 -4.735 1.00 98.50 368 GLU A N 1
ATOM 3014 C CA . GLU A 1 368 ? -3.379 -12.468 -3.370 1.00 98.50 368 GLU A CA 1
ATOM 3015 C C . GLU A 1 368 ? -4.440 -11.990 -2.386 1.00 98.50 368 GLU A C 1
ATOM 3017 O O . GLU A 1 368 ? -5.125 -11.001 -2.648 1.00 98.50 368 GLU A O 1
ATOM 3022 N N . VAL A 1 369 ? -4.559 -12.688 -1.261 1.00 98.69 369 VAL A N 1
ATOM 3023 C CA . VAL A 1 369 ? -5.411 -12.297 -0.140 1.00 98.69 369 VAL A CA 1
ATOM 3024 C C . VAL A 1 369 ? -4.592 -12.382 1.132 1.00 98.69 369 VAL A C 1
ATOM 3026 O O . VAL A 1 369 ? -3.958 -13.411 1.396 1.00 98.69 369 VAL A O 1
ATOM 3029 N N . ALA A 1 370 ? -4.667 -11.337 1.949 1.00 98.69 370 ALA A N 1
ATOM 3030 C CA . ALA A 1 370 ? -4.178 -11.394 3.310 1.00 98.69 370 ALA A CA 1
ATOM 3031 C C . ALA A 1 370 ? -5.195 -10.821 4.288 1.00 98.69 370 ALA A C 1
ATOM 3033 O O . ALA A 1 370 ? -5.898 -9.859 3.991 1.00 98.69 370 ALA A O 1
ATOM 3034 N N . ALA A 1 371 ? -5.246 -11.431 5.467 1.00 98.75 371 ALA A N 1
ATOM 3035 C CA . ALA A 1 371 ? -6.025 -10.949 6.588 1.00 98.75 371 ALA A CA 1
ATOM 3036 C C . ALA A 1 371 ? -5.211 -11.059 7.876 1.00 98.75 371 ALA A C 1
ATOM 3038 O O . ALA A 1 371 ? -4.594 -12.096 8.142 1.00 98.75 371 ALA A O 1
ATOM 3039 N N . VAL A 1 372 ? -5.240 -10.012 8.698 1.00 98.81 372 VAL A N 1
ATOM 3040 C CA . VAL A 1 372 ? -4.575 -9.977 10.009 1.00 98.81 372 VAL A CA 1
ATOM 3041 C C . VAL A 1 372 ? -5.570 -9.594 11.097 1.00 98.81 372 VAL A C 1
ATOM 3043 O O . VAL A 1 372 ? -6.434 -8.743 10.887 1.00 98.81 372 VAL A O 1
ATOM 3046 N N . GLU A 1 373 ? -5.458 -10.196 12.278 1.00 98.75 373 GLU A N 1
ATOM 3047 C CA . GLU A 1 373 ? -6.250 -9.781 13.437 1.00 98.75 373 GLU A CA 1
ATOM 3048 C C . GLU A 1 373 ? -5.922 -8.330 13.804 1.00 98.75 373 GLU A C 1
ATOM 3050 O O . GLU A 1 373 ? -4.754 -7.935 13.910 1.00 98.75 373 GLU A O 1
ATOM 3055 N N . ARG A 1 374 ? -6.957 -7.522 14.050 1.00 98.38 374 ARG A N 1
ATOM 3056 C CA . ARG A 1 374 ? -6.791 -6.087 14.302 1.00 98.38 374 ARG A CA 1
ATOM 3057 C C . ARG A 1 374 ? -5.970 -5.786 15.561 1.00 98.38 374 ARG A C 1
ATOM 3059 O O . ARG A 1 374 ? -5.173 -4.843 15.547 1.00 98.38 374 ARG A O 1
ATOM 3066 N N . LEU A 1 375 ? -6.166 -6.554 16.636 1.00 98.12 375 LEU A N 1
ATOM 3067 C CA . LEU A 1 375 ? -5.516 -6.308 17.929 1.00 98.12 375 LEU A CA 1
ATOM 3068 C C . LEU A 1 375 ? -4.152 -6.995 18.017 1.00 98.12 375 LEU A C 1
ATOM 3070 O O . LEU A 1 375 ? -3.137 -6.322 18.182 1.00 98.12 375 LEU A O 1
ATOM 3074 N N . SER A 1 376 ? -4.117 -8.322 17.865 1.00 98.19 376 SER A N 1
ATOM 3075 C CA . SER A 1 376 ? -2.893 -9.113 18.048 1.00 98.19 376 SER A CA 1
ATOM 3076 C C . SER A 1 376 ? -1.886 -8.941 16.904 1.00 98.19 376 SER A C 1
ATOM 3078 O O . SER A 1 376 ? -0.695 -9.174 17.092 1.00 98.19 376 SER A O 1
ATOM 3080 N N . GLY A 1 377 ? -2.351 -8.549 15.710 1.00 98.00 377 GLY A N 1
ATOM 3081 C CA . GLY A 1 377 ? -1.540 -8.547 14.493 1.00 98.00 377 GLY A CA 1
ATOM 3082 C C . GLY A 1 377 ? -1.238 -9.942 13.946 1.00 98.00 377 GLY A C 1
ATOM 3083 O O . GLY A 1 377 ? -0.480 -10.057 12.988 1.00 98.00 377 GLY A O 1
ATOM 3084 N N . LYS A 1 378 ? -1.821 -11.001 14.520 1.00 98.38 378 LYS A N 1
ATOM 3085 C CA . LYS A 1 378 ? -1.663 -12.368 14.028 1.00 98.38 378 LYS A CA 1
ATOM 3086 C C . LYS A 1 378 ? -2.186 -12.470 12.597 1.00 98.38 378 LYS A C 1
ATOM 3088 O O . LYS A 1 378 ? -3.335 -12.123 12.326 1.00 98.38 378 LYS A O 1
ATOM 3093 N N . THR A 1 379 ? -1.364 -12.995 11.695 1.00 98.62 379 THR A N 1
ATOM 3094 C CA . THR A 1 379 ? -1.798 -13.348 10.342 1.00 98.62 379 THR A CA 1
ATOM 3095 C C . THR A 1 379 ? -2.793 -14.500 10.397 1.00 98.62 379 THR A C 1
ATOM 3097 O O . THR A 1 379 ? -2.503 -15.563 10.946 1.00 98.62 379 THR A O 1
ATOM 3100 N N . VAL A 1 380 ? -3.972 -14.267 9.832 1.00 98.31 380 VAL A N 1
ATOM 3101 C CA . VAL A 1 380 ? -5.080 -15.223 9.765 1.00 98.31 380 VAL A CA 1
ATOM 3102 C C . VAL A 1 380 ? -5.062 -15.930 8.412 1.00 98.31 380 VAL A C 1
ATOM 3104 O O . VAL A 1 380 ? -5.076 -17.152 8.348 1.00 98.31 380 VAL A O 1
ATOM 3107 N N . ILE A 1 381 ? -4.944 -15.154 7.333 1.00 98.56 381 ILE A N 1
ATOM 3108 C CA . ILE A 1 381 ? -4.824 -15.641 5.956 1.00 98.56 381 ILE A CA 1
ATOM 3109 C C . ILE A 1 381 ? -3.655 -14.910 5.297 1.00 98.56 381 ILE A C 1
ATOM 3111 O O . ILE A 1 381 ? -3.501 -13.703 5.474 1.00 98.56 381 ILE A O 1
ATOM 3115 N N . ASN A 1 382 ? -2.843 -15.631 4.527 1.00 98.38 382 ASN A N 1
ATOM 3116 C CA . ASN A 1 382 ? -1.843 -15.065 3.622 1.00 98.38 382 ASN A CA 1
ATOM 3117 C C . ASN A 1 382 ? -1.590 -16.063 2.488 1.00 98.38 382 ASN A C 1
ATOM 3119 O O . ASN A 1 382 ? -0.864 -17.041 2.667 1.00 98.38 382 ASN A O 1
ATOM 3123 N N . THR A 1 383 ? -2.239 -15.865 1.342 1.00 98.50 383 THR A N 1
ATOM 3124 C CA . THR A 1 383 ? -2.180 -16.831 0.241 1.00 98.50 383 THR A CA 1
ATOM 3125 C C . THR A 1 383 ? -2.287 -16.175 -1.129 1.00 98.50 383 THR A C 1
ATOM 3127 O O . THR A 1 383 ? -2.928 -15.141 -1.312 1.00 98.50 383 THR A O 1
ATOM 3130 N N . LEU A 1 384 ? -1.678 -16.825 -2.118 1.00 98.25 384 LEU A N 1
ATOM 3131 C CA . LEU A 1 384 ? -1.899 -16.571 -3.532 1.00 98.25 384 LEU A CA 1
ATOM 3132 C C . LEU A 1 384 ? -3.041 -17.453 -4.048 1.00 98.25 384 LEU A C 1
ATOM 3134 O O . LEU A 1 384 ? -3.100 -18.648 -3.763 1.00 98.25 384 LEU A O 1
ATOM 3138 N N . LEU A 1 385 ? -3.908 -16.905 -4.889 1.00 97.88 385 LEU A N 1
ATOM 3139 C CA . LEU A 1 385 ? -5.069 -17.620 -5.409 1.00 97.88 385 LEU A CA 1
ATOM 3140 C C . LEU A 1 385 ? -4.805 -18.225 -6.790 1.00 97.88 385 LEU A C 1
ATOM 3142 O O . LEU A 1 385 ? -4.218 -17.595 -7.673 1.00 97.88 385 LEU A O 1
ATOM 3146 N N . LYS A 1 386 ? -5.228 -19.478 -6.982 1.00 96.56 386 LYS A N 1
ATOM 3147 C CA . LYS A 1 386 ? -5.146 -20.210 -8.253 1.00 96.56 386 LYS A CA 1
ATOM 3148 C C . LYS A 1 386 ? -6.470 -20.121 -9.004 1.00 96.56 386 LYS A C 1
ATOM 3150 O O . LYS A 1 386 ? -7.492 -20.620 -8.545 1.00 96.56 386 LYS A O 1
ATOM 3155 N N . HIS A 1 387 ? -6.415 -19.606 -10.226 1.00 94.88 387 HIS A N 1
ATOM 3156 C CA . HIS A 1 387 ? -7.550 -19.601 -11.149 1.00 94.88 387 HIS A CA 1
ATOM 3157 C C . HIS A 1 387 ? -7.443 -20.786 -12.103 1.00 94.88 387 HIS A C 1
ATOM 3159 O O . HIS A 1 387 ? -6.392 -21.000 -12.704 1.00 94.88 387 HIS A O 1
ATOM 3165 N N . SER A 1 388 ? -8.527 -21.545 -12.272 1.00 92.25 388 SER A N 1
ATOM 3166 C CA . SER A 1 388 ? -8.549 -22.751 -13.118 1.00 92.25 388 SER A CA 1
ATOM 3167 C C . SER A 1 388 ? -8.208 -22.465 -14.584 1.00 92.25 388 SER A C 1
ATOM 3169 O O . SER A 1 388 ? -7.547 -23.271 -15.230 1.00 92.25 388 SER A O 1
ATOM 3171 N N . LYS A 1 389 ? -8.612 -21.294 -15.089 1.00 92.25 389 LYS A N 1
ATOM 3172 C CA . LYS A 1 389 ? -8.299 -20.796 -16.439 1.00 92.25 389 LYS A CA 1
ATOM 3173 C C . LYS A 1 389 ? -7.076 -19.869 -16.474 1.00 92.25 389 LYS A C 1
ATOM 3175 O O . LYS A 1 389 ? -6.817 -19.232 -17.490 1.00 92.25 389 LYS A O 1
ATOM 3180 N N . GLY A 1 390 ? -6.339 -19.765 -15.368 1.00 93.31 390 GLY A N 1
ATOM 3181 C CA . GLY A 1 390 ? -5.308 -18.750 -15.189 1.00 93.31 390 GLY A CA 1
ATOM 3182 C C . GLY A 1 390 ? -5.875 -17.339 -15.001 1.00 93.31 390 GLY A C 1
ATOM 3183 O O . GLY A 1 390 ? -7.082 -17.127 -14.863 1.00 93.31 390 GLY A O 1
ATOM 3184 N N . ILE A 1 391 ? -4.966 -16.369 -14.953 1.00 93.44 391 ILE A N 1
ATOM 3185 C CA . ILE A 1 391 ? -5.298 -14.950 -14.841 1.00 93.44 391 ILE A CA 1
ATOM 3186 C C . ILE A 1 391 ? -5.476 -14.372 -16.246 1.00 93.44 391 ILE A C 1
ATOM 3188 O O . ILE A 1 391 ? -4.575 -14.461 -17.078 1.00 93.44 391 ILE A O 1
ATOM 3192 N N . SER A 1 392 ? -6.626 -13.756 -16.499 1.00 92.69 392 SER A N 1
ATOM 3193 C CA . SER A 1 392 ? -6.874 -12.985 -17.709 1.00 92.69 392 SER A CA 1
ATOM 3194 C C . SER A 1 392 ? -6.418 -11.541 -17.522 1.00 92.69 392 SER A C 1
ATOM 3196 O O . SER A 1 392 ? -6.680 -10.898 -16.507 1.00 92.69 392 SER A O 1
ATOM 3198 N N . HIS A 1 393 ? -5.755 -11.016 -18.548 1.00 91.00 393 HIS A N 1
ATOM 3199 C CA . HIS A 1 393 ? -5.310 -9.624 -18.620 1.00 91.00 393 HIS A CA 1
ATOM 3200 C C . HIS A 1 393 ? -6.097 -8.808 -19.646 1.00 91.00 393 HIS A C 1
ATOM 3202 O O . HIS A 1 393 ? -5.734 -7.667 -19.919 1.00 91.00 393 HIS A O 1
ATOM 3208 N N . VAL A 1 394 ? -7.158 -9.391 -20.207 1.00 87.75 394 VAL A N 1
ATOM 3209 C CA . VAL A 1 394 ? -8.041 -8.770 -21.194 1.00 87.75 394 VAL A CA 1
ATOM 3210 C C . VAL A 1 394 ? -9.475 -8.933 -20.703 1.00 87.75 394 VAL A C 1
ATOM 3212 O O . VAL A 1 394 ? -9.890 -10.030 -20.325 1.00 87.75 394 VAL A O 1
ATOM 3215 N N . SER A 1 395 ? -10.221 -7.832 -20.661 1.00 83.69 395 SER A N 1
ATOM 3216 C CA . SER A 1 395 ? -11.640 -7.862 -20.320 1.00 83.69 395 SER A CA 1
ATOM 3217 C C . SER A 1 395 ? -12.454 -8.370 -21.505 1.00 83.69 395 SER A C 1
ATOM 3219 O O . SER A 1 395 ? -12.230 -7.941 -22.636 1.00 83.69 395 SER A O 1
ATOM 3221 N N . SER A 1 396 ? -13.419 -9.249 -21.236 1.00 80.88 396 SER A N 1
ATOM 3222 C CA . SER A 1 396 ? -14.419 -9.678 -22.218 1.00 80.88 396 SER A CA 1
ATOM 3223 C C . SER A 1 396 ? -15.529 -8.645 -22.420 1.00 80.88 396 SER A C 1
ATOM 3225 O O . SER A 1 396 ? -16.181 -8.653 -23.454 1.00 80.88 396 SER A O 1
ATOM 3227 N N . THR A 1 397 ? -15.751 -7.755 -21.448 1.00 77.56 397 THR A N 1
ATOM 3228 C CA . THR A 1 397 ? -16.886 -6.816 -21.446 1.00 77.56 397 THR A CA 1
ATOM 3229 C C . THR A 1 397 ? -16.527 -5.419 -21.934 1.00 77.56 397 THR A C 1
ATOM 3231 O O . THR A 1 397 ? -17.412 -4.634 -22.252 1.00 77.56 397 THR A O 1
ATOM 3234 N N . ARG A 1 398 ? -15.233 -5.077 -21.991 1.00 88.25 398 ARG A N 1
ATOM 3235 C CA . ARG A 1 398 ? -14.776 -3.765 -22.468 1.00 88.25 398 ARG A CA 1
ATOM 3236 C C . ARG A 1 398 ? -13.484 -3.871 -23.258 1.00 88.25 398 ARG A C 1
ATOM 3238 O O . ARG A 1 398 ? -12.602 -4.661 -22.913 1.00 88.25 398 ARG A O 1
ATOM 3245 N N . LYS A 1 399 ? -13.330 -2.995 -24.258 1.00 86.31 399 LYS A N 1
ATOM 3246 C CA . LYS A 1 399 ? -12.061 -2.817 -24.975 1.00 86.31 399 LYS A CA 1
ATOM 3247 C C . LYS A 1 399 ? -10.975 -2.457 -23.964 1.00 86.31 399 LYS A C 1
ATOM 3249 O O . LYS A 1 399 ? -10.955 -1.361 -23.410 1.00 86.31 399 LYS A O 1
ATOM 3254 N N . THR A 1 400 ? -10.096 -3.414 -23.696 1.00 85.00 400 THR A N 1
ATOM 3255 C CA . THR A 1 400 ? -8.968 -3.218 -22.789 1.00 85.00 400 THR A CA 1
ATOM 3256 C C . THR A 1 400 ? -7.844 -2.581 -23.578 1.00 85.00 400 THR A C 1
ATOM 3258 O O . THR A 1 400 ? -7.435 -3.099 -24.618 1.00 85.00 400 THR A O 1
ATOM 3261 N N . SER A 1 401 ? -7.316 -1.463 -23.094 1.00 87.88 401 SER A N 1
ATOM 3262 C CA . SER A 1 401 ? -6.154 -0.877 -23.745 1.00 87.88 401 SER A CA 1
ATOM 3263 C C . SER A 1 401 ? -4.955 -1.828 -23.636 1.00 87.88 401 SER A C 1
ATOM 3265 O O . SER A 1 401 ? -4.749 -2.529 -22.636 1.00 87.88 401 SER A O 1
ATOM 3267 N N . ARG A 1 402 ? -4.086 -1.812 -24.652 1.00 82.81 402 ARG A N 1
ATOM 3268 C CA . ARG A 1 402 ? -2.806 -2.540 -24.610 1.00 82.81 402 ARG A CA 1
ATOM 3269 C C . ARG A 1 402 ? -1.992 -2.184 -23.358 1.00 82.81 402 ARG A C 1
ATOM 3271 O O . ARG A 1 402 ? -1.285 -3.027 -22.812 1.00 82.81 402 ARG A O 1
ATOM 3278 N N . PHE A 1 403 ? -2.107 -0.943 -22.891 1.00 80.62 403 PHE A N 1
ATOM 3279 C CA . PHE A 1 403 ? -1.434 -0.456 -21.692 1.00 80.62 403 PHE A CA 1
ATOM 3280 C C . PHE A 1 403 ? -1.949 -1.118 -20.408 1.00 80.62 403 PHE A C 1
ATOM 3282 O O . PHE A 1 403 ? -1.141 -1.615 -19.624 1.00 80.62 403 PHE A O 1
ATOM 3289 N N . GLU A 1 404 ? -3.267 -1.161 -20.196 1.00 83.81 404 GLU A N 1
ATOM 3290 C CA . GLU A 1 404 ? -3.854 -1.815 -19.018 1.00 83.81 404 GLU A CA 1
ATOM 3291 C C . GLU A 1 404 ? -3.485 -3.301 -18.968 1.00 83.81 404 GLU A C 1
ATOM 3293 O O . GLU A 1 404 ? -3.120 -3.809 -17.908 1.00 83.81 404 GLU A O 1
ATOM 3298 N N . THR A 1 405 ? -3.486 -3.960 -20.131 1.00 86.50 405 THR A N 1
ATOM 3299 C CA . THR A 1 405 ? -3.065 -5.360 -20.281 1.00 86.50 405 THR A CA 1
ATOM 3300 C C . THR A 1 405 ? -1.624 -5.550 -19.801 1.00 86.50 405 THR A C 1
ATOM 3302 O O . THR A 1 405 ? -1.360 -6.364 -18.917 1.00 86.50 405 THR A O 1
ATOM 3305 N N . ILE A 1 406 ? -0.685 -4.749 -20.322 1.00 84.38 406 ILE A N 1
ATOM 3306 C CA . ILE A 1 406 ? 0.736 -4.813 -19.945 1.00 84.38 406 ILE A CA 1
ATOM 3307 C C . ILE A 1 406 ? 0.918 -4.524 -18.450 1.00 84.38 406 ILE A C 1
ATOM 3309 O O . ILE A 1 406 ? 1.653 -5.235 -17.764 1.00 84.38 406 ILE A O 1
ATOM 3313 N N . ARG A 1 407 ? 0.244 -3.499 -17.914 1.00 83.00 407 ARG A N 1
ATOM 3314 C CA . ARG A 1 407 ? 0.338 -3.148 -16.491 1.00 83.00 407 ARG A CA 1
ATOM 3315 C C . ARG A 1 407 ? -0.191 -4.277 -15.606 1.00 83.00 407 ARG A C 1
ATOM 3317 O O . ARG A 1 407 ? 0.447 -4.601 -14.606 1.00 83.00 407 ARG A O 1
ATOM 3324 N N . SER A 1 408 ? -1.305 -4.901 -15.990 1.00 88.75 408 SER A N 1
ATOM 3325 C CA . SER A 1 408 ? -1.855 -6.057 -15.283 1.00 88.75 408 SER A CA 1
ATOM 3326 C C . SER A 1 408 ? -0.905 -7.255 -15.314 1.00 88.75 408 SER A C 1
ATOM 3328 O O . SER A 1 408 ? -0.752 -7.905 -14.284 1.00 88.75 408 SER A O 1
ATOM 3330 N N . GLN A 1 409 ? -0.246 -7.523 -16.445 1.00 89.00 409 GLN A N 1
ATOM 3331 C CA . GLN A 1 409 ? 0.739 -8.604 -16.574 1.00 89.00 409 GLN A CA 1
ATOM 3332 C C . GLN A 1 409 ? 1.958 -8.381 -15.676 1.00 89.00 409 GLN A C 1
ATOM 3334 O O . GLN A 1 409 ? 2.389 -9.295 -14.982 1.00 89.00 409 GLN A O 1
ATOM 3339 N N . ILE A 1 410 ? 2.509 -7.163 -15.652 1.00 84.94 410 ILE A N 1
ATOM 3340 C CA . ILE A 1 410 ? 3.669 -6.828 -14.808 1.00 84.94 410 ILE A CA 1
ATOM 3341 C C . ILE A 1 410 ? 3.320 -6.962 -13.330 1.00 84.94 410 ILE A C 1
ATOM 3343 O O . ILE A 1 410 ? 4.118 -7.491 -12.558 1.00 84.94 410 ILE A O 1
ATOM 3347 N N . HIS A 1 411 ? 2.143 -6.470 -12.943 1.00 88.88 411 HIS A N 1
ATOM 3348 C CA . HIS A 1 411 ? 1.676 -6.556 -11.569 1.00 88.88 411 HIS A CA 1
ATOM 3349 C C . HIS A 1 411 ? 1.487 -8.019 -11.146 1.00 88.88 411 HIS A C 1
ATOM 3351 O O . HIS A 1 411 ? 2.094 -8.444 -10.167 1.00 88.88 411 HIS A O 1
ATOM 3357 N N . ALA A 1 412 ? 0.786 -8.823 -11.953 1.00 92.50 412 ALA A N 1
ATOM 3358 C CA . ALA A 1 412 ? 0.632 -10.256 -11.713 1.00 92.50 412 ALA A CA 1
ATOM 3359 C C . ALA A 1 412 ? 1.980 -10.991 -11.651 1.00 92.50 412 ALA A C 1
ATOM 3361 O O . ALA A 1 412 ? 2.200 -11.803 -10.759 1.00 92.50 412 ALA A O 1
ATOM 3362 N N . ALA A 1 413 ? 2.923 -10.675 -12.544 1.00 88.12 413 ALA A N 1
ATOM 3363 C CA . ALA A 1 413 ? 4.263 -11.259 -12.514 1.00 88.12 413 ALA A CA 1
ATOM 3364 C C . ALA A 1 413 ? 5.029 -10.915 -11.224 1.00 88.12 413 ALA A C 1
ATOM 3366 O O . ALA A 1 413 ? 5.804 -11.737 -10.740 1.00 88.12 413 ALA A O 1
ATOM 3367 N N . GLY A 1 414 ? 4.813 -9.722 -10.660 1.00 87.25 414 GLY A N 1
ATOM 3368 C CA . GLY A 1 414 ? 5.343 -9.338 -9.350 1.00 87.25 414 GLY A CA 1
ATOM 3369 C C . GLY A 1 414 ? 4.696 -10.122 -8.207 1.00 87.25 414 GLY A C 1
ATOM 3370 O O . GLY A 1 414 ? 5.406 -10.666 -7.363 1.00 87.25 414 GLY A O 1
ATOM 3371 N N . VAL A 1 415 ? 3.367 -10.236 -8.223 1.00 91.31 415 VAL A N 1
ATOM 3372 C CA . VAL A 1 415 ? 2.591 -10.947 -7.197 1.00 91.31 415 VAL A CA 1
ATOM 3373 C C . VAL A 1 415 ? 2.908 -12.446 -7.184 1.00 91.31 415 VAL A C 1
ATOM 3375 O O . VAL A 1 415 ? 3.123 -13.010 -6.115 1.00 91.31 415 VAL A O 1
ATOM 3378 N N . TYR A 1 416 ? 3.031 -13.085 -8.351 1.00 91.69 416 TYR A N 1
ATOM 3379 C CA . TYR A 1 416 ? 3.356 -14.512 -8.494 1.00 91.69 416 TYR A CA 1
ATOM 3380 C C . TYR A 1 416 ? 4.858 -14.807 -8.636 1.00 91.69 416 TYR A C 1
ATOM 3382 O O . TYR A 1 416 ? 5.221 -15.924 -9.026 1.00 91.69 416 TYR A O 1
ATOM 3390 N N . ALA A 1 417 ? 5.731 -13.836 -8.350 1.00 85.62 417 ALA A N 1
ATOM 3391 C CA . ALA A 1 417 ? 7.174 -14.003 -8.480 1.00 85.62 417 ALA A CA 1
ATOM 3392 C C . ALA A 1 417 ? 7.675 -15.214 -7.675 1.00 85.62 417 ALA A C 1
ATOM 3394 O O . ALA A 1 417 ? 7.304 -15.403 -6.519 1.00 85.62 417 ALA A O 1
ATOM 3395 N N . ALA A 1 418 ? 8.568 -16.012 -8.269 1.00 81.00 418 ALA A N 1
ATOM 3396 C CA . ALA A 1 418 ? 9.090 -17.238 -7.653 1.00 81.00 418 ALA A CA 1
ATOM 3397 C C . ALA A 1 418 ? 9.862 -16.999 -6.342 1.00 81.00 418 ALA A C 1
ATOM 3399 O O . ALA A 1 418 ? 10.017 -17.916 -5.545 1.00 81.00 418 ALA A O 1
ATOM 3400 N N . SER A 1 419 ? 10.332 -15.770 -6.105 1.00 80.94 419 SER A N 1
ATOM 3401 C CA . SER A 1 419 ? 10.982 -15.376 -4.852 1.00 80.94 419 SER A CA 1
ATOM 3402 C C . SER A 1 419 ? 10.019 -15.285 -3.665 1.00 80.94 419 SER A C 1
ATOM 3404 O O . SER A 1 419 ? 10.476 -15.151 -2.535 1.00 80.94 419 SER A O 1
ATOM 3406 N N . ARG A 1 420 ? 8.701 -15.303 -3.897 1.00 84.50 420 ARG A N 1
ATOM 3407 C CA . ARG A 1 420 ? 7.696 -15.251 -2.832 1.00 84.50 420 ARG A CA 1
ATOM 3408 C C . ARG A 1 420 ? 7.346 -16.667 -2.395 1.00 84.50 420 ARG A C 1
ATOM 3410 O O . ARG A 1 420 ? 6.812 -17.451 -3.175 1.00 84.50 420 ARG A O 1
ATOM 3417 N N . THR A 1 421 ? 7.612 -16.976 -1.133 1.00 91.25 421 THR A N 1
ATOM 3418 C CA . THR A 1 421 ? 7.345 -18.279 -0.507 1.00 91.25 421 THR A CA 1
ATOM 3419 C C . THR A 1 421 ? 5.950 -18.324 0.125 1.00 91.25 421 THR A C 1
ATOM 3421 O O . THR A 1 421 ? 5.809 -18.687 1.287 1.00 91.25 421 THR A O 1
ATOM 3424 N N . ILE A 1 422 ? 4.930 -17.879 -0.615 1.00 95.44 422 ILE A N 1
ATOM 3425 C CA . ILE A 1 422 ? 3.535 -17.837 -0.152 1.00 95.44 422 ILE A CA 1
ATOM 3426 C C . ILE A 1 422 ? 2.767 -19.004 -0.778 1.00 95.44 422 ILE A C 1
ATOM 3428 O O . ILE A 1 422 ? 2.888 -19.261 -1.982 1.00 95.44 422 ILE A O 1
ATOM 3432 N N . ASP A 1 423 ? 1.963 -19.687 0.036 1.00 96.38 423 ASP A N 1
ATOM 3433 C CA . ASP A 1 423 ? 1.153 -20.820 -0.399 1.00 96.38 423 ASP A CA 1
ATOM 3434 C C . ASP A 1 423 ? 0.133 -20.421 -1.462 1.00 96.38 423 ASP A C 1
ATOM 3436 O O . ASP A 1 423 ? -0.424 -19.320 -1.451 1.00 96.38 423 ASP A O 1
ATOM 3440 N N . ARG A 1 424 ? -0.129 -21.349 -2.386 1.00 97.19 424 ARG A N 1
ATOM 3441 C CA . ARG A 1 424 ? -1.055 -21.141 -3.501 1.00 97.19 424 ARG A CA 1
ATOM 3442 C C . ARG A 1 424 ? -2.302 -22.002 -3.348 1.00 97.19 424 ARG A C 1
ATOM 3444 O O . ARG A 1 424 ? -2.225 -23.206 -3.610 1.00 97.19 424 ARG A O 1
ATOM 3451 N N . MET A 1 425 ? -3.436 -21.386 -3.043 1.00 98.19 425 MET A N 1
ATOM 3452 C CA . MET A 1 425 ? -4.705 -22.074 -2.806 1.00 98.19 425 MET A CA 1
ATOM 3453 C C . MET A 1 425 ? -5.652 -21.969 -4.005 1.00 98.19 425 MET A C 1
ATOM 3455 O O . MET A 1 425 ? -5.824 -20.908 -4.605 1.00 98.19 425 MET A O 1
ATOM 3459 N N . ASN A 1 426 ? -6.292 -23.077 -4.369 1.00 96.88 426 ASN A N 1
ATOM 3460 C CA . ASN A 1 426 ? -7.481 -23.050 -5.222 1.00 96.88 426 ASN A CA 1
ATOM 3461 C C . ASN A 1 426 ? -8.723 -22.617 -4.416 1.00 96.88 426 ASN A C 1
ATOM 3463 O O . ASN A 1 426 ? -8.660 -22.475 -3.199 1.00 96.88 426 ASN A O 1
ATOM 3467 N N . VAL A 1 427 ? -9.861 -22.404 -5.083 1.00 96.75 427 VAL A N 1
ATOM 3468 C CA . VAL A 1 427 ? -11.088 -21.901 -4.433 1.00 96.75 427 VAL A CA 1
ATOM 3469 C C . VAL A 1 427 ? -11.567 -22.769 -3.262 1.00 96.75 427 VAL A C 1
ATOM 3471 O O . VAL A 1 427 ? -12.016 -22.235 -2.254 1.00 96.75 427 VAL A O 1
ATOM 3474 N N . ARG A 1 428 ? -11.408 -24.096 -3.345 1.00 96.69 428 ARG A N 1
ATOM 3475 C CA . ARG A 1 428 ? -11.821 -25.035 -2.294 1.00 96.69 428 ARG A CA 1
ATOM 3476 C C . ARG A 1 428 ? -10.888 -24.989 -1.089 1.00 96.69 428 ARG A C 1
ATOM 3478 O O . ARG A 1 428 ? -11.358 -24.957 0.041 1.00 96.69 428 ARG A O 1
ATOM 3485 N N . GLU A 1 429 ? -9.580 -24.992 -1.340 1.00 97.62 429 GLU A N 1
ATOM 3486 C CA . GLU A 1 429 ? -8.552 -24.853 -0.296 1.00 97.62 429 GLU A CA 1
ATOM 3487 C C . GLU A 1 429 ? -8.704 -23.514 0.430 1.00 97.62 429 GLU A C 1
ATOM 3489 O O . GLU A 1 429 ? -8.659 -23.457 1.653 1.00 97.62 429 GLU A O 1
ATOM 3494 N N . PHE A 1 430 ? -8.968 -22.447 -0.323 1.00 98.00 430 PHE A N 1
ATOM 3495 C CA . PHE A 1 430 ? -9.179 -21.119 0.229 1.00 98.00 430 PHE A CA 1
ATOM 3496 C C . PHE A 1 430 ? -10.475 -21.021 1.052 1.00 98.00 430 PHE A C 1
ATOM 3498 O O . PHE A 1 430 ? -10.456 -20.485 2.156 1.00 98.00 430 PHE A O 1
ATOM 3505 N N . ALA A 1 431 ? -11.582 -21.600 0.573 1.00 97.94 431 ALA A N 1
ATOM 3506 C CA . ALA A 1 431 ? -12.827 -21.694 1.338 1.00 97.94 431 ALA A CA 1
ATOM 3507 C C . ALA A 1 431 ? -12.639 -22.461 2.660 1.00 97.94 431 ALA A C 1
ATOM 3509 O O . ALA A 1 431 ? -13.106 -22.011 3.705 1.00 97.94 431 ALA A O 1
ATOM 3510 N N . ALA A 1 432 ? -11.911 -23.585 2.633 1.00 97.62 432 ALA A N 1
ATOM 3511 C CA . ALA A 1 432 ? -11.556 -24.324 3.845 1.00 97.62 432 ALA A CA 1
ATOM 3512 C C . ALA A 1 432 ? -10.694 -23.472 4.789 1.00 97.62 432 ALA A C 1
ATOM 3514 O O . ALA A 1 432 ? -10.989 -23.398 5.978 1.00 97.62 432 ALA A O 1
ATOM 3515 N N . SER A 1 433 ? -9.707 -22.749 4.250 1.00 98.25 433 SER A N 1
ATOM 3516 C CA . SER A 1 433 ? -8.852 -21.848 5.026 1.00 98.25 433 SER A CA 1
ATOM 3517 C C . SER A 1 433 ? -9.642 -20.732 5.719 1.00 98.25 433 SER A C 1
ATOM 3519 O O . SER A 1 433 ? -9.352 -20.443 6.877 1.00 98.25 433 SER A O 1
ATOM 3521 N N . ILE A 1 434 ? -10.671 -20.148 5.087 1.00 98.31 434 ILE A N 1
ATOM 3522 C CA . ILE A 1 434 ? -11.563 -19.156 5.727 1.00 98.31 434 ILE A CA 1
ATOM 3523 C C . ILE A 1 434 ? -12.250 -19.757 6.964 1.00 98.31 434 ILE A C 1
ATOM 3525 O O . ILE A 1 434 ? -12.259 -19.136 8.029 1.00 98.31 434 ILE A O 1
ATOM 3529 N N . VAL A 1 435 ? -12.783 -20.975 6.837 1.00 97.94 435 VAL A N 1
ATOM 3530 C CA . VAL A 1 435 ? -13.476 -21.675 7.931 1.00 97.94 435 VAL A CA 1
ATOM 3531 C C . VAL A 1 435 ? -12.504 -22.052 9.051 1.00 97.94 435 VAL A C 1
ATOM 3533 O O . VAL A 1 435 ? -12.772 -21.775 10.219 1.00 97.94 435 VAL A O 1
ATOM 3536 N N . GLU A 1 436 ? -11.359 -22.645 8.709 1.00 98.25 436 GLU A N 1
ATOM 3537 C CA . GLU A 1 436 ? -10.309 -23.042 9.660 1.00 98.25 436 GLU A CA 1
ATOM 3538 C C . GLU A 1 436 ? -9.727 -21.842 10.412 1.00 98.25 436 GLU A C 1
ATOM 3540 O O . GLU A 1 436 ? -9.428 -21.923 11.603 1.00 98.25 436 GLU A O 1
ATOM 3545 N N . SER A 1 437 ? -9.639 -20.703 9.729 1.00 97.94 437 SER A N 1
ATOM 3546 C CA . SER A 1 437 ? -9.232 -19.422 10.298 1.00 97.94 437 SER A CA 1
ATOM 3547 C C . SER A 1 437 ? -10.235 -18.847 11.294 1.00 97.94 437 SER A C 1
ATOM 3549 O O . SER A 1 437 ? -9.927 -17.876 11.975 1.00 97.94 437 SER A O 1
ATOM 3551 N N . GLY A 1 438 ? -11.446 -19.402 11.383 1.00 98.00 438 GLY A N 1
ATOM 3552 C CA . GLY A 1 438 ? -12.482 -18.920 12.286 1.00 98.00 438 GLY A CA 1
ATOM 3553 C C . GLY A 1 438 ? -13.143 -17.616 11.841 1.00 98.00 438 GLY A C 1
ATOM 3554 O O . GLY A 1 438 ? -13.806 -16.989 12.669 1.00 98.00 438 GLY A O 1
ATOM 3555 N N . ILE A 1 439 ? -12.999 -17.217 10.573 1.00 98.38 439 ILE A N 1
ATOM 3556 C CA . ILE A 1 439 ? -13.797 -16.136 9.984 1.00 98.38 439 ILE A CA 1
ATOM 3557 C C . ILE A 1 439 ? -15.231 -16.650 9.828 1.00 98.38 439 ILE A C 1
ATOM 3559 O O . ILE A 1 439 ? -15.457 -17.774 9.384 1.00 98.38 439 ILE A O 1
ATOM 3563 N N . THR A 1 440 ? -16.206 -15.839 10.231 1.00 97.81 440 THR A N 1
ATOM 3564 C CA . THR A 1 440 ? -17.634 -16.193 10.199 1.00 97.81 440 THR A CA 1
ATOM 3565 C C . THR A 1 440 ? -18.450 -15.043 9.619 1.00 97.81 440 THR A C 1
ATOM 3567 O O . THR A 1 440 ? -17.927 -13.935 9.536 1.00 97.81 440 THR A O 1
ATOM 3570 N N . PRO A 1 441 ? -19.742 -15.231 9.301 1.00 97.62 441 PRO A N 1
ATOM 3571 C CA . PRO A 1 441 ? -20.601 -14.124 8.886 1.00 97.62 441 PRO A CA 1
ATOM 3572 C C . PRO A 1 441 ? -20.702 -12.958 9.894 1.00 97.62 441 PRO A C 1
ATOM 3574 O O . PRO A 1 441 ? -20.986 -11.838 9.485 1.00 97.62 441 PRO A O 1
ATOM 3577 N N . ASP A 1 442 ? -20.436 -13.172 11.191 1.00 98.06 442 ASP A N 1
ATOM 3578 C CA . ASP A 1 442 ? -20.413 -12.101 12.211 1.00 98.06 442 ASP A CA 1
ATOM 3579 C C . ASP A 1 442 ? -19.036 -11.414 12.349 1.00 98.06 442 ASP A C 1
ATOM 3581 O O . ASP A 1 442 ? -18.893 -10.443 13.093 1.00 98.06 442 ASP A O 1
ATOM 3585 N N . THR A 1 443 ? -18.005 -11.883 11.638 1.00 98.62 443 THR A N 1
ATOM 3586 C CA . THR A 1 443 ? -16.695 -11.218 11.627 1.00 98.62 443 THR A CA 1
ATOM 3587 C C . THR A 1 443 ? -16.826 -9.819 11.023 1.00 98.62 443 THR A C 1
ATOM 3589 O O . THR A 1 443 ? -17.454 -9.634 9.985 1.00 98.62 443 THR A O 1
ATOM 3592 N N . MET A 1 444 ? -16.193 -8.828 11.642 1.00 98.62 444 MET A N 1
ATOM 3593 C CA . MET A 1 444 ? -16.066 -7.483 11.092 1.00 98.62 444 MET A CA 1
ATOM 3594 C C . MET A 1 444 ? -14.743 -7.342 10.338 1.00 98.62 444 MET A C 1
ATOM 3596 O O . MET A 1 444 ? -13.683 -7.724 10.839 1.00 98.62 444 MET A O 1
ATOM 3600 N N . ILE A 1 445 ? -14.808 -6.783 9.133 1.00 98.69 445 ILE A N 1
ATOM 3601 C CA . ILE A 1 445 ? -13.667 -6.616 8.233 1.00 98.69 445 ILE A CA 1
ATOM 3602 C C . ILE A 1 445 ? -13.368 -5.130 8.072 1.00 98.69 445 ILE A C 1
ATOM 3604 O O . ILE A 1 445 ? -14.252 -4.344 7.748 1.00 98.69 445 ILE A O 1
ATOM 3608 N N . LEU A 1 446 ? -12.111 -4.745 8.252 1.00 98.69 446 LEU A N 1
ATOM 3609 C CA . LEU A 1 446 ? -11.618 -3.398 7.994 1.00 98.69 446 LEU A CA 1
ATOM 3610 C C . LEU A 1 446 ? -10.801 -3.397 6.697 1.00 98.69 446 LEU A C 1
ATOM 3612 O O . LEU A 1 446 ? -9.884 -4.205 6.562 1.00 98.69 446 LEU A O 1
ATOM 3616 N N . VAL A 1 447 ? -11.100 -2.484 5.770 1.00 98.44 447 VAL A N 1
ATOM 3617 C CA . VAL A 1 447 ? -10.394 -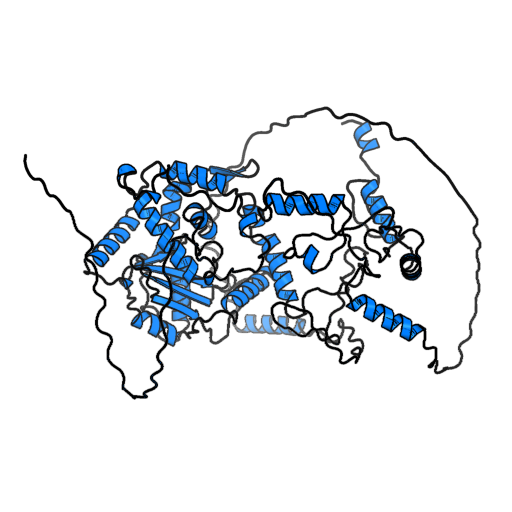2.376 4.476 1.00 98.44 447 VAL A CA 1
ATOM 3618 C C . VAL A 1 447 ? -9.897 -0.954 4.232 1.00 98.44 447 VAL A C 1
ATOM 3620 O O . VAL A 1 447 ? -10.621 0.018 4.489 1.00 98.44 447 VAL A O 1
ATOM 3623 N N . TRP A 1 448 ? -8.678 -0.797 3.704 1.00 98.19 448 TRP A N 1
ATOM 3624 C CA . TRP A 1 448 ? -8.153 0.515 3.304 1.00 98.19 448 TRP A CA 1
ATOM 3625 C C . TRP A 1 448 ? -8.680 0.938 1.928 1.00 98.19 448 TRP A C 1
ATOM 3627 O O . TRP A 1 448 ? -7.959 1.064 0.941 1.00 98.19 448 TRP A O 1
ATOM 3637 N N . HIS A 1 449 ? -9.984 1.184 1.859 1.00 96.62 449 HIS A N 1
ATOM 3638 C CA . HIS A 1 449 ? -10.652 1.596 0.633 1.00 96.62 449 HIS A CA 1
ATOM 3639 C C . HIS A 1 449 ? -11.815 2.555 0.941 1.00 96.62 449 HIS A C 1
ATOM 3641 O O . HIS A 1 449 ? -12.171 2.788 2.098 1.00 96.62 449 HIS A O 1
ATOM 3647 N N . TRP A 1 450 ? -12.411 3.145 -0.099 1.00 95.62 450 TRP A N 1
ATOM 3648 C CA . TRP A 1 450 ? -13.637 3.956 0.007 1.00 95.62 450 TRP A CA 1
ATOM 3649 C C . TRP A 1 450 ? -14.917 3.115 0.122 1.00 95.62 450 TRP A C 1
ATOM 3651 O O . TRP A 1 450 ? -15.964 3.623 0.514 1.00 95.62 450 TRP A O 1
ATOM 3661 N N . TYR A 1 451 ? -14.819 1.833 -0.213 1.00 96.50 451 TYR A N 1
ATOM 3662 C CA . TYR A 1 451 ? -15.912 0.869 -0.359 1.00 96.50 451 TYR A CA 1
ATOM 3663 C C . TYR A 1 451 ? -15.415 -0.518 0.066 1.00 96.50 451 TYR A C 1
ATOM 3665 O O . TYR A 1 451 ? -14.232 -0.683 0.336 1.00 96.50 451 TYR A O 1
ATOM 3673 N N . ASP A 1 452 ? -16.277 -1.521 0.039 1.00 96.88 452 ASP A N 1
ATOM 3674 C CA . ASP A 1 452 ? -16.019 -2.929 0.367 1.00 96.88 452 ASP A CA 1
ATOM 3675 C C . ASP A 1 452 ? -15.342 -3.720 -0.774 1.00 96.88 452 ASP A C 1
ATOM 3677 O O . ASP A 1 452 ? -15.619 -4.902 -0.987 1.00 96.88 452 ASP A O 1
ATOM 3681 N N . ARG A 1 453 ? -14.465 -3.069 -1.552 1.00 96.44 453 ARG A N 1
ATOM 3682 C CA . ARG A 1 453 ? -13.960 -3.622 -2.818 1.00 96.44 453 ARG A CA 1
ATOM 3683 C C . ARG A 1 453 ? -13.232 -4.951 -2.627 1.00 96.44 453 ARG A C 1
ATOM 3685 O O . ARG A 1 453 ? -13.499 -5.877 -3.385 1.00 96.44 453 ARG A O 1
ATOM 3692 N N . ASP A 1 454 ? -12.358 -5.048 -1.633 1.00 98.00 454 ASP A N 1
ATOM 3693 C CA . ASP A 1 454 ? -11.598 -6.268 -1.342 1.00 98.00 454 ASP A CA 1
ATOM 3694 C C . ASP A 1 454 ? -12.517 -7.445 -0.996 1.00 98.00 454 ASP A C 1
ATOM 3696 O O . ASP A 1 454 ? -12.392 -8.525 -1.571 1.00 98.00 454 ASP A O 1
ATOM 3700 N N . LEU A 1 455 ? -13.521 -7.219 -0.143 1.00 98.19 455 LEU A N 1
ATOM 3701 C CA . LEU A 1 455 ? -14.516 -8.236 0.206 1.00 98.19 455 LEU A CA 1
ATOM 3702 C C . LEU A 1 455 ? -15.304 -8.711 -1.026 1.00 98.19 455 LEU A C 1
ATOM 3704 O O . LEU A 1 455 ? -15.493 -9.912 -1.229 1.00 98.19 455 LEU A O 1
ATOM 3708 N N . GLU A 1 456 ? -15.744 -7.779 -1.871 1.00 97.75 456 GLU A N 1
ATOM 3709 C CA . GLU A 1 456 ? -16.469 -8.076 -3.109 1.00 97.75 456 GLU A CA 1
ATOM 3710 C C . GLU A 1 456 ? -15.630 -8.926 -4.082 1.00 97.75 456 GLU A C 1
ATOM 3712 O O . GLU A 1 456 ? -16.142 -9.870 -4.687 1.00 97.75 456 GLU A O 1
ATOM 3717 N N . LEU A 1 457 ? -14.330 -8.639 -4.215 1.00 97.62 457 LEU A N 1
ATOM 3718 C CA . LEU A 1 457 ? -13.418 -9.416 -5.063 1.00 97.62 457 LEU A CA 1
ATOM 3719 C C . LEU A 1 457 ? -13.297 -10.868 -4.588 1.00 97.62 457 LEU A C 1
ATOM 3721 O O . LEU A 1 457 ? -13.344 -11.793 -5.404 1.00 97.62 457 LEU A O 1
ATOM 3725 N N . ILE A 1 458 ? -13.189 -11.077 -3.276 1.00 98.06 458 ILE A N 1
ATOM 3726 C CA . ILE A 1 458 ? -13.093 -12.420 -2.698 1.00 98.06 458 ILE A CA 1
ATOM 3727 C C . ILE A 1 458 ? -14.410 -13.180 -2.873 1.00 98.06 458 ILE A C 1
ATOM 3729 O O . ILE A 1 458 ? -14.395 -14.345 -3.269 1.00 98.06 458 ILE A O 1
ATOM 3733 N N . ARG A 1 459 ? -15.557 -12.527 -2.660 1.00 97.25 459 ARG A N 1
ATOM 3734 C CA . ARG A 1 459 ? -16.872 -13.138 -2.907 1.00 97.25 459 ARG A CA 1
ATOM 3735 C C . ARG A 1 459 ? -17.034 -13.615 -4.340 1.00 97.25 459 ARG A C 1
ATOM 3737 O O . ARG A 1 459 ? -17.466 -14.742 -4.552 1.00 97.25 459 ARG A O 1
ATOM 3744 N N . ARG A 1 460 ? -16.634 -12.805 -5.324 1.00 95.94 460 ARG A N 1
ATOM 3745 C CA . ARG A 1 460 ? -16.661 -13.207 -6.741 1.00 95.94 460 ARG A CA 1
ATOM 3746 C C . ARG A 1 460 ? -15.773 -14.412 -7.011 1.00 95.94 460 ARG A C 1
ATOM 3748 O O . ARG A 1 460 ? -16.139 -15.278 -7.801 1.00 95.94 460 ARG A O 1
ATOM 3755 N N . TYR A 1 461 ? -14.615 -14.483 -6.359 1.00 96.62 461 TYR A N 1
ATOM 3756 C CA . TYR A 1 461 ? -13.743 -15.646 -6.466 1.00 96.62 461 TYR A CA 1
ATOM 3757 C C . TYR A 1 461 ? -14.382 -16.903 -5.868 1.00 96.62 461 TYR A C 1
ATOM 3759 O O . TYR A 1 461 ? -14.363 -17.946 -6.518 1.00 96.62 461 TYR A O 1
ATOM 3767 N N . LEU A 1 462 ? -15.012 -16.809 -4.695 1.00 96.81 462 LEU A N 1
ATOM 3768 C CA . LEU A 1 462 ? -15.740 -17.926 -4.084 1.00 96.81 462 LEU A CA 1
ATOM 3769 C C . LEU A 1 462 ? -16.938 -18.370 -4.938 1.00 96.81 462 LEU A C 1
ATOM 3771 O O . LEU A 1 462 ? -17.062 -19.558 -5.225 1.00 96.81 462 LEU A O 1
ATOM 3775 N N . ALA A 1 463 ? -17.734 -17.423 -5.438 1.00 94.75 463 ALA A N 1
ATOM 3776 C CA . ALA A 1 463 ? -18.877 -17.671 -6.323 1.00 94.75 463 ALA A CA 1
ATOM 3777 C C . ALA A 1 463 ? -18.480 -18.244 -7.697 1.00 94.75 463 ALA A C 1
ATOM 3779 O O . ALA A 1 463 ? -19.315 -18.772 -8.426 1.00 94.75 463 ALA A O 1
ATOM 3780 N N . SER A 1 464 ? -17.198 -18.161 -8.081 1.00 92.75 464 SER A N 1
ATOM 3781 C CA . SER A 1 464 ? -16.705 -18.817 -9.299 1.00 92.75 464 SER A CA 1
ATOM 3782 C C . SER A 1 464 ? -16.666 -20.346 -9.174 1.00 92.75 464 SER A C 1
ATOM 3784 O O . SER A 1 464 ? -16.610 -21.056 -10.185 1.00 92.75 464 SER A O 1
ATOM 3786 N N . ALA A 1 465 ? -16.709 -20.875 -7.946 1.00 89.56 465 ALA A N 1
ATOM 3787 C CA . ALA A 1 465 ? -16.937 -22.289 -7.724 1.00 89.56 465 ALA A CA 1
ATOM 3788 C C . ALA A 1 465 ? -18.403 -22.626 -8.016 1.00 89.56 465 ALA A C 1
ATOM 3790 O O . ALA A 1 465 ? -19.312 -21.914 -7.621 1.00 89.56 465 ALA A O 1
ATOM 3791 N N . LYS A 1 466 ? -18.663 -23.799 -8.601 1.00 79.69 466 LYS A N 1
ATOM 3792 C CA . LYS A 1 466 ? -20.032 -24.352 -8.687 1.00 79.69 466 LYS A CA 1
ATOM 3793 C C . LYS A 1 466 ? -20.617 -24.748 -7.315 1.00 79.69 466 LYS A C 1
ATOM 3795 O O . LYS A 1 466 ? -21.658 -25.391 -7.261 1.00 79.69 466 LYS A O 1
ATOM 3800 N N . GLN A 1 467 ? -19.890 -24.494 -6.230 1.00 68.94 467 GLN A N 1
ATOM 3801 C CA . GLN A 1 467 ? -20.177 -24.946 -4.872 1.00 68.94 467 GLN A CA 1
ATOM 3802 C C . GLN A 1 467 ? -20.527 -23.724 -4.027 1.00 68.94 467 GLN A C 1
ATOM 3804 O O . GLN A 1 467 ? -19.837 -22.716 -4.129 1.00 68.94 467 GLN A O 1
ATOM 3809 N N . GLY A 1 468 ? -21.588 -23.845 -3.223 1.00 86.00 468 GLY A N 1
ATOM 3810 C CA . GLY A 1 468 ? -22.221 -22.737 -2.510 1.00 86.00 468 GLY A CA 1
ATOM 3811 C C . GLY A 1 468 ? -21.375 -22.148 -1.377 1.00 86.00 468 GLY A C 1
ATOM 3812 O O . GLY A 1 468 ? -21.600 -22.452 -0.207 1.00 86.00 468 GLY A O 1
ATOM 3813 N N . TYR A 1 469 ? -20.355 -21.367 -1.728 1.00 94.25 469 TYR A N 1
ATOM 3814 C CA . TYR A 1 469 ? -19.435 -20.698 -0.802 1.00 94.25 469 TYR A CA 1
ATOM 3815 C C . TYR A 1 469 ? -19.780 -19.219 -0.571 1.00 94.25 469 TYR A C 1
ATOM 3817 O O . TYR A 1 469 ? -18.996 -18.497 0.046 1.00 94.25 469 TYR A O 1
ATOM 3825 N N . GLU A 1 470 ? -20.925 -18.751 -1.069 1.00 88.81 470 GLU A N 1
ATOM 3826 C CA . GLU A 1 470 ? -21.325 -17.341 -1.049 1.00 88.81 470 GLU A CA 1
ATOM 3827 C C . GLU A 1 470 ? -21.521 -16.809 0.379 1.00 88.81 470 GLU A C 1
ATOM 3829 O O . GLU A 1 470 ? -21.205 -15.650 0.658 1.00 88.81 470 GLU A O 1
ATOM 3834 N N . ASP A 1 471 ? -21.945 -17.685 1.294 1.00 93.44 471 ASP A N 1
ATOM 3835 C CA . ASP A 1 471 ? -22.293 -17.345 2.677 1.00 93.44 471 ASP A CA 1
ATOM 3836 C C . ASP A 1 471 ? -21.129 -17.509 3.672 1.00 93.44 471 ASP A C 1
ATOM 3838 O O . ASP A 1 471 ? -21.317 -17.380 4.881 1.00 93.44 471 ASP A O 1
ATOM 3842 N N . LEU A 1 472 ? -19.909 -17.809 3.202 1.00 96.12 472 LEU A N 1
ATOM 3843 C CA . LEU A 1 472 ? -18.750 -17.980 4.093 1.00 96.12 472 LEU A CA 1
ATOM 3844 C C . LEU A 1 472 ? -18.230 -16.658 4.670 1.00 96.12 472 LEU A C 1
ATOM 3846 O O . LEU A 1 472 ? -17.642 -16.645 5.752 1.00 96.12 472 LEU A O 1
ATOM 3850 N N . LEU A 1 473 ? -18.398 -15.558 3.936 1.00 97.62 473 LEU A N 1
ATOM 3851 C CA . LEU A 1 473 ? -17.836 -14.258 4.292 1.00 97.62 473 LEU A CA 1
ATOM 3852 C C . LEU A 1 473 ? -18.887 -13.324 4.910 1.00 97.62 473 LEU A C 1
ATOM 3854 O O . LEU A 1 473 ? -20.052 -13.370 4.510 1.00 97.62 473 LEU A O 1
ATOM 3858 N N . PRO A 1 474 ? -18.472 -12.413 5.811 1.00 97.75 474 PRO A N 1
ATOM 3859 C CA . PRO A 1 474 ? -19.345 -11.404 6.406 1.00 97.75 474 PRO A CA 1
ATOM 3860 C C . PRO A 1 474 ? -20.157 -10.604 5.394 1.00 97.75 474 PRO A C 1
ATOM 3862 O O . PRO A 1 474 ? -19.619 -10.284 4.331 1.00 97.75 474 PRO A O 1
ATOM 3865 N N . PRO A 1 475 ? -21.408 -10.216 5.711 1.00 97.62 475 PRO A N 1
ATOM 3866 C CA . PRO A 1 475 ? -22.248 -9.358 4.875 1.00 97.62 475 PRO A CA 1
ATOM 3867 C C . PRO A 1 475 ? -21.587 -7.976 4.664 1.00 97.62 475 PRO A C 1
ATOM 3869 O O . PRO A 1 475 ? -20.630 -7.627 5.358 1.00 97.62 475 PRO A O 1
ATOM 3872 N N . LYS A 1 476 ? -22.029 -7.198 3.663 1.00 97.56 476 LYS A N 1
ATOM 3873 C CA . LYS A 1 476 ? -21.360 -5.926 3.293 1.00 97.56 476 LYS A CA 1
ATOM 3874 C C . LYS A 1 476 ? -21.344 -4.923 4.445 1.00 97.56 476 LYS A C 1
ATOM 3876 O O . LYS A 1 476 ? -20.390 -4.172 4.604 1.00 97.56 476 LYS A O 1
ATOM 3881 N N . GLU A 1 477 ? -22.376 -4.967 5.272 1.00 97.06 477 GLU A N 1
ATOM 3882 C CA . GLU A 1 477 ? -22.587 -4.136 6.453 1.00 97.06 477 GLU A CA 1
ATOM 3883 C C . GLU A 1 477 ? -21.505 -4.367 7.518 1.00 97.06 477 GLU A C 1
ATOM 3885 O O . GLU A 1 477 ? -21.190 -3.458 8.284 1.00 97.06 477 GLU A O 1
ATOM 3890 N N . ASN A 1 478 ? -20.883 -5.551 7.521 1.00 98.00 478 ASN A N 1
ATOM 3891 C CA . ASN A 1 478 ? -19.768 -5.891 8.402 1.00 98.00 478 ASN A CA 1
ATOM 3892 C C . ASN A 1 478 ? -18.398 -5.525 7.800 1.00 98.00 478 ASN A C 1
ATOM 3894 O O . ASN A 1 478 ? -17.370 -5.778 8.429 1.00 98.00 478 ASN A O 1
ATOM 3898 N N . CYS A 1 479 ? -18.353 -4.934 6.601 1.00 98.19 479 CYS A N 1
ATOM 3899 C CA . CYS A 1 479 ? -17.132 -4.445 5.972 1.00 98.19 479 CYS A CA 1
ATOM 3900 C C . CYS A 1 479 ? -17.035 -2.924 6.102 1.00 98.19 479 CYS A C 1
ATOM 3902 O O . CYS A 1 479 ? -17.798 -2.175 5.495 1.00 98.19 479 CYS A O 1
ATOM 3904 N N . ILE A 1 480 ? -16.056 -2.452 6.867 1.00 97.94 480 ILE A N 1
ATOM 3905 C CA . ILE A 1 480 ? -15.892 -1.046 7.218 1.00 97.94 480 ILE A CA 1
ATOM 3906 C C . ILE A 1 480 ? -14.782 -0.409 6.359 1.00 97.94 480 ILE A C 1
ATOM 3908 O O . ILE A 1 480 ? -13.597 -0.676 6.586 1.00 97.94 480 ILE A O 1
ATOM 3912 N N . PRO A 1 481 ? -15.126 0.455 5.381 1.00 97.62 481 PRO A N 1
ATOM 3913 C CA . PRO A 1 481 ? -14.147 1.174 4.569 1.00 97.62 481 PRO A CA 1
ATOM 3914 C C . PRO A 1 481 ? -13.500 2.321 5.353 1.00 97.62 481 PRO A C 1
ATOM 3916 O O . PRO A 1 481 ? -14.148 3.313 5.702 1.00 97.62 481 PRO A O 1
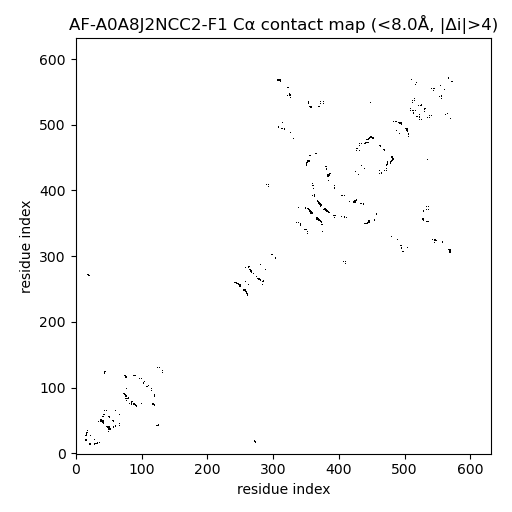ATOM 3919 N N . LEU A 1 482 ? -12.197 2.206 5.602 1.00 97.69 482 LEU A N 1
ATOM 3920 C CA . LEU A 1 482 ? -11.476 3.067 6.541 1.00 97.69 482 LEU A CA 1
ATOM 3921 C C . LEU A 1 482 ? -11.176 4.471 6.004 1.00 97.69 482 LEU A C 1
ATOM 3923 O O . LEU A 1 482 ? -11.108 5.421 6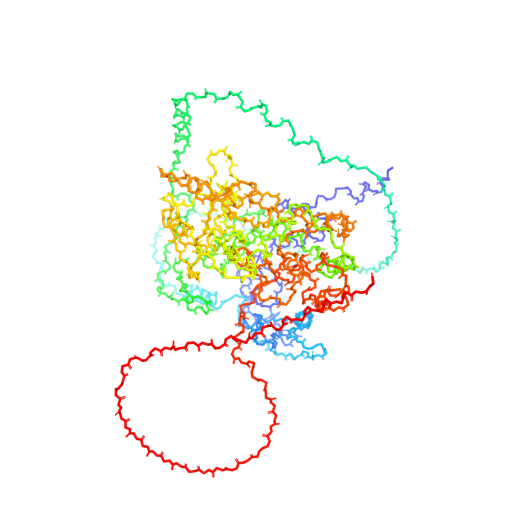.787 1.00 97.69 482 LEU A O 1
ATOM 3927 N N . ILE A 1 483 ? -11.040 4.648 4.681 1.00 96.81 483 ILE A N 1
ATOM 3928 C CA . ILE A 1 483 ? -10.650 5.948 4.099 1.00 96.81 483 ILE A CA 1
ATOM 3929 C C . ILE A 1 483 ? -11.656 7.050 4.468 1.00 96.81 483 ILE A C 1
ATOM 3931 O O . ILE A 1 483 ? -11.266 8.203 4.664 1.00 96.81 483 ILE A O 1
ATOM 3935 N N . LYS A 1 484 ? -12.937 6.702 4.651 1.00 95.19 484 LYS A N 1
ATOM 3936 C CA . LYS A 1 484 ? -13.989 7.652 5.045 1.00 95.19 484 LYS A CA 1
ATOM 3937 C C . LYS A 1 484 ? -13.682 8.346 6.377 1.00 95.19 484 LYS A C 1
ATOM 3939 O O . LYS A 1 484 ? -13.922 9.547 6.502 1.00 95.19 484 LYS A O 1
ATOM 3944 N N . PHE A 1 485 ? -13.106 7.626 7.341 1.00 94.94 485 PHE A N 1
ATOM 3945 C CA . PHE A 1 485 ? -12.782 8.169 8.664 1.00 94.94 485 PHE A CA 1
ATOM 3946 C C . PHE A 1 485 ? -11.621 9.161 8.602 1.00 94.94 485 PHE A C 1
ATOM 3948 O O . PHE A 1 485 ? -11.679 10.239 9.191 1.00 94.94 485 PHE A O 1
ATOM 3955 N N . PHE A 1 486 ? -10.598 8.846 7.809 1.00 95.81 486 PHE A N 1
ATOM 3956 C CA . PHE A 1 486 ? -9.473 9.750 7.587 1.00 95.81 486 PHE A CA 1
ATOM 3957 C C . PHE A 1 486 ? -9.873 10.958 6.745 1.00 95.81 486 PHE A C 1
ATOM 3959 O O . PHE A 1 486 ? -9.401 12.063 6.997 1.00 95.81 486 PHE A O 1
ATOM 3966 N N . ASN A 1 487 ? -10.780 10.790 5.782 1.00 95.00 487 ASN A N 1
ATOM 3967 C CA . ASN A 1 487 ? -11.250 11.885 4.945 1.00 95.00 487 ASN A CA 1
ATOM 3968 C C . ASN A 1 487 ? -12.014 12.955 5.731 1.00 95.00 487 ASN A C 1
ATOM 3970 O O . ASN A 1 487 ? -11.849 14.139 5.442 1.00 95.00 487 ASN A O 1
ATOM 3974 N N . ALA A 1 488 ? -12.780 12.574 6.757 1.00 92.50 488 ALA A N 1
ATOM 3975 C CA . ALA A 1 488 ? -13.450 13.541 7.627 1.00 92.50 488 ALA A CA 1
ATOM 3976 C C . ALA A 1 488 ? -12.451 14.519 8.280 1.00 92.50 488 ALA A C 1
ATOM 3978 O O . ALA A 1 488 ? -12.719 15.719 8.389 1.00 92.50 488 ALA A O 1
ATOM 3979 N N . THR A 1 489 ? -11.259 14.031 8.638 1.00 91.94 489 THR A N 1
ATOM 3980 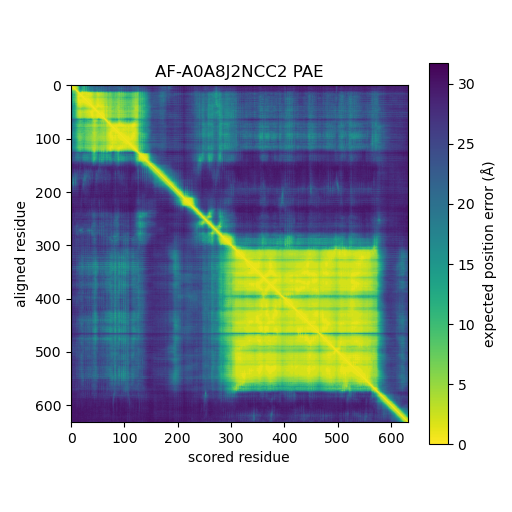C CA . THR A 1 489 ? -10.261 14.820 9.372 1.00 91.94 489 THR A CA 1
ATOM 3981 C C . THR A 1 489 ? -9.155 15.412 8.497 1.00 91.94 489 THR A C 1
ATOM 3983 O O . THR A 1 489 ? -8.705 16.525 8.750 1.00 91.94 489 THR A O 1
ATOM 3986 N N . LEU A 1 490 ? -8.708 14.705 7.463 1.00 93.62 490 LEU A N 1
ATOM 3987 C CA . LEU A 1 490 ? -7.611 15.131 6.588 1.00 93.62 490 LEU A CA 1
ATOM 3988 C C . LEU A 1 490 ? -8.094 15.582 5.204 1.00 93.62 490 LEU A C 1
ATOM 3990 O O . LEU A 1 490 ? -7.434 16.388 4.557 1.00 93.62 490 LEU A O 1
ATOM 3994 N N . GLY A 1 491 ? -9.254 15.117 4.738 1.00 84.56 491 GLY A N 1
ATOM 3995 C CA . GLY A 1 491 ? -9.734 15.352 3.369 1.00 84.56 491 GLY A CA 1
ATOM 3996 C C . GLY A 1 491 ? -10.086 16.807 3.049 1.00 84.56 491 GLY A C 1
ATOM 3997 O O . GLY A 1 491 ? -10.033 17.230 1.887 1.00 84.56 491 GLY A O 1
ATOM 3998 N N . HIS A 1 492 ? -10.400 17.600 4.076 1.00 89.81 492 HIS A N 1
ATOM 3999 C CA . HIS A 1 492 ? -10.610 19.043 3.940 1.00 89.81 492 HIS A CA 1
ATOM 4000 C C . HIS A 1 492 ? -9.295 19.825 3.837 1.00 89.81 492 HIS A C 1
ATOM 4002 O O . HIS A 1 492 ? -9.300 20.962 3.368 1.00 89.81 492 HIS A O 1
ATOM 4008 N N . ILE A 1 493 ? -8.163 19.232 4.228 1.00 92.62 493 ILE A N 1
ATOM 4009 C CA . ILE A 1 493 ? -6.867 19.896 4.141 1.00 92.62 493 ILE A CA 1
ATOM 4010 C C . ILE A 1 493 ? -6.495 20.039 2.665 1.00 92.62 493 ILE A C 1
ATOM 4012 O O . ILE A 1 493 ? -6.437 19.066 1.904 1.00 92.62 493 ILE A O 1
ATOM 4016 N N . ARG A 1 494 ? -6.258 21.287 2.261 1.00 93.31 494 ARG A N 1
ATOM 4017 C CA . ARG A 1 494 ? -5.759 21.646 0.937 1.00 93.31 494 ARG A CA 1
ATOM 4018 C C . ARG A 1 494 ? -4.266 21.929 1.039 1.00 93.31 494 ARG A C 1
ATOM 4020 O O . ARG A 1 494 ? -3.859 22.845 1.744 1.00 93.31 494 ARG A O 1
ATOM 4027 N N . ILE A 1 495 ? -3.472 21.134 0.338 1.00 91.38 495 ILE A N 1
ATOM 4028 C CA . ILE A 1 495 ? -2.016 21.258 0.272 1.00 91.38 495 ILE A CA 1
ATOM 4029 C C . ILE A 1 495 ? -1.620 21.901 -1.052 1.00 91.38 495 ILE A C 1
ATOM 4031 O O . ILE A 1 495 ? -2.186 21.577 -2.096 1.00 91.38 495 ILE A O 1
ATOM 4035 N N . GLN A 1 496 ? -0.682 22.844 -1.006 1.00 89.56 496 GLN A N 1
ATOM 4036 C CA . GLN A 1 496 ? -0.199 23.527 -2.200 1.00 89.56 496 GLN A CA 1
ATOM 4037 C C . GLN A 1 496 ? 0.924 22.713 -2.839 1.00 89.56 496 GLN A C 1
ATOM 4039 O O . GLN A 1 496 ? 1.909 22.382 -2.182 1.00 89.56 496 GLN A O 1
ATOM 4044 N N . VAL A 1 497 ? 0.742 22.373 -4.109 1.00 84.19 497 VAL A N 1
ATOM 4045 C CA . VAL A 1 497 ? 1.643 21.540 -4.905 1.00 84.19 497 VAL A CA 1
ATOM 4046 C C . VAL A 1 497 ? 1.727 22.167 -6.289 1.00 84.19 497 VAL A C 1
ATOM 4048 O O . VAL A 1 497 ? 0.708 22.259 -6.975 1.00 84.19 497 VAL A O 1
ATOM 4051 N N . ASP A 1 498 ? 2.906 22.671 -6.655 1.00 84.50 498 ASP A N 1
ATOM 4052 C CA . ASP A 1 498 ? 3.156 23.421 -7.898 1.00 84.50 498 ASP A CA 1
ATOM 4053 C C . ASP A 1 498 ? 2.146 24.551 -8.136 1.00 84.50 498 ASP A C 1
ATOM 4055 O O . ASP A 1 498 ? 1.497 24.649 -9.177 1.00 84.50 498 ASP A O 1
ATOM 4059 N N . GLY A 1 499 ? 1.918 25.362 -7.100 1.00 87.00 499 GLY A N 1
ATOM 4060 C CA . GLY A 1 499 ? 0.951 26.461 -7.136 1.00 87.00 499 GLY A CA 1
ATOM 4061 C C . GLY A 1 499 ? -0.521 26.032 -7.061 1.00 87.00 499 GLY A C 1
ATOM 4062 O O . GLY A 1 499 ? -1.374 26.875 -6.804 1.00 87.00 499 GLY A O 1
ATOM 4063 N N . LYS A 1 500 ? -0.844 24.738 -7.190 1.00 89.19 500 LYS A N 1
ATOM 4064 C CA . LYS A 1 500 ? -2.223 24.226 -7.173 1.00 89.19 500 LYS A CA 1
ATOM 4065 C C . LYS A 1 500 ? -2.605 23.672 -5.804 1.00 89.19 500 LYS A C 1
ATOM 4067 O O . LYS A 1 500 ? -1.847 22.931 -5.182 1.00 89.19 500 LYS A O 1
ATOM 4072 N N . LYS A 1 501 ? -3.818 23.980 -5.339 1.00 91.94 501 LYS A N 1
ATOM 4073 C CA . LYS A 1 501 ? -4.388 23.396 -4.115 1.00 91.94 501 LYS A CA 1
ATOM 4074 C C . LYS A 1 501 ? -4.921 21.993 -4.417 1.00 91.94 501 LYS A C 1
ATOM 4076 O O . LYS A 1 501 ? -5.858 21.841 -5.193 1.00 91.94 501 LYS A O 1
ATOM 4081 N N . ARG A 1 502 ? -4.358 20.963 -3.787 1.00 91.19 502 ARG A N 1
ATOM 4082 C CA . ARG A 1 502 ? -4.816 19.566 -3.887 1.00 91.19 502 ARG A CA 1
ATOM 4083 C C . ARG A 1 502 ? -5.341 19.072 -2.542 1.00 91.19 502 ARG A C 1
ATOM 4085 O O . ARG A 1 502 ? -4.965 19.604 -1.502 1.00 91.19 502 ARG A O 1
ATOM 4092 N N . ARG A 1 503 ? -6.226 18.070 -2.541 1.00 93.69 503 ARG A N 1
ATOM 4093 C CA . ARG A 1 503 ? -6.663 17.409 -1.295 1.00 93.69 503 ARG A CA 1
ATOM 4094 C C . ARG A 1 503 ? -5.495 16.623 -0.688 1.00 93.69 503 ARG A C 1
ATOM 4096 O O . ARG A 1 503 ? -4.645 16.131 -1.432 1.00 93.69 503 ARG A O 1
ATOM 4103 N N . TYR A 1 504 ? -5.474 16.481 0.635 1.00 94.50 504 TYR A N 1
ATOM 4104 C CA . TYR A 1 504 ? -4.514 15.608 1.309 1.00 94.50 504 TYR A CA 1
ATOM 4105 C C . TYR A 1 504 ? -4.646 14.163 0.788 1.00 94.50 504 TYR A C 1
ATOM 4107 O O . TYR A 1 504 ? -5.753 13.617 0.798 1.00 94.50 504 TYR A O 1
ATOM 4115 N N . PRO A 1 505 ? -3.566 13.530 0.302 1.00 93.69 505 PRO A N 1
ATOM 4116 C CA . PRO A 1 505 ? -3.648 12.198 -0.274 1.00 93.69 505 PRO A CA 1
ATOM 4117 C C . PRO A 1 505 ? -3.806 11.133 0.818 1.00 93.69 505 PRO A C 1
ATOM 4119 O O . PRO A 1 505 ? -2.984 11.027 1.722 1.00 93.69 505 PRO A O 1
ATOM 4122 N N . LEU A 1 506 ? -4.842 10.302 0.695 1.00 95.50 506 LEU A N 1
ATOM 4123 C CA . LEU A 1 506 ? -5.154 9.208 1.631 1.00 95.50 506 LEU A CA 1
ATOM 4124 C C . LEU A 1 506 ? -4.750 7.827 1.101 1.00 95.50 506 LEU A C 1
ATOM 4126 O O . LEU A 1 506 ? -5.290 6.802 1.510 1.00 95.50 506 LEU A O 1
ATOM 4130 N N . LYS A 1 507 ? -3.813 7.782 0.153 1.00 94.56 507 LYS A N 1
ATOM 4131 C CA . LYS A 1 507 ? -3.225 6.509 -0.268 1.00 94.56 507 LYS A CA 1
ATOM 4132 C C . LYS A 1 507 ? -2.413 5.933 0.889 1.00 94.56 507 LYS A C 1
ATOM 4134 O O . LYS A 1 507 ? -1.639 6.679 1.493 1.00 94.56 507 LYS A O 1
ATOM 4139 N N . LEU A 1 508 ? -2.559 4.634 1.151 1.00 95.62 508 LEU A N 1
ATOM 4140 C CA . LEU A 1 508 ? -1.896 3.971 2.276 1.00 95.62 508 LEU A CA 1
ATOM 4141 C C . LEU A 1 508 ? -0.380 4.174 2.229 1.00 95.62 508 LEU A C 1
ATOM 4143 O O . LEU A 1 508 ? 0.192 4.646 3.201 1.00 95.62 508 LEU A O 1
ATOM 4147 N N . GLU A 1 509 ? 0.233 3.957 1.063 1.00 91.06 509 GLU A N 1
ATOM 4148 C CA . GLU A 1 509 ? 1.672 4.143 0.821 1.00 91.06 509 GLU A CA 1
ATOM 4149 C C . GLU A 1 509 ? 2.201 5.532 1.224 1.00 91.06 509 GLU A C 1
ATOM 4151 O O . GLU A 1 509 ? 3.346 5.663 1.644 1.00 91.06 509 GLU A O 1
ATOM 4156 N N . ILE A 1 510 ? 1.369 6.577 1.125 1.00 92.38 510 ILE A N 1
ATOM 4157 C CA . ILE A 1 510 ? 1.748 7.935 1.528 1.00 92.38 510 ILE A CA 1
ATOM 4158 C C . ILE A 1 510 ? 1.486 8.136 3.012 1.00 92.38 510 ILE A C 1
ATOM 4160 O O . ILE A 1 510 ? 2.371 8.568 3.749 1.00 92.38 510 ILE A O 1
ATOM 4164 N N . LEU A 1 511 ? 0.252 7.875 3.442 1.00 95.19 511 LEU A N 1
ATOM 4165 C CA . LEU A 1 511 ? -0.172 8.173 4.802 1.00 95.19 511 LEU A CA 1
ATOM 4166 C C . LEU A 1 511 ? 0.625 7.347 5.815 1.00 95.19 511 LEU A C 1
ATOM 4168 O O . LEU A 1 511 ? 1.070 7.884 6.827 1.00 95.19 511 LEU A O 1
ATOM 4172 N N . PHE A 1 512 ? 0.872 6.072 5.511 1.00 95.38 512 PHE A N 1
ATOM 4173 C CA . PHE A 1 512 ? 1.687 5.191 6.335 1.00 95.38 512 PHE A CA 1
ATOM 4174 C C . PHE A 1 512 ? 3.095 5.751 6.530 1.00 95.38 512 PHE A C 1
ATOM 4176 O O . PHE A 1 512 ? 3.596 5.771 7.646 1.00 95.38 512 PHE A O 1
ATOM 4183 N N . GLN A 1 513 ? 3.716 6.280 5.475 1.00 90.88 513 GLN A N 1
ATOM 4184 C CA . GLN A 1 513 ? 5.047 6.876 5.564 1.00 90.88 513 GLN A CA 1
ATOM 4185 C C . GLN A 1 513 ? 5.068 8.191 6.354 1.00 90.88 513 GLN A C 1
ATOM 4187 O O . GLN A 1 513 ? 6.074 8.501 6.986 1.00 90.88 513 GLN A O 1
ATOM 4192 N N . VAL A 1 514 ? 3.974 8.956 6.349 1.00 92.31 514 VAL A N 1
ATOM 4193 C CA . VAL A 1 514 ? 3.845 10.148 7.202 1.00 92.31 514 VAL A CA 1
ATOM 4194 C C . VAL A 1 514 ? 3.716 9.754 8.675 1.00 92.31 514 VAL A C 1
ATOM 4196 O O . VAL A 1 514 ? 4.319 10.394 9.529 1.00 92.31 514 VAL A O 1
ATOM 4199 N N . MET A 1 515 ? 2.946 8.708 8.976 1.00 94.31 515 MET A N 1
ATOM 4200 C CA . MET A 1 515 ? 2.640 8.297 10.352 1.00 94.31 515 MET A CA 1
ATOM 4201 C C . MET A 1 515 ? 3.715 7.392 10.969 1.00 94.31 515 MET A C 1
ATOM 4203 O O . MET A 1 515 ? 3.926 7.426 12.176 1.00 94.31 515 MET A O 1
ATOM 4207 N N . PHE A 1 516 ? 4.398 6.592 10.149 1.00 93.12 516 PHE A N 1
ATOM 4208 C CA . PHE A 1 516 ? 5.385 5.590 10.555 1.00 93.12 516 PHE A CA 1
ATOM 4209 C C . PHE A 1 516 ? 6.639 5.637 9.663 1.00 93.12 516 PHE A C 1
ATOM 4211 O O . PHE A 1 516 ? 7.007 4.629 9.050 1.00 93.12 516 PHE A O 1
ATOM 4218 N N . PRO A 1 517 ? 7.338 6.782 9.577 1.00 86.88 517 PRO A N 1
ATOM 4219 C CA . PRO A 1 517 ? 8.404 6.998 8.596 1.00 86.88 517 PRO A CA 1
ATOM 4220 C C . PRO A 1 517 ? 9.610 6.060 8.709 1.00 86.88 517 PRO A C 1
ATOM 4222 O O . PRO A 1 517 ? 10.384 5.951 7.759 1.00 86.88 517 PRO A O 1
ATOM 4225 N N . ARG A 1 518 ? 9.793 5.410 9.863 1.00 84.19 518 ARG A N 1
ATOM 4226 C CA . ARG A 1 518 ? 10.897 4.479 10.142 1.00 84.19 518 ARG A CA 1
ATOM 4227 C C . ARG A 1 518 ? 10.473 3.014 10.169 1.00 84.19 518 ARG A C 1
ATOM 4229 O O . ARG A 1 518 ? 11.280 2.149 10.499 1.00 84.19 518 ARG A O 1
ATOM 4236 N N . SER A 1 519 ? 9.211 2.722 9.866 1.00 89.75 519 SER A N 1
ATOM 4237 C CA . SER A 1 519 ? 8.737 1.344 9.858 1.00 89.75 519 SER A CA 1
ATOM 4238 C C . SER A 1 519 ? 9.411 0.546 8.742 1.00 89.75 519 SER A C 1
ATOM 4240 O O . SER A 1 519 ? 9.497 0.998 7.603 1.00 89.75 519 SER A O 1
ATOM 4242 N N . ALA A 1 520 ? 9.810 -0.690 9.046 1.00 86.44 520 ALA A N 1
ATOM 4243 C CA . ALA A 1 520 ? 10.350 -1.632 8.063 1.00 86.44 520 ALA A CA 1
ATOM 4244 C C . ALA A 1 520 ? 9.329 -2.047 6.981 1.00 86.44 520 ALA A C 1
ATOM 4246 O O . ALA A 1 520 ? 9.686 -2.723 6.014 1.00 86.44 520 ALA A O 1
ATOM 4247 N N . LEU A 1 521 ? 8.056 -1.668 7.141 1.00 87.88 521 LEU A N 1
ATOM 4248 C CA . LEU A 1 521 ? 7.006 -1.883 6.146 1.00 87.88 521 LEU A CA 1
ATOM 4249 C C . LEU A 1 521 ? 6.979 -0.790 5.069 1.00 87.88 521 LEU A C 1
ATOM 4251 O O . LEU A 1 521 ? 6.369 -0.991 4.019 1.00 87.88 521 LEU A O 1
ATOM 4255 N N . VAL A 1 522 ? 7.630 0.353 5.298 1.00 85.94 522 VAL A N 1
ATOM 4256 C CA . VAL A 1 522 ? 7.710 1.456 4.331 1.00 85.94 522 VAL A CA 1
ATOM 4257 C C . VAL A 1 522 ? 8.414 0.964 3.058 1.00 85.94 522 VAL A C 1
ATOM 4259 O O . VAL A 1 522 ? 9.520 0.434 3.102 1.00 85.94 522 VAL A O 1
ATOM 4262 N N . GLY A 1 523 ? 7.756 1.104 1.904 1.00 81.69 523 GLY A N 1
ATOM 4263 C CA . GLY A 1 523 ? 8.314 0.735 0.585 1.00 81.69 523 GLY A CA 1
ATOM 4264 C C . GLY A 1 523 ? 7.986 -0.675 0.126 1.00 81.69 523 GLY A C 1
ATOM 4265 O O . GLY A 1 523 ? 8.440 -1.104 -0.940 1.00 81.69 523 GLY A O 1
ATOM 4266 N N . ARG A 1 524 ? 7.185 -1.388 0.919 1.00 84.88 524 ARG A N 1
ATOM 4267 C CA . ARG A 1 524 ? 6.796 -2.775 0.669 1.00 84.88 524 ARG A CA 1
ATOM 4268 C C . ARG A 1 524 ? 5.322 -2.935 0.270 1.00 84.88 524 ARG A C 1
ATOM 4270 O O . ARG A 1 524 ? 4.851 -4.065 0.231 1.00 84.88 524 ARG A O 1
ATOM 4277 N N . ASN A 1 525 ? 4.647 -1.829 -0.055 1.00 89.06 525 ASN A N 1
ATOM 4278 C CA . ASN A 1 525 ? 3.283 -1.779 -0.591 1.00 89.06 525 ASN A CA 1
ATOM 4279 C C . ASN A 1 525 ? 3.123 -2.604 -1.879 1.00 89.06 525 ASN A C 1
ATOM 4281 O O . ASN A 1 525 ? 4.113 -2.904 -2.561 1.00 89.06 525 ASN A O 1
ATOM 4285 N N . HIS A 1 526 ? 1.869 -2.895 -2.231 1.00 90.75 526 HIS A N 1
ATOM 4286 C CA . HIS A 1 526 ? 1.474 -3.855 -3.268 1.00 90.75 526 HIS A CA 1
ATOM 4287 C C . HIS A 1 526 ? 1.815 -5.301 -2.885 1.00 90.75 526 HIS A C 1
ATOM 4289 O O . HIS A 1 526 ? 2.285 -6.096 -3.711 1.00 90.75 526 HIS A O 1
ATOM 4295 N N . GLN A 1 527 ? 1.666 -5.597 -1.595 1.00 94.50 527 GLN A N 1
ATOM 4296 C CA . GLN A 1 527 ? 1.668 -6.943 -1.042 1.00 94.50 527 GLN A CA 1
ATOM 4297 C C . GLN A 1 527 ? 0.565 -6.974 0.006 1.00 94.50 527 GLN A C 1
ATOM 4299 O O . GLN A 1 527 ? 0.725 -6.353 1.059 1.00 94.50 527 GLN A O 1
ATOM 4304 N N . ALA A 1 528 ? -0.490 -7.748 -0.242 1.00 97.81 528 ALA A N 1
ATOM 4305 C CA . ALA A 1 528 ? -1.691 -7.745 0.591 1.00 97.81 528 ALA A CA 1
ATOM 4306 C C . ALA A 1 528 ? -1.391 -7.877 2.096 1.00 97.81 528 ALA A C 1
ATOM 4308 O O . ALA A 1 528 ? -1.989 -7.183 2.919 1.00 97.81 528 ALA A O 1
ATOM 4309 N N . LEU A 1 529 ? -0.434 -8.734 2.489 1.00 98.19 529 LEU A N 1
ATOM 4310 C CA . LEU A 1 529 ? -0.062 -8.877 3.904 1.00 98.19 529 LEU A CA 1
ATOM 4311 C C . LEU A 1 529 ? 0.559 -7.598 4.472 1.00 98.19 529 LEU A C 1
ATOM 4313 O O . LEU A 1 529 ? 0.178 -7.161 5.556 1.00 98.19 529 LEU A O 1
ATOM 4317 N N . VAL A 1 530 ? 1.490 -6.988 3.739 1.00 96.88 530 VAL A N 1
ATOM 4318 C CA . VAL A 1 530 ? 2.137 -5.742 4.162 1.00 96.88 530 VAL A CA 1
ATOM 4319 C C . VAL A 1 530 ? 1.104 -4.627 4.255 1.00 96.88 530 VAL A C 1
ATOM 4321 O O . VAL A 1 530 ? 1.080 -3.910 5.249 1.00 96.88 530 VAL A O 1
ATOM 4324 N N . ASP A 1 531 ? 0.238 -4.486 3.253 1.00 98.31 531 ASP A N 1
ATOM 4325 C CA . ASP A 1 531 ? -0.788 -3.443 3.234 1.00 98.31 531 ASP A CA 1
ATOM 4326 C C . ASP A 1 531 ? -1.836 -3.666 4.348 1.00 98.31 531 ASP A C 1
ATOM 4328 O O . ASP A 1 531 ? -2.249 -2.711 5.014 1.00 98.31 531 ASP A O 1
ATOM 4332 N N . SER A 1 532 ? -2.160 -4.919 4.686 1.00 98.69 532 SER A N 1
ATOM 4333 C CA . SER A 1 532 ? -2.977 -5.261 5.863 1.00 98.69 532 SER A CA 1
ATOM 4334 C C . SER A 1 532 ? -2.301 -4.866 7.184 1.00 98.69 532 SER A C 1
ATOM 4336 O O . SER A 1 532 ? -2.931 -4.276 8.066 1.00 98.69 532 SER A O 1
ATOM 4338 N N . GLU A 1 533 ? -1.004 -5.143 7.341 1.00 98.44 533 GLU A N 1
ATOM 4339 C CA . GLU A 1 533 ? -0.230 -4.761 8.530 1.00 98.44 533 GLU A CA 1
ATOM 4340 C C . GLU A 1 533 ? -0.086 -3.240 8.662 1.00 98.44 533 GLU A C 1
ATOM 4342 O O . GLU A 1 533 ? -0.267 -2.690 9.753 1.00 98.44 533 GLU A O 1
ATOM 4347 N N . GLN A 1 534 ? 0.194 -2.548 7.554 1.00 98.12 534 GLN A N 1
ATOM 4348 C CA . GLN A 1 534 ? 0.253 -1.090 7.501 1.00 98.12 534 GLN A CA 1
ATOM 4349 C C . GLN A 1 534 ? -1.094 -0.475 7.892 1.00 98.12 534 GLN A C 1
ATOM 4351 O O . GLN A 1 534 ? -1.145 0.425 8.733 1.00 98.12 534 GLN A O 1
ATOM 4356 N N . THR A 1 535 ? -2.188 -1.001 7.339 1.00 98.69 535 THR A N 1
ATOM 4357 C CA . THR A 1 535 ? -3.554 -0.577 7.662 1.00 98.69 535 THR A CA 1
ATOM 4358 C C . THR A 1 535 ? -3.851 -0.776 9.146 1.00 98.69 535 THR A C 1
ATOM 4360 O O . THR A 1 535 ? -4.324 0.147 9.806 1.00 98.69 535 THR A O 1
ATOM 4363 N N . ARG A 1 536 ? -3.499 -1.934 9.721 1.00 98.56 536 ARG A N 1
ATOM 4364 C CA . ARG A 1 536 ? -3.657 -2.206 11.159 1.00 98.56 536 ARG A CA 1
ATOM 4365 C C . ARG A 1 536 ? -2.948 -1.161 12.025 1.00 98.56 536 ARG A C 1
ATOM 4367 O O . ARG A 1 536 ? -3.536 -0.664 12.983 1.00 98.56 536 ARG A O 1
ATOM 4374 N N . LEU A 1 537 ? -1.705 -0.816 11.693 1.00 98.25 537 LEU A N 1
ATOM 4375 C CA . LEU A 1 537 ? -0.925 0.192 12.419 1.00 98.25 537 LEU A CA 1
ATOM 4376 C C . LEU A 1 537 ? -1.528 1.597 12.282 1.00 98.25 537 LEU A C 1
ATOM 4378 O O . LEU A 1 537 ? -1.653 2.308 13.279 1.00 98.25 537 LEU A O 1
ATOM 4382 N N . VAL A 1 538 ? -1.962 1.976 11.078 1.00 98.00 538 VAL A N 1
ATOM 4383 C CA . VAL A 1 538 ? -2.670 3.244 10.827 1.00 98.00 538 VAL A CA 1
ATOM 4384 C C . VAL A 1 538 ? -3.968 3.322 11.627 1.00 98.00 538 VAL A C 1
ATOM 4386 O O . VAL A 1 538 ? -4.310 4.388 12.135 1.00 98.00 538 VAL A O 1
ATOM 4389 N N . MET A 1 539 ? -4.656 2.200 11.829 1.00 98.12 539 MET A N 1
ATOM 4390 C CA . MET A 1 539 ? -5.829 2.157 12.697 1.00 98.12 539 MET A CA 1
ATOM 4391 C C . MET A 1 539 ? -5.485 2.285 14.182 1.00 98.12 539 MET A C 1
ATOM 4393 O O . MET A 1 539 ? -6.182 3.001 14.895 1.00 98.12 539 MET A O 1
ATOM 4397 N N . THR A 1 540 ? -4.397 1.670 14.653 1.00 97.06 540 THR A N 1
ATOM 4398 C CA . THR A 1 540 ? -3.923 1.877 16.035 1.00 97.06 540 THR A CA 1
ATOM 4399 C C . THR A 1 540 ? -3.598 3.348 16.286 1.00 97.06 540 THR A C 1
ATOM 4401 O O . THR A 1 540 ? -3.949 3.903 17.321 1.00 97.06 540 THR A O 1
ATOM 4404 N N . ALA A 1 541 ? -2.974 4.009 15.316 1.00 96.62 541 ALA A N 1
ATOM 4405 C CA . ALA A 1 541 ? -2.734 5.441 15.373 1.00 96.62 541 ALA A CA 1
ATOM 4406 C C . ALA A 1 541 ? -4.030 6.262 15.394 1.00 96.62 541 ALA A C 1
ATOM 4408 O O . ALA A 1 541 ? -4.143 7.227 16.145 1.00 96.62 541 ALA A O 1
ATOM 4409 N N . PHE A 1 542 ? -5.017 5.880 14.581 1.00 97.44 542 PHE A N 1
ATOM 4410 C CA . PHE A 1 542 ? -6.322 6.536 14.552 1.00 97.44 542 PHE A CA 1
ATOM 4411 C C . PHE A 1 542 ? -7.027 6.479 15.912 1.00 97.44 542 PHE A C 1
ATOM 4413 O O . PHE A 1 542 ? -7.598 7.487 16.330 1.00 97.44 542 PHE A O 1
ATOM 4420 N N . ASP A 1 543 ? -6.941 5.348 16.623 1.00 97.25 543 ASP A N 1
ATOM 4421 C CA . ASP A 1 543 ? -7.478 5.225 17.982 1.00 97.25 543 ASP A CA 1
ATOM 4422 C C . ASP A 1 543 ? -6.870 6.271 18.913 1.00 97.25 543 ASP A C 1
ATOM 4424 O O . ASP A 1 543 ? -7.612 7.025 19.541 1.00 97.25 543 ASP A O 1
ATOM 4428 N N . TRP A 1 544 ? -5.537 6.388 18.923 1.00 97.44 544 TRP A N 1
ATOM 4429 C CA . TRP A 1 544 ? -4.828 7.398 19.709 1.00 97.44 544 TRP A CA 1
ATOM 4430 C C . TRP A 1 544 ? -5.185 8.826 19.303 1.00 97.44 544 TRP A C 1
ATOM 4432 O O . TRP A 1 544 ? -5.368 9.688 20.158 1.00 97.44 544 TRP A O 1
ATOM 4442 N N . LEU A 1 545 ? -5.316 9.103 18.006 1.00 96.75 545 LEU A N 1
ATOM 4443 C CA . LEU A 1 545 ? -5.675 10.434 17.510 1.00 96.75 545 LEU A CA 1
ATOM 4444 C C . LEU A 1 545 ? -7.107 10.837 17.895 1.00 96.75 545 LEU A C 1
ATOM 4446 O O . LEU A 1 545 ? -7.401 12.031 18.007 1.00 96.75 545 LEU A O 1
ATOM 4450 N N . CYS A 1 546 ? -7.984 9.866 18.138 1.00 97.06 546 CYS A N 1
ATOM 4451 C CA . CYS A 1 546 ? -9.327 10.099 18.658 1.00 97.06 546 CYS A CA 1
ATOM 4452 C C . CYS A 1 546 ? -9.369 10.301 20.183 1.00 97.06 546 CYS A C 1
ATOM 4454 O O . CYS A 1 546 ? -10.404 10.722 20.697 1.00 97.06 546 CYS A O 1
ATOM 4456 N N . GLU A 1 547 ? -8.273 10.060 20.906 1.00 97.31 547 GLU A N 1
ATOM 4457 C CA . GLU A 1 547 ? -8.165 10.401 22.327 1.00 97.31 547 GLU A CA 1
ATOM 4458 C C . GLU A 1 547 ? -7.816 11.891 22.533 1.00 97.31 547 GLU A C 1
ATOM 4460 O O . GLU A 1 547 ? -7.197 12.527 21.656 1.00 97.31 547 GLU A O 1
ATOM 4465 N N . PRO A 1 548 ? -8.185 12.480 23.692 1.00 97.00 548 PRO A N 1
ATOM 4466 C CA . PRO A 1 548 ? -7.658 13.769 24.139 1.00 97.00 548 PRO A CA 1
ATOM 4467 C C . PRO A 1 548 ? -6.130 13.784 24.087 1.00 97.00 548 PRO A C 1
ATOM 4469 O O . PRO A 1 548 ? -5.493 12.794 24.445 1.00 97.00 548 PRO A O 1
ATOM 4472 N N . VAL A 1 549 ? -5.534 14.894 23.644 1.00 96.12 549 VAL A N 1
ATOM 4473 C CA . VAL A 1 549 ? -4.080 15.006 23.401 1.00 96.12 549 VAL A CA 1
ATOM 4474 C C . VAL A 1 549 ? -3.270 14.649 24.654 1.00 96.12 549 VAL A C 1
ATOM 4476 O O . VAL A 1 549 ? -2.213 14.026 24.568 1.00 96.12 549 VAL A O 1
ATOM 4479 N N . GLU A 1 550 ? -3.797 14.984 25.826 1.00 95.50 550 GLU A N 1
ATOM 4480 C CA . GLU A 1 550 ? -3.198 14.756 27.138 1.00 95.50 550 GLU A CA 1
ATOM 4481 C C . GLU A 1 550 ? -3.141 13.267 27.511 1.00 95.50 550 GLU A C 1
ATOM 4483 O O . GLU A 1 550 ? -2.268 12.863 28.280 1.00 95.50 550 GLU A O 1
ATOM 4488 N N . HIS A 1 551 ? -4.046 12.455 26.955 1.00 97.25 551 HIS A N 1
ATOM 4489 C CA . HIS A 1 551 ? -4.177 11.020 27.229 1.00 97.25 551 HIS A CA 1
ATOM 4490 C C . HIS A 1 551 ? -3.438 10.136 26.221 1.00 97.25 551 HIS A C 1
ATOM 4492 O O . HIS A 1 551 ? -3.382 8.919 26.396 1.00 97.25 551 HIS A O 1
ATOM 4498 N N . ARG A 1 552 ? -2.870 10.721 25.163 1.00 96.06 552 ARG A N 1
ATOM 4499 C CA . ARG A 1 552 ? -2.165 9.954 24.133 1.00 96.06 552 ARG A CA 1
ATOM 4500 C C . ARG A 1 552 ? -0.823 9.436 24.632 1.00 96.06 552 ARG A C 1
ATOM 4502 O O . ARG A 1 552 ? -0.140 10.107 25.414 1.00 96.06 552 ARG A O 1
ATOM 4509 N N . GLY A 1 553 ? -0.423 8.275 24.107 1.00 91.75 553 GLY A N 1
ATOM 4510 C CA . GLY A 1 553 ? 0.955 7.792 24.200 1.00 91.75 553 GLY A CA 1
ATOM 4511 C C . GLY A 1 553 ? 1.950 8.859 23.734 1.00 91.75 553 GLY A C 1
ATOM 4512 O O . GLY A 1 553 ? 1.622 9.691 22.885 1.00 91.75 553 GLY A O 1
ATOM 4513 N N . SER A 1 554 ? 3.148 8.856 24.321 1.00 91.56 554 SER A N 1
ATOM 4514 C CA . SER A 1 554 ? 4.247 9.793 24.029 1.00 91.56 554 SER A CA 1
ATOM 4515 C C . SER A 1 554 ? 4.434 10.035 22.532 1.00 91.56 554 SER A C 1
ATOM 4517 O O . SER A 1 554 ? 4.394 11.165 22.064 1.00 91.56 554 SER A O 1
ATOM 4519 N N . GLU A 1 555 ? 4.523 8.952 21.775 1.00 89.31 555 GLU A N 1
ATOM 4520 C CA . GLU A 1 555 ? 4.769 8.903 20.341 1.00 89.31 555 GLU A CA 1
ATOM 4521 C C . GLU A 1 555 ? 3.646 9.515 19.484 1.00 89.31 555 GLU A C 1
ATOM 4523 O O . GLU A 1 555 ? 3.870 9.839 18.322 1.00 89.31 555 GLU A O 1
ATOM 4528 N N . TRP A 1 556 ? 2.455 9.720 20.056 1.00 91.69 556 TRP A N 1
ATOM 4529 C CA . TRP A 1 556 ? 1.296 10.332 19.393 1.00 91.69 556 TRP A CA 1
ATOM 4530 C C . TRP A 1 556 ? 1.056 11.783 19.826 1.00 91.69 556 TRP A C 1
ATOM 4532 O O . TRP A 1 556 ? 0.051 12.398 19.437 1.00 91.69 556 TRP A O 1
ATOM 4542 N N . LYS A 1 557 ? 1.966 12.353 20.626 1.00 90.00 557 LYS A N 1
ATOM 4543 C CA . LYS A 1 557 ? 1.955 13.776 20.966 1.00 90.00 557 LYS A CA 1
ATOM 4544 C C . LYS A 1 557 ? 2.613 14.586 19.842 1.00 90.00 557 LYS A C 1
ATOM 4546 O O . LYS A 1 557 ? 3.680 14.200 19.366 1.00 90.00 557 LYS A O 1
ATOM 4551 N N . PRO A 1 558 ? 2.010 15.709 19.398 1.00 87.38 558 PRO A N 1
ATOM 4552 C CA . PRO A 1 558 ? 2.486 16.476 18.240 1.00 87.38 558 PRO A CA 1
ATOM 4553 C C . PRO A 1 558 ? 3.965 16.892 18.281 1.00 87.38 558 PRO A C 1
ATOM 4555 O O . PRO A 1 558 ? 4.587 17.034 17.233 1.00 87.38 558 PRO A O 1
ATOM 4558 N N . ASP A 1 559 ? 4.521 17.106 19.471 1.00 86.94 559 ASP A N 1
ATOM 4559 C CA . ASP A 1 559 ? 5.909 17.507 19.715 1.00 86.94 559 ASP A CA 1
ATOM 4560 C C . ASP A 1 559 ? 6.916 16.346 19.655 1.00 86.94 559 ASP A C 1
ATOM 4562 O O . ASP A 1 559 ? 8.117 16.591 19.543 1.00 86.94 559 ASP A O 1
ATOM 4566 N N . GLN A 1 560 ? 6.441 15.098 19.698 1.00 86.06 560 GLN A N 1
ATOM 4567 C CA . GLN A 1 560 ? 7.275 13.892 19.761 1.00 86.06 560 GLN A CA 1
ATOM 4568 C C . GLN A 1 560 ? 7.241 13.050 18.481 1.00 86.06 560 GLN A C 1
ATOM 4570 O O . GLN A 1 560 ? 7.898 12.011 18.420 1.00 86.06 560 GLN A O 1
ATOM 4575 N N . PHE A 1 561 ? 6.514 13.489 17.450 1.00 82.06 561 PHE A N 1
ATOM 4576 C CA . PHE A 1 561 ? 6.475 12.780 16.175 1.00 82.06 561 PHE A CA 1
ATOM 4577 C C . PHE A 1 561 ? 7.856 12.698 15.528 1.00 82.06 561 PHE A C 1
ATOM 4579 O O . PHE A 1 561 ? 8.593 13.684 15.409 1.00 82.06 561 PHE A O 1
ATOM 4586 N N . GLU A 1 562 ? 8.192 11.499 15.064 1.00 80.19 562 GLU A N 1
ATOM 4587 C CA . GLU A 1 562 ? 9.408 11.279 14.302 1.00 80.19 562 GLU A CA 1
ATOM 4588 C C . GLU A 1 562 ? 9.311 11.924 12.920 1.00 80.19 562 GLU A C 1
ATOM 4590 O O . GLU A 1 562 ? 8.315 11.783 12.213 1.00 80.19 562 GLU A O 1
ATOM 4595 N N . LYS A 1 563 ? 10.397 12.576 12.501 1.00 76.12 563 LYS A N 1
ATOM 4596 C CA . LYS A 1 563 ? 10.476 13.179 11.170 1.00 76.12 563 LYS A CA 1
ATOM 4597 C C . LYS A 1 563 ? 10.649 12.106 10.084 1.00 76.12 563 LYS A C 1
ATOM 4599 O O . LYS A 1 563 ? 11.456 11.188 10.276 1.00 76.12 563 LYS A O 1
ATOM 4604 N N . PRO A 1 564 ? 10.000 12.254 8.913 1.00 72.38 564 PRO A N 1
ATOM 4605 C CA . PRO A 1 564 ? 10.257 11.468 7.720 1.00 72.38 564 PRO A CA 1
ATOM 4606 C C . PRO A 1 564 ? 11.739 11.402 7.365 1.00 72.38 564 PRO A C 1
ATOM 4608 O O . PRO A 1 564 ? 12.417 12.427 7.281 1.00 72.38 564 PRO A O 1
ATOM 4611 N N . ILE A 1 565 ? 12.226 10.182 7.117 1.00 68.81 565 ILE A N 1
ATOM 4612 C CA . ILE A 1 565 ? 13.594 9.944 6.633 1.00 68.81 565 ILE A CA 1
ATOM 4613 C C . ILE A 1 565 ? 13.758 10.526 5.220 1.00 68.81 565 ILE A C 1
ATOM 4615 O O . ILE A 1 565 ? 14.792 11.108 4.897 1.00 68.81 565 ILE A O 1
ATOM 4619 N N . TYR A 1 566 ? 12.723 10.399 4.385 1.00 69.19 566 TYR A N 1
ATOM 4620 C CA . TYR A 1 566 ? 12.762 10.807 2.983 1.00 69.19 566 TYR A CA 1
ATOM 4621 C C . TYR A 1 566 ? 12.156 12.205 2.782 1.00 69.19 566 TYR A C 1
ATOM 4623 O O . TYR A 1 566 ? 11.050 12.464 3.264 1.00 69.19 566 TYR A O 1
ATOM 4631 N N . PRO A 1 567 ? 12.831 13.112 2.050 1.00 62.62 567 PRO A N 1
ATOM 4632 C CA . PRO A 1 567 ? 12.315 14.456 1.808 1.00 62.62 567 PRO A CA 1
ATOM 4633 C C . PRO A 1 567 ? 11.162 14.498 0.787 1.00 62.62 567 PRO A C 1
ATOM 4635 O O . PRO A 1 567 ? 10.317 15.397 0.872 1.00 62.62 567 PRO A O 1
ATOM 4638 N N . SER A 1 568 ? 11.078 13.535 -0.140 1.00 64.62 568 SER A N 1
ATOM 4639 C CA . SER A 1 568 ? 10.005 13.438 -1.142 1.00 64.62 568 SER A CA 1
ATOM 4640 C C . SER A 1 568 ? 9.562 11.997 -1.431 1.00 64.62 568 SER A C 1
ATOM 4642 O O . SER A 1 568 ? 10.285 11.036 -1.155 1.00 64.62 568 SER A O 1
ATOM 4644 N N . ILE A 1 569 ? 8.374 11.856 -2.037 1.00 64.62 569 ILE A N 1
ATOM 4645 C CA . ILE A 1 569 ? 7.878 10.576 -2.573 1.00 64.62 569 ILE A CA 1
ATOM 4646 C C . ILE A 1 569 ? 8.833 10.022 -3.641 1.00 64.62 569 ILE A C 1
ATOM 4648 O O . ILE A 1 569 ? 9.036 8.813 -3.716 1.00 64.62 569 ILE A O 1
ATOM 4652 N N . VAL A 1 570 ? 9.465 10.881 -4.447 1.00 60.53 570 VAL A N 1
ATOM 4653 C CA . VAL A 1 570 ? 10.400 10.441 -5.498 1.00 60.53 570 VAL A CA 1
ATOM 4654 C C . VAL A 1 570 ? 11.627 9.763 -4.911 1.00 60.53 570 VAL A C 1
ATOM 4656 O O . VAL A 1 570 ? 12.033 8.722 -5.418 1.00 60.53 570 VAL A O 1
ATOM 4659 N N . ASP A 1 571 ? 12.197 10.330 -3.846 1.00 58.97 571 ASP A N 1
ATOM 4660 C CA . ASP A 1 571 ? 13.411 9.796 -3.211 1.00 58.97 571 ASP A CA 1
ATOM 4661 C C . ASP A 1 571 ? 13.165 8.404 -2.636 1.00 58.97 571 ASP A C 1
ATOM 4663 O O . ASP A 1 571 ? 14.017 7.521 -2.714 1.00 58.97 571 ASP A O 1
ATOM 4667 N N . PHE A 1 572 ? 11.955 8.196 -2.126 1.00 55.78 572 PHE A N 1
ATOM 4668 C CA . PHE A 1 572 ? 11.491 6.916 -1.624 1.00 55.78 572 PHE A CA 1
ATOM 4669 C C . PHE A 1 572 ? 11.347 5.854 -2.731 1.00 55.78 572 PHE A C 1
ATOM 4671 O O . PHE A 1 572 ? 11.729 4.700 -2.538 1.00 55.78 572 PHE A O 1
ATOM 4678 N N . TYR A 1 573 ? 10.890 6.242 -3.924 1.00 55.12 573 TYR A N 1
ATOM 4679 C CA . TYR A 1 573 ? 10.852 5.367 -5.106 1.00 55.12 573 TYR A CA 1
ATOM 4680 C C . TYR A 1 573 ? 12.135 5.405 -5.951 1.00 55.12 573 TYR A C 1
ATOM 4682 O O . TYR A 1 573 ? 12.151 4.855 -7.061 1.00 55.12 573 TYR A O 1
ATOM 4690 N N . GLY A 1 574 ? 13.205 6.031 -5.443 1.00 45.19 574 GLY A N 1
ATOM 4691 C CA . GLY A 1 574 ? 14.502 6.152 -6.103 1.00 45.19 574 GLY A CA 1
ATOM 4692 C C . GLY A 1 574 ? 15.027 4.806 -6.620 1.00 45.19 574 GLY A C 1
ATOM 4693 O O . GLY A 1 574 ? 14.570 3.742 -6.192 1.00 45.19 574 GLY A O 1
ATOM 4694 N N . PRO A 1 575 ? 15.960 4.806 -7.594 1.00 39.69 575 PRO A N 1
ATOM 4695 C CA . PRO A 1 575 ? 16.359 3.594 -8.301 1.00 39.69 575 PRO A CA 1
ATOM 4696 C C . PRO A 1 575 ? 16.871 2.559 -7.298 1.00 39.69 575 PRO A C 1
ATOM 4698 O O . PRO A 1 575 ? 17.991 2.706 -6.823 1.00 39.69 575 PRO A O 1
ATOM 4701 N N . LYS A 1 576 ? 16.041 1.548 -6.981 1.00 37.94 576 LYS A N 1
ATOM 4702 C CA . LYS A 1 576 ? 16.302 0.518 -5.961 1.00 37.94 576 LYS A CA 1
ATOM 4703 C C . LYS A 1 576 ? 17.763 0.064 -6.024 1.00 37.94 576 LYS A C 1
ATOM 4705 O O . LYS A 1 576 ? 18.115 -0.742 -6.891 1.00 37.94 576 LYS A O 1
ATOM 4710 N N . SER A 1 577 ? 18.603 0.580 -5.129 1.00 35.00 577 SER A N 1
ATOM 4711 C CA . SER A 1 577 ? 19.915 0.018 -4.858 1.00 35.00 577 SER A CA 1
ATOM 4712 C C . SER A 1 577 ? 19.668 -1.238 -4.032 1.00 35.00 577 SER A C 1
ATOM 4714 O O . SER A 1 577 ? 19.061 -1.212 -2.967 1.00 35.00 577 SER A O 1
ATOM 4716 N N . SER A 1 578 ? 20.047 -2.386 -4.580 1.00 43.19 578 SER A N 1
ATOM 4717 C CA . SER A 1 578 ? 20.007 -3.649 -3.857 1.00 43.19 578 SER A CA 1
ATOM 4718 C C . SER A 1 578 ? 21.125 -3.655 -2.820 1.00 43.19 578 SER A C 1
ATOM 4720 O O . SER A 1 578 ? 22.265 -3.968 -3.154 1.00 43.19 578 SER A O 1
ATOM 4722 N N . ALA A 1 579 ? 20.789 -3.295 -1.590 1.00 37.66 579 ALA A N 1
ATOM 4723 C CA . ALA A 1 579 ? 21.532 -3.667 -0.399 1.00 37.66 579 ALA A CA 1
ATOM 4724 C C . ALA A 1 579 ? 20.543 -3.682 0.773 1.00 37.66 579 ALA A C 1
ATOM 4726 O O . ALA A 1 579 ? 20.459 -2.733 1.545 1.00 37.66 579 ALA A O 1
ATOM 4727 N N . GLU A 1 580 ? 19.763 -4.760 0.887 1.00 39.22 580 GLU A N 1
ATOM 4728 C CA . GLU A 1 580 ? 19.309 -5.183 2.210 1.00 39.22 580 GLU A CA 1
ATOM 4729 C C . GLU A 1 580 ? 20.581 -5.566 2.967 1.00 39.22 580 GLU A C 1
ATOM 4731 O O . GLU A 1 580 ? 21.191 -6.607 2.720 1.00 39.22 580 GLU A O 1
ATOM 4736 N N . ALA A 1 581 ? 21.060 -4.630 3.784 1.00 37.31 581 ALA A N 1
ATOM 4737 C CA . ALA A 1 581 ? 22.119 -4.885 4.733 1.00 37.31 581 ALA A CA 1
ATOM 4738 C C . ALA A 1 581 ? 21.611 -5.936 5.721 1.00 37.31 581 ALA A C 1
ATOM 4740 O O . ALA A 1 581 ? 20.563 -5.767 6.341 1.00 37.31 581 ALA A O 1
ATOM 4741 N N . ASP A 1 582 ? 22.366 -7.021 5.826 1.00 39.34 582 ASP A N 1
ATOM 4742 C CA . ASP A 1 582 ? 22.207 -8.053 6.834 1.00 39.34 582 ASP A CA 1
ATOM 4743 C C . ASP A 1 582 ? 22.164 -7.407 8.239 1.00 39.34 582 ASP A C 1
ATOM 4745 O O . ASP A 1 582 ? 23.159 -6.803 8.662 1.00 39.34 582 ASP A O 1
ATOM 4749 N N . PRO A 1 583 ? 21.037 -7.495 8.972 1.00 38.78 583 PRO A N 1
ATOM 4750 C CA . PRO A 1 583 ? 20.907 -6.895 10.296 1.00 38.78 583 PRO A CA 1
ATOM 4751 C C . PRO A 1 583 ? 21.777 -7.592 11.357 1.00 38.78 583 PRO A C 1
ATOM 4753 O O . PRO A 1 583 ? 21.862 -7.105 12.482 1.00 38.78 583 PRO A O 1
ATOM 4756 N N . SER A 1 584 ? 22.477 -8.686 11.024 1.00 37.47 584 SER A N 1
ATOM 4757 C CA . SER A 1 584 ? 23.340 -9.412 11.966 1.00 37.47 584 SER A CA 1
ATOM 4758 C C . SER A 1 584 ? 24.669 -8.719 12.314 1.00 37.47 584 SER A C 1
ATOM 4760 O O . SER A 1 584 ? 25.407 -9.228 13.155 1.00 37.47 584 SER A O 1
ATOM 4762 N N . LYS A 1 585 ? 24.991 -7.552 11.730 1.00 36.91 585 LYS A N 1
ATOM 4763 C CA . LYS A 1 585 ? 26.275 -6.852 11.968 1.00 36.91 585 LYS A CA 1
ATOM 4764 C C . LYS A 1 585 ? 26.217 -5.582 12.821 1.00 36.91 585 LYS A C 1
ATOM 4766 O O . LYS A 1 585 ? 27.245 -4.934 12.995 1.00 36.91 585 LYS A O 1
ATOM 4771 N N . ALA A 1 586 ? 25.074 -5.241 13.411 1.00 37.53 586 ALA A N 1
ATOM 4772 C CA . ALA A 1 586 ? 24.998 -4.167 14.402 1.00 37.53 586 ALA A CA 1
ATOM 4773 C C . ALA A 1 586 ? 25.215 -4.716 15.825 1.00 37.53 586 ALA A C 1
ATOM 4775 O O . ALA A 1 586 ? 24.287 -4.768 16.628 1.00 37.53 586 ALA A O 1
ATOM 4776 N N . GLN A 1 587 ? 26.444 -5.138 16.143 1.00 32.50 587 GLN A N 1
ATOM 4777 C CA . GLN A 1 587 ? 26.888 -5.251 17.535 1.00 32.50 587 GLN A CA 1
ATOM 4778 C C . GLN A 1 587 ? 27.634 -3.971 17.915 1.00 32.50 587 GLN A C 1
ATOM 4780 O O . GLN A 1 587 ? 28.650 -3.617 17.326 1.00 32.50 587 GLN A O 1
ATOM 4785 N N . ILE A 1 588 ? 27.055 -3.257 18.877 1.00 35.72 588 ILE A N 1
ATOM 4786 C CA . ILE A 1 588 ? 27.629 -2.091 19.539 1.00 35.72 588 ILE A CA 1
ATOM 4787 C C . ILE A 1 588 ? 28.685 -2.601 20.520 1.00 35.72 588 ILE A C 1
ATOM 4789 O O . ILE A 1 588 ? 28.345 -3.240 21.516 1.00 35.72 588 ILE A O 1
ATOM 4793 N N . ASP A 1 589 ? 29.950 -2.292 20.253 1.00 33.03 589 ASP A N 1
ATOM 4794 C CA . ASP A 1 589 ? 31.017 -2.413 21.240 1.00 33.03 589 ASP A CA 1
ATOM 4795 C C . ASP A 1 589 ? 30.818 -1.358 22.338 1.00 33.03 589 ASP A C 1
ATOM 4797 O O . ASP A 1 589 ? 30.804 -0.152 22.085 1.00 33.03 589 ASP A O 1
ATOM 4801 N N . SER A 1 590 ? 30.685 -1.816 23.582 1.00 31.55 590 SER A N 1
ATOM 4802 C CA . SER A 1 590 ? 31.007 -1.024 24.770 1.00 31.55 590 SER A CA 1
ATOM 4803 C C . SER A 1 590 ? 32.227 -1.639 25.450 1.00 31.55 590 SER A C 1
ATOM 4805 O O . SER A 1 590 ? 32.277 -2.861 25.604 1.00 31.55 590 SER A O 1
ATOM 4807 N N . PRO A 1 591 ? 33.214 -0.832 25.875 1.00 45.28 591 PRO A N 1
ATOM 4808 C CA . PRO A 1 591 ? 34.422 -1.346 26.487 1.00 45.28 591 PRO A CA 1
ATOM 4809 C C . PRO A 1 591 ? 34.158 -1.611 27.968 1.00 45.28 591 PRO A C 1
ATOM 4811 O O . PRO A 1 591 ? 33.723 -0.717 28.694 1.00 45.28 591 PRO A O 1
ATOM 4814 N N . ASN A 1 592 ? 34.487 -2.809 28.453 1.00 34.88 592 ASN A N 1
ATOM 4815 C CA . ASN A 1 592 ? 34.910 -2.906 29.841 1.00 34.88 592 ASN A CA 1
ATOM 4816 C C . ASN A 1 592 ? 35.991 -3.957 30.087 1.00 34.88 592 ASN A C 1
ATOM 4818 O O . ASN A 1 592 ? 36.009 -5.042 29.514 1.00 34.88 592 ASN A O 1
ATOM 4822 N N . ALA A 1 593 ? 36.903 -3.526 30.947 1.00 34.31 593 ALA A N 1
ATOM 4823 C CA . ALA A 1 593 ? 38.149 -4.126 31.372 1.00 34.31 593 ALA A CA 1
ATOM 4824 C C . ALA A 1 593 ? 38.031 -5.509 32.035 1.00 34.31 593 ALA A C 1
ATOM 4826 O O . ALA A 1 593 ? 37.144 -5.744 32.848 1.00 34.31 593 ALA A O 1
ATOM 4827 N N . GLY A 1 594 ? 39.080 -6.315 31.829 1.00 31.75 594 GLY A N 1
ATOM 4828 C CA . GLY A 1 594 ? 39.786 -6.992 32.922 1.00 31.75 594 GLY A CA 1
ATOM 4829 C C . GLY A 1 594 ? 39.436 -8.460 33.184 1.00 31.75 594 GLY A C 1
ATOM 4830 O O . GLY A 1 594 ? 38.320 -8.776 33.575 1.00 31.75 594 GLY A O 1
ATOM 4831 N N . GLY A 1 595 ? 40.443 -9.337 33.097 1.00 30.42 595 GLY A N 1
ATOM 4832 C CA . GLY A 1 595 ? 40.424 -10.648 33.759 1.00 30.42 595 GLY A CA 1
ATOM 4833 C C . GLY A 1 595 ? 41.087 -11.779 32.974 1.00 30.42 595 GLY A C 1
ATOM 4834 O O . GLY A 1 595 ? 40.573 -12.218 31.958 1.00 30.42 595 GLY A O 1
ATOM 4835 N N . GLU A 1 596 ? 42.227 -12.237 33.479 1.00 37.41 596 GLU A N 1
ATOM 4836 C CA . GLU A 1 596 ? 43.159 -13.246 32.956 1.00 37.41 596 GLU A CA 1
ATOM 4837 C C . GLU A 1 596 ? 42.651 -14.711 32.889 1.00 37.41 596 GLU A C 1
ATOM 4839 O O . GLU A 1 596 ? 41.581 -15.028 33.412 1.00 37.41 596 GLU A O 1
ATOM 4844 N N . PRO A 1 597 ? 43.420 -15.626 32.246 1.00 46.69 597 PRO A N 1
ATOM 4845 C CA . PRO A 1 597 ? 42.939 -16.919 31.768 1.00 46.69 597 PRO A CA 1
ATOM 4846 C C . PRO A 1 597 ? 43.233 -18.083 32.725 1.00 46.69 597 PRO A C 1
ATOM 4848 O O . PRO A 1 597 ? 44.243 -18.101 33.427 1.00 46.69 597 PRO A O 1
ATOM 4851 N N . SER A 1 598 ? 42.414 -19.139 32.667 1.00 32.78 598 SER A N 1
ATOM 4852 C CA . SER A 1 598 ? 42.809 -20.449 33.190 1.00 32.78 598 SER A CA 1
ATOM 4853 C C . SER A 1 598 ? 42.113 -21.620 32.492 1.00 32.78 598 SER A C 1
ATOM 4855 O O . SER A 1 598 ? 40.904 -21.792 32.571 1.00 32.78 598 SER A O 1
ATOM 4857 N N . THR A 1 599 ? 42.978 -22.417 31.866 1.00 34.66 599 THR A N 1
ATOM 4858 C CA . THR A 1 599 ? 43.040 -23.885 31.774 1.00 34.66 599 THR A CA 1
ATOM 4859 C C . THR A 1 599 ? 41.930 -24.716 31.120 1.00 34.66 599 THR A C 1
ATOM 4861 O O . THR A 1 599 ? 40.739 -24.663 31.400 1.00 34.66 599 THR A O 1
ATOM 4864 N N . ALA A 1 600 ? 42.435 -25.581 30.240 1.00 35.50 600 ALA A N 1
ATOM 4865 C CA . ALA A 1 600 ? 41.763 -26.647 29.532 1.00 35.50 600 ALA A CA 1
ATOM 4866 C C . ALA A 1 600 ? 41.305 -27.788 30.452 1.00 35.50 600 ALA A C 1
ATOM 4868 O O . ALA A 1 600 ? 42.000 -28.154 31.399 1.00 35.50 600 ALA A O 1
ATOM 4869 N N . SER A 1 601 ? 40.228 -28.467 30.054 1.00 31.55 601 SER A N 1
ATOM 4870 C CA . SER A 1 601 ? 40.177 -29.931 30.094 1.00 31.55 601 SER A CA 1
ATOM 4871 C C . SER A 1 601 ? 39.097 -30.484 29.171 1.00 31.55 601 SER A C 1
ATOM 4873 O O . SER A 1 601 ? 37.922 -30.137 29.237 1.00 31.55 601 SER A O 1
ATOM 4875 N N . SER A 1 602 ? 39.557 -31.379 28.308 1.00 36.28 602 SER A N 1
ATOM 4876 C CA . SER A 1 602 ? 38.810 -32.306 27.472 1.00 36.28 602 SER A CA 1
ATOM 4877 C C . SER A 1 602 ? 38.033 -33.327 28.302 1.00 36.28 602 SER A C 1
ATOM 4879 O O . SER A 1 602 ? 38.656 -33.997 29.120 1.00 36.28 602 SER A O 1
ATOM 4881 N N . VAL A 1 603 ? 36.753 -33.569 27.998 1.00 31.33 603 VAL A N 1
ATOM 4882 C CA . VAL A 1 603 ? 36.132 -34.901 28.141 1.00 31.33 603 VAL A CA 1
ATOM 4883 C C . VAL A 1 603 ? 35.041 -35.079 27.083 1.00 31.33 603 VAL A C 1
ATOM 4885 O O . VAL A 1 603 ? 34.039 -34.370 27.060 1.00 31.33 603 VAL A O 1
ATOM 4888 N N . THR A 1 604 ? 35.233 -36.085 26.236 1.00 34.91 604 THR A N 1
ATOM 4889 C CA . THR A 1 604 ? 34.259 -36.640 25.293 1.00 34.91 604 THR A CA 1
ATOM 4890 C C . THR A 1 604 ? 33.466 -37.745 25.994 1.00 34.91 604 THR A C 1
ATOM 4892 O O . THR A 1 604 ? 34.078 -38.727 26.399 1.00 34.91 604 THR A O 1
ATOM 4895 N N . VAL A 1 605 ? 32.131 -37.664 26.083 1.00 34.72 605 VAL A N 1
ATOM 4896 C CA . VAL A 1 605 ? 31.266 -38.849 26.281 1.00 34.72 605 VAL A CA 1
ATOM 4897 C C . VAL A 1 605 ? 29.927 -38.667 25.557 1.00 34.72 605 VAL A C 1
ATOM 4899 O O . VAL A 1 605 ? 29.139 -37.778 25.864 1.00 34.72 605 VAL A O 1
ATOM 4902 N N . ASN A 1 606 ? 29.665 -39.579 24.621 1.00 33.72 606 ASN A N 1
ATOM 4903 C CA . ASN A 1 606 ? 28.380 -39.813 23.965 1.00 33.72 606 ASN A CA 1
ATOM 4904 C C . ASN A 1 606 ? 27.287 -40.230 24.964 1.00 33.72 606 ASN A C 1
ATOM 4906 O O . ASN A 1 606 ? 27.475 -41.192 25.712 1.00 33.72 606 ASN A O 1
ATOM 4910 N N . LYS A 1 607 ? 26.083 -39.649 24.861 1.00 34.56 607 LYS A N 1
ATOM 4911 C CA . LYS A 1 607 ? 24.854 -40.350 25.266 1.00 34.56 607 LYS A CA 1
ATOM 4912 C C . LYS A 1 607 ? 23.615 -39.843 24.523 1.00 34.56 607 LYS A C 1
ATOM 4914 O O . LYS A 1 607 ? 23.243 -38.682 24.618 1.00 34.56 607 LYS A O 1
ATOM 4919 N N . LYS A 1 608 ? 22.965 -40.774 23.817 1.00 39.09 608 LYS A N 1
ATOM 4920 C CA . LYS A 1 608 ? 21.600 -40.675 23.283 1.00 39.09 608 LYS A CA 1
ATOM 4921 C C . LYS A 1 608 ? 20.610 -40.285 24.391 1.00 39.09 608 LYS A C 1
ATOM 4923 O O . LYS A 1 608 ? 20.608 -40.934 25.439 1.00 39.09 608 LYS A O 1
ATOM 4928 N N . ARG A 1 609 ? 19.701 -39.344 24.111 1.00 30.39 609 ARG A N 1
ATOM 4929 C CA . ARG A 1 609 ? 18.391 -39.236 24.774 1.00 30.39 609 ARG A CA 1
ATOM 4930 C C . ARG A 1 609 ? 17.337 -38.663 23.820 1.00 30.39 609 ARG A C 1
ATOM 4932 O O . ARG A 1 609 ? 17.606 -37.726 23.080 1.00 30.39 609 ARG A O 1
ATOM 4939 N N . SER A 1 610 ? 16.178 -39.312 23.849 1.00 32.84 610 SER A N 1
ATOM 4940 C CA . SER A 1 610 ? 14.917 -39.009 23.164 1.00 32.84 610 SER A CA 1
ATOM 4941 C C . SER A 1 610 ? 14.273 -37.699 23.676 1.00 32.84 610 SER A C 1
ATOM 4943 O O . SER A 1 610 ? 14.744 -37.162 24.681 1.00 32.84 610 SER A O 1
ATOM 4945 N N . PRO A 1 611 ? 13.222 -37.174 23.011 1.00 39.81 611 PRO A N 1
ATOM 4946 C CA . PRO A 1 611 ? 12.806 -35.781 23.143 1.00 39.81 611 PRO A CA 1
ATOM 4947 C C . PRO A 1 611 ? 12.006 -35.538 24.427 1.00 39.81 611 PRO A C 1
ATOM 4949 O O . PRO A 1 611 ? 11.058 -36.265 24.722 1.00 39.81 611 PRO A O 1
ATOM 4952 N N . GLN A 1 612 ? 12.391 -34.500 25.171 1.00 32.25 612 GLN A N 1
ATOM 4953 C CA . GLN A 1 612 ? 11.577 -33.916 26.231 1.00 32.25 612 GLN A CA 1
ATOM 4954 C C . GLN A 1 612 ? 10.771 -32.742 25.673 1.00 32.25 612 GLN A C 1
ATOM 4956 O O . GLN A 1 612 ? 11.271 -31.912 24.918 1.00 32.25 612 GLN A O 1
ATOM 4961 N N . THR A 1 613 ? 9.508 -32.752 26.071 1.00 35.84 613 THR A N 1
ATOM 4962 C CA . THR A 1 613 ? 8.502 -31.695 26.046 1.00 35.84 613 THR A CA 1
ATOM 4963 C C . THR A 1 613 ? 9.061 -30.355 26.535 1.00 35.84 613 THR A C 1
ATOM 4965 O O . THR A 1 613 ? 9.736 -30.315 27.562 1.00 35.84 613 THR A O 1
ATOM 4968 N N . MET A 1 614 ? 8.777 -29.267 25.810 1.00 31.47 614 MET A N 1
ATOM 4969 C CA . MET A 1 614 ? 8.940 -27.908 26.332 1.00 31.47 614 MET A CA 1
ATOM 4970 C C . MET A 1 614 ? 7.655 -27.494 27.043 1.00 31.47 614 MET A C 1
ATOM 4972 O O . MET A 1 614 ? 6.611 -27.355 26.405 1.00 31.47 614 MET A O 1
ATOM 4976 N N . ASP A 1 615 ? 7.777 -27.303 28.351 1.00 30.47 615 ASP A N 1
ATOM 4977 C CA . ASP A 1 615 ? 6.830 -26.578 29.182 1.00 30.47 615 ASP A CA 1
ATOM 4978 C C . ASP A 1 615 ? 6.966 -25.062 28.949 1.00 30.47 615 ASP A C 1
ATOM 4980 O O . ASP A 1 615 ? 8.065 -24.522 28.821 1.00 30.47 615 ASP A O 1
ATOM 4984 N N . GLU A 1 616 ? 5.799 -24.428 28.857 1.00 33.12 616 GLU A N 1
ATOM 4985 C CA . GLU A 1 616 ? 5.392 -23.148 29.450 1.00 33.12 616 GLU A CA 1
ATOM 4986 C C . GLU A 1 616 ? 6.431 -22.012 29.578 1.00 33.12 616 GLU A C 1
ATOM 4988 O O . GLU A 1 616 ? 7.281 -21.975 30.466 1.00 33.12 616 GLU A O 1
ATOM 4993 N N . TYR A 1 617 ? 6.243 -20.979 28.748 1.00 35.81 617 TYR A N 1
ATOM 4994 C CA . TYR A 1 617 ? 6.740 -19.626 29.010 1.00 35.81 617 TYR A CA 1
ATOM 4995 C C . TYR A 1 617 ? 5.876 -18.942 30.087 1.00 35.81 617 TYR A C 1
ATOM 4997 O O . TYR A 1 617 ? 4.649 -18.940 29.954 1.00 35.81 617 TYR A O 1
ATOM 5005 N N . PRO A 1 618 ? 6.464 -18.290 31.108 1.00 36.44 618 PRO A N 1
ATOM 5006 C CA . PRO A 1 618 ? 5.702 -17.489 32.053 1.00 36.44 618 PRO A CA 1
ATOM 5007 C C . PRO A 1 618 ? 5.334 -16.141 31.422 1.00 36.44 618 PRO A C 1
ATOM 5009 O O . PRO A 1 618 ? 6.192 -15.334 31.068 1.00 36.44 618 PRO A O 1
ATOM 5012 N N . SER A 1 619 ? 4.035 -15.896 31.296 1.00 34.81 619 SER A N 1
ATOM 5013 C CA . SER A 1 619 ? 3.460 -14.585 31.002 1.00 34.81 619 SER A CA 1
ATOM 5014 C C . SER A 1 619 ? 3.600 -13.662 32.217 1.00 34.81 619 SER A C 1
ATOM 5016 O O . SER A 1 619 ? 3.035 -13.947 33.276 1.00 34.81 619 SER A O 1
ATOM 5018 N N . GLU A 1 620 ? 4.312 -12.544 32.071 1.00 37.28 620 GLU A N 1
ATOM 5019 C CA . GLU A 1 620 ? 4.286 -11.456 33.054 1.00 37.28 620 GLU A CA 1
ATOM 5020 C C . GLU A 1 620 ? 2.931 -10.716 33.018 1.00 37.28 620 GLU A C 1
ATOM 5022 O O . GLU A 1 620 ? 2.392 -10.462 31.936 1.00 37.28 620 GLU A O 1
ATOM 5027 N N . PRO A 1 621 ? 2.350 -10.347 34.175 1.00 40.66 621 PRO A N 1
ATOM 5028 C CA . PRO A 1 621 ? 1.069 -9.659 34.220 1.00 40.66 621 PRO A CA 1
ATOM 5029 C C . PRO A 1 621 ? 1.225 -8.153 33.974 1.00 40.66 621 PRO A C 1
ATOM 5031 O O . PRO A 1 621 ? 1.896 -7.440 34.722 1.00 40.66 621 PRO A O 1
ATOM 5034 N N . ILE A 1 622 ? 0.503 -7.646 32.973 1.00 39.19 622 ILE A N 1
ATOM 5035 C CA . ILE A 1 622 ? 0.258 -6.214 32.780 1.00 39.19 622 ILE A CA 1
ATOM 5036 C C . ILE A 1 622 ? -0.588 -5.709 33.958 1.00 39.19 622 ILE A C 1
ATOM 5038 O O . ILE A 1 622 ? -1.749 -6.086 34.138 1.00 39.19 622 ILE A O 1
ATOM 5042 N N . GLY A 1 623 ? 0.019 -4.863 34.789 1.00 33.34 623 GLY A N 1
ATOM 5043 C CA . GLY A 1 623 ? -0.606 -4.278 35.969 1.00 33.34 623 GLY A CA 1
ATOM 5044 C C . GLY A 1 623 ? -1.788 -3.371 35.621 1.00 33.34 623 GLY A C 1
ATOM 5045 O O . GLY A 1 623 ? -1.615 -2.268 35.110 1.00 33.34 623 GLY A O 1
ATOM 5046 N N . LYS A 1 624 ? -2.999 -3.804 35.987 1.00 36.00 624 LYS A N 1
ATOM 5047 C CA . LYS A 1 624 ? -4.184 -2.944 36.087 1.00 36.00 624 LYS A CA 1
ATOM 5048 C C . LYS A 1 624 ? -4.069 -2.062 37.335 1.00 36.00 624 LYS A C 1
ATOM 5050 O O . LYS A 1 624 ? -4.043 -2.566 38.455 1.00 36.00 624 LYS A O 1
ATOM 5055 N N . ARG A 1 625 ? -4.074 -0.738 37.159 1.00 33.53 625 ARG A N 1
ATOM 5056 C CA . ARG A 1 625 ? -4.367 0.234 38.227 1.00 33.53 625 ARG A CA 1
ATOM 5057 C C . ARG A 1 625 ? -5.630 1.002 37.846 1.00 33.53 625 ARG A C 1
ATOM 5059 O O . ARG A 1 625 ? -5.567 2.009 37.157 1.00 33.53 625 ARG A O 1
ATOM 5066 N N . VAL A 1 626 ? -6.776 0.518 38.319 1.00 35.00 626 VAL A N 1
ATOM 5067 C CA . VAL A 1 626 ? -8.017 1.299 38.381 1.00 35.00 626 VAL A CA 1
ATOM 5068 C C . VAL A 1 626 ? -8.189 1.709 39.840 1.00 35.00 626 VAL A C 1
ATOM 5070 O O . VAL A 1 626 ? -8.380 0.859 40.706 1.00 35.00 626 VAL A O 1
ATOM 5073 N N . ARG A 1 627 ? -8.065 3.008 40.129 1.00 39.53 627 ARG A N 1
ATOM 5074 C CA . ARG A 1 627 ? -8.535 3.593 41.389 1.00 39.53 627 ARG A CA 1
ATOM 5075 C C . ARG A 1 627 ? -9.922 4.166 41.131 1.00 39.53 627 ARG A C 1
ATOM 5077 O O . ARG A 1 627 ? -10.044 5.159 40.426 1.00 39.53 627 ARG A O 1
ATOM 5084 N N . PHE A 1 628 ? -10.937 3.549 41.725 1.00 37.25 628 PHE A N 1
ATOM 5085 C CA . PHE A 1 628 ? -12.190 4.228 42.025 1.00 37.25 628 PHE A CA 1
ATOM 5086 C C . PHE A 1 628 ? -11.994 5.022 43.318 1.00 37.25 628 PHE A C 1
ATOM 5088 O O . PHE A 1 628 ? -11.613 4.452 44.340 1.00 37.25 628 PHE A O 1
ATOM 5095 N N . SER A 1 629 ? -12.256 6.323 43.273 1.00 41.91 629 SER A N 1
ATOM 5096 C CA . SER A 1 629 ? -12.581 7.123 44.451 1.00 41.91 629 SER A CA 1
ATOM 5097 C C . SER A 1 629 ? -14.032 7.571 44.306 1.00 41.91 629 SER A C 1
ATOM 5099 O O . SER A 1 629 ? -14.347 8.384 43.440 1.00 41.91 629 SER A O 1
ATOM 5101 N N . HIS A 1 630 ? -14.896 6.967 45.118 1.00 41.28 630 HIS A N 1
ATOM 5102 C CA . HIS A 1 630 ? -16.197 7.511 45.499 1.00 41.28 630 HIS A CA 1
ATOM 5103 C C . HIS A 1 630 ? -16.007 8.545 46.626 1.00 41.28 630 HIS A C 1
ATOM 5105 O O . HIS A 1 630 ? -14.944 8.568 47.245 1.00 41.28 630 HIS A O 1
ATOM 5111 N N . GLU A 1 631 ? -17.078 9.299 46.899 1.00 46.38 631 GLU A N 1
ATOM 5112 C CA . GLU A 1 631 ? -17.247 10.474 47.784 1.00 46.38 631 GLU A CA 1
ATOM 5113 C C . GLU A 1 631 ? -17.007 11.794 47.023 1.00 46.38 631 GLU A C 1
ATOM 5115 O O . GLU A 1 631 ?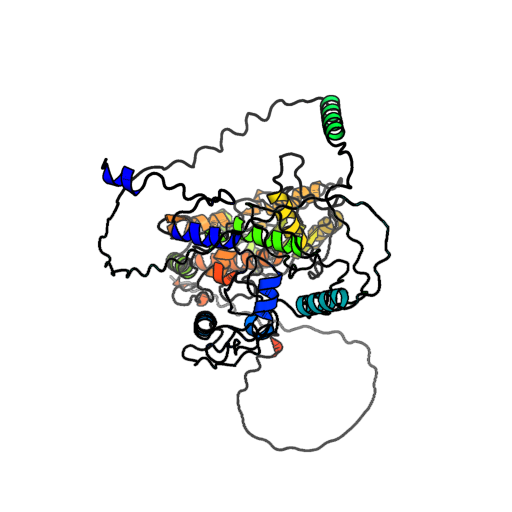 -15.896 12.105 46.611 1.00 46.38 631 GLU A O 1
ATOM 5120 N N . SER A 1 632 ? -18.035 12.591 46.704 1.00 47.66 632 SER A N 1
ATOM 5121 C CA . SER A 1 632 ? -19.188 13.017 47.528 1.00 47.66 632 SER A CA 1
ATOM 5122 C C . SER A 1 632 ? -20.533 12.896 46.817 1.00 47.66 632 SER A C 1
ATOM 5124 O O . SER A 1 632 ? -20.559 13.141 45.590 1.00 47.66 632 SER A O 1
#

Foldseek 3Di:
DDPVCCVPVPDDQQAAPQFRDHDPDVVVNVVVNVCVCFVAAAFWPPGRDGHNDPVVSVVVLPDPPPPPCVVFFWFFFPPCLDPRNVVLPTDTPVVSVVVVVVCCVLVVDPPPDDGDGHTGDTDSGNDDPVVVVVVVVVVVVVVDPPDPPDDDDDDDDDDDDDDDDDDDDDDDDDDDDDDDDDDDDDDDDDDDDDDDPPDPPPPPPPPDDPDDPVNVVVVVVVVVVVVPPDDPPPDDPPDDQPPPPDWDQDVDVVRDIDDSSQFDQDQDPCDRSRRDPRDGPPAHPVCVLLVVLVVLCCVPVCVVVQQLDWLVLLLVLVLVLLLDAADDDPLVVVVVVVVVCCVVVVDPLQLEKEKDFFAQPAALATFWIWIARLPPRHTLDTAGEDDPVGDDLHDPVDGDDPSSSSNSVSLNCVSPPPPDPHYYDYLVRVLVSLVVSVAAQSRAYEYQAPALSRVVSNLVRNVVDPDPSNRSHHDRSSYHHCLVSVCVRQQPDFGQGPNDTDGSDSDLLSVLCSQPQPDPLRLVPSRGSSSRSSVSVVVVLSVQSNDDLVPHDQCSRSVNDDDHPDRGPDSSVDDDDPDPDDPPPPDDDDDDDDDDDDDDDDDDDDDDDDDDDDDDDDDDDDDDDDDDDDDD

Radius of gyration: 34.49 Å; Cα contacts (8 Å, |Δi|>4): 658; chains: 1; bounding box: 79×86×116 Å

Organism: Fusarium equiseti (NCBI:txid61235)

InterPro domains:
  IPR013087 Zinc finger C2H2-type [PS00028] (16-36)

pLDDT: mean 71.14, std 25.06, range [27.66, 98.81]